Protein AF-A0A2N2DA29-F1 (afdb_monomer)

Nearest PDB structures (foldseek):
  6y5u-assembly1_A  TM=6.809E-01  e=2.303E-06  Mycobacterium tuberculosis H37Rv
  7c46-assembly1_A  TM=7.097E-01  e=7.232E-06  Mycobacterium tuberculosis H37Rv
  8xhr-assembly1_A  TM=6.461E-01  e=6.268E-06  Mycobacterium tuberculosis

Structure (mmCIF, N/CA/C/O backbone):
data_AF-A0A2N2DA29-F1
#
_entry.id   AF-A0A2N2DA29-F1
#
loop_
_atom_site.group_PDB
_atom_site.id
_atom_site.type_symbol
_atom_site.label_atom_id
_atom_site.label_alt_id
_atom_site.label_comp_id
_atom_site.label_asym_id
_atom_site.label_entity_id
_atom_site.label_seq_id
_atom_site.pdbx_PDB_ins_code
_atom_site.Cartn_x
_atom_site.Cartn_y
_atom_site.Cartn_z
_atom_site.occupancy
_atom_site.B_iso_or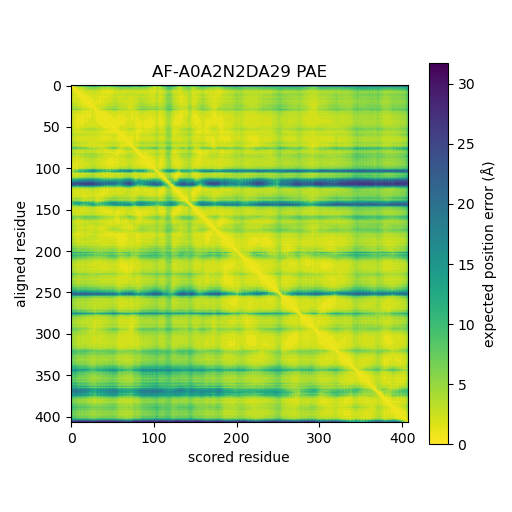_equiv
_atom_site.auth_seq_id
_atom_site.auth_comp_id
_atom_site.auth_asym_id
_atom_site.auth_atom_id
_atom_site.pdbx_PDB_model_num
ATOM 1 N N . MET A 1 1 ? -2.248 -6.597 34.254 1.00 61.28 1 MET A N 1
ATOM 2 C CA . MET A 1 1 ? -2.688 -5.762 33.118 1.00 61.28 1 MET A CA 1
ATOM 3 C C . MET A 1 1 ? -3.834 -4.904 33.607 1.00 61.28 1 MET A C 1
ATOM 5 O O . MET A 1 1 ? -4.586 -5.378 34.446 1.00 61.28 1 MET A O 1
ATOM 9 N N . ASN A 1 2 ? -3.931 -3.660 33.143 1.00 81.19 2 ASN A N 1
ATOM 10 C CA . ASN A 1 2 ? -4.904 -2.689 33.663 1.00 81.19 2 ASN A CA 1
ATOM 11 C C . ASN A 1 2 ? -6.228 -2.712 32.869 1.00 81.19 2 ASN A C 1
ATOM 13 O O . ASN A 1 2 ? -6.893 -1.687 32.744 1.00 81.19 2 ASN A O 1
ATOM 17 N N . PHE A 1 3 ? -6.573 -3.873 32.299 1.00 89.25 3 PHE A N 1
ATOM 18 C CA . PHE A 1 3 ? -7.773 -4.142 31.503 1.00 89.25 3 PHE A CA 1
ATOM 19 C C . PHE A 1 3 ? -8.108 -5.644 31.534 1.00 89.25 3 PHE A C 1
ATOM 21 O O . PHE A 1 3 ? -7.244 -6.453 31.887 1.00 89.25 3 PHE A O 1
ATOM 28 N N . ASP A 1 4 ? -9.338 -6.001 31.157 1.00 91.12 4 ASP A N 1
ATOM 29 C CA . ASP A 1 4 ? -9.800 -7.385 30.998 1.00 91.12 4 ASP A CA 1
ATOM 30 C C . ASP A 1 4 ? -9.239 -8.000 29.705 1.00 91.12 4 ASP A C 1
ATOM 32 O O . ASP A 1 4 ? -9.665 -7.668 28.597 1.00 91.12 4 ASP A O 1
ATOM 36 N N . ASP A 1 5 ? -8.259 -8.894 29.831 1.00 90.19 5 ASP A N 1
ATOM 37 C CA . ASP A 1 5 ? -7.621 -9.548 28.688 1.00 90.19 5 ASP A CA 1
ATOM 38 C C . ASP A 1 5 ? -8.484 -10.643 28.048 1.00 90.19 5 ASP A C 1
ATOM 40 O O . ASP A 1 5 ? -8.241 -11.008 26.897 1.00 90.19 5 ASP A O 1
ATOM 44 N N . THR A 1 6 ? -9.550 -11.093 28.717 1.00 93.44 6 THR A N 1
ATOM 45 C CA . THR A 1 6 ? -10.536 -12.011 28.128 1.00 93.44 6 THR A CA 1
ATOM 46 C C . THR A 1 6 ? -11.415 -11.326 27.078 1.00 93.44 6 THR A C 1
ATOM 48 O O . THR A 1 6 ? -12.072 -11.998 26.280 1.00 93.44 6 THR A O 1
ATOM 51 N N . ALA A 1 7 ? -11.401 -9.988 27.031 1.00 95.69 7 ALA A N 1
ATOM 52 C CA . ALA A 1 7 ? -12.109 -9.202 26.028 1.00 95.69 7 ALA A CA 1
ATOM 53 C C . ALA A 1 7 ? -11.440 -9.228 24.640 1.00 95.69 7 ALA A C 1
ATOM 55 O O . ALA A 1 7 ? -12.112 -8.882 23.654 1.00 95.69 7 ALA A O 1
ATOM 56 N N . LEU A 1 8 ? -10.164 -9.631 24.557 1.00 97.75 8 LEU A N 1
ATOM 57 C CA . LEU A 1 8 ? -9.408 -9.731 23.307 1.00 97.75 8 LEU A CA 1
ATOM 58 C C . LEU A 1 8 ? -10.046 -10.750 22.354 1.00 97.75 8 LEU A C 1
ATOM 60 O O . LEU A 1 8 ? -10.466 -11.833 22.758 1.00 97.75 8 LEU A O 1
ATOM 64 N N . ILE A 1 9 ? -10.115 -10.400 21.070 1.00 98.06 9 ILE A N 1
ATOM 65 C CA . ILE A 1 9 ? -10.527 -11.324 20.006 1.00 98.06 9 ILE A CA 1
ATOM 66 C C . ILE A 1 9 ? -9.335 -12.167 19.546 1.00 98.06 9 ILE A C 1
ATOM 68 O O . ILE A 1 9 ? -9.490 -13.356 19.247 1.00 98.06 9 ILE A O 1
ATOM 72 N N . HIS A 1 10 ? -8.152 -11.561 19.463 1.00 97.81 10 HIS A N 1
ATOM 73 C CA . HIS A 1 10 ? -6.917 -12.280 19.179 1.00 97.81 10 HIS A CA 1
ATOM 74 C C . HIS A 1 10 ? -6.353 -12.973 20.417 1.00 97.81 10 HIS A C 1
ATOM 76 O O . HIS A 1 10 ? -6.595 -12.562 21.550 1.00 97.81 10 HIS A O 1
ATOM 82 N N . ASP A 1 11 ? -5.555 -14.019 20.188 1.00 96.25 11 ASP A N 1
ATOM 83 C CA . ASP A 1 11 ? -4.851 -14.716 21.262 1.00 96.25 11 ASP A CA 1
ATOM 84 C C . ASP A 1 11 ? -3.984 -13.724 22.048 1.00 96.25 11 ASP A C 1
ATOM 86 O O . ASP A 1 11 ? -3.143 -13.020 21.473 1.00 96.25 11 ASP A O 1
ATOM 90 N N . ARG A 1 12 ? -4.161 -13.699 23.375 1.00 95.25 12 ARG A N 1
ATOM 91 C CA . ARG A 1 12 ? -3.394 -12.853 24.288 1.00 95.25 12 ARG A CA 1
ATOM 92 C C . ARG A 1 12 ? -1.892 -12.995 24.058 1.00 95.25 12 ARG A C 1
ATOM 94 O O . ARG A 1 12 ? -1.196 -11.983 24.106 1.00 95.25 12 ARG A O 1
ATOM 101 N N . LYS A 1 13 ? -1.390 -14.189 23.736 1.00 95.56 13 LYS A N 1
ATOM 102 C CA . LYS A 1 13 ? 0.036 -14.427 23.480 1.00 95.56 13 LYS A CA 1
ATOM 103 C C . LYS A 1 13 ? 0.596 -13.563 22.343 1.00 95.56 13 LYS A C 1
ATOM 105 O O . LYS A 1 13 ? 1.781 -13.232 22.357 1.00 95.56 13 LYS A O 1
ATOM 110 N N . CYS A 1 14 ? -0.230 -13.144 21.378 1.00 96.31 14 CYS A N 1
ATOM 111 C CA . CYS A 1 14 ? 0.204 -12.253 20.295 1.00 96.31 14 CYS A CA 1
ATOM 112 C C . CYS A 1 14 ? 0.624 -10.862 20.787 1.00 96.31 14 CYS A C 1
ATOM 114 O O . CYS A 1 14 ? 1.423 -10.217 20.118 1.00 96.31 14 CYS A O 1
ATOM 116 N N . PHE A 1 15 ? 0.121 -10.427 21.944 1.00 96.12 15 PHE A N 1
ATOM 117 C CA . PHE A 1 15 ? 0.448 -9.139 22.561 1.00 96.12 15 PHE A CA 1
ATOM 118 C C . PHE A 1 15 ? 1.614 -9.236 23.553 1.00 96.12 15 PHE A C 1
ATOM 120 O O . PHE A 1 15 ? 2.009 -8.230 24.138 1.00 96.12 15 PHE A O 1
ATOM 127 N N . ASP A 1 16 ? 2.166 -10.432 23.781 1.00 95.69 16 ASP A N 1
ATOM 128 C CA . ASP A 1 16 ? 3.346 -10.576 24.627 1.00 95.69 16 ASP A CA 1
ATOM 129 C C . ASP A 1 16 ? 4.588 -10.030 23.934 1.00 95.69 16 ASP A C 1
ATOM 131 O O . ASP A 1 16 ? 4.822 -10.243 22.741 1.00 95.69 16 ASP A O 1
ATOM 135 N N . ARG A 1 17 ? 5.431 -9.368 24.731 1.00 95.62 17 ARG A N 1
ATOM 136 C CA . ARG A 1 17 ? 6.686 -8.793 24.256 1.00 95.62 17 ARG A CA 1
ATOM 137 C C . ARG A 1 17 ? 7.567 -9.822 23.570 1.00 95.62 17 ARG A C 1
ATOM 139 O O . ARG A 1 17 ? 8.068 -9.534 22.491 1.00 95.62 17 ARG A O 1
ATOM 146 N N . ASP A 1 18 ? 7.736 -10.994 24.171 1.00 97.00 18 ASP A N 1
ATOM 147 C CA . ASP A 1 18 ? 8.619 -12.032 23.638 1.00 97.00 18 ASP A CA 1
ATOM 148 C C . ASP A 1 18 ? 8.135 -12.519 22.266 1.00 97.00 18 ASP A C 1
ATOM 150 O O . ASP A 1 18 ? 8.934 -12.626 21.339 1.00 97.00 18 ASP A O 1
ATOM 154 N N . THR A 1 19 ? 6.819 -12.694 22.094 1.00 97.00 19 THR A N 1
ATOM 155 C CA . THR A 1 19 ? 6.208 -13.061 20.807 1.00 97.00 19 THR A CA 1
ATOM 156 C C . THR A 1 19 ? 6.435 -11.982 19.744 1.00 97.00 19 THR A C 1
ATOM 158 O O . THR A 1 19 ? 6.821 -12.283 18.614 1.00 97.00 19 THR A O 1
ATOM 161 N N . LEU A 1 20 ? 6.206 -10.709 20.085 1.00 96.56 20 LEU A N 1
ATOM 162 C CA . LEU A 1 20 ? 6.418 -9.596 19.156 1.00 96.56 20 LEU A CA 1
ATOM 163 C C . LEU A 1 20 ? 7.901 -9.415 18.810 1.00 96.56 20 LEU A C 1
ATOM 165 O O . LEU A 1 20 ? 8.222 -9.130 17.660 1.00 96.56 20 LEU A O 1
ATOM 169 N N . MET A 1 21 ? 8.806 -9.611 19.771 1.00 96.31 21 MET A N 1
ATOM 170 C CA . MET A 1 21 ? 10.254 -9.565 19.555 1.00 96.31 21 MET A CA 1
ATOM 171 C C . MET A 1 21 ? 10.727 -10.693 18.638 1.00 96.31 21 MET A C 1
ATOM 173 O O . MET A 1 21 ? 11.471 -10.429 17.696 1.00 96.31 21 MET A O 1
ATOM 177 N N . GLU A 1 22 ? 10.253 -11.922 18.853 1.00 96.06 22 GLU A N 1
ATOM 178 C CA . GLU A 1 22 ? 10.561 -13.056 17.980 1.00 96.06 22 GLU A CA 1
ATOM 179 C C . GLU A 1 22 ? 10.123 -12.769 16.537 1.00 96.06 22 GLU A C 1
ATOM 181 O O . GLU A 1 22 ? 10.918 -12.906 15.603 1.00 96.06 22 GLU A O 1
ATOM 186 N N . ARG A 1 23 ? 8.891 -12.274 16.348 1.00 94.56 23 ARG A N 1
ATOM 187 C CA . ARG A 1 23 ? 8.395 -11.858 15.028 1.00 94.56 23 ARG A CA 1
ATOM 188 C C . ARG A 1 23 ? 9.241 -10.736 14.443 1.00 94.56 23 ARG A C 1
ATOM 190 O O . ARG A 1 23 ? 9.625 -10.822 13.280 1.00 94.56 23 ARG A O 1
ATOM 197 N N . LEU A 1 24 ? 9.556 -9.699 15.220 1.00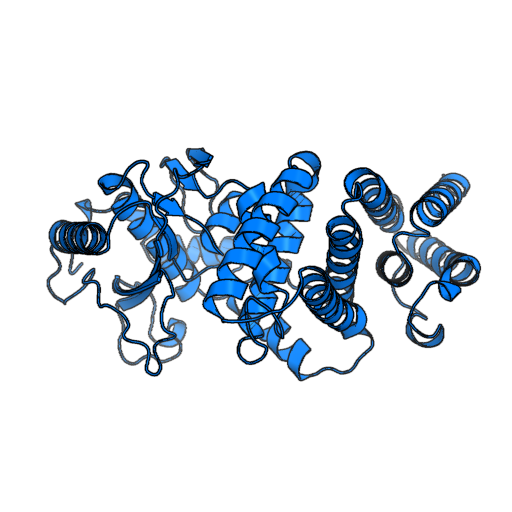 93.62 24 LEU A N 1
ATOM 198 C CA . LEU A 1 24 ? 10.378 -8.566 14.788 1.00 93.62 24 LEU A CA 1
ATOM 199 C C . LEU A 1 24 ? 11.727 -9.033 14.226 1.00 93.62 24 LEU A C 1
ATOM 201 O O . LEU A 1 24 ? 12.124 -8.579 13.151 1.00 93.62 24 LEU A O 1
ATOM 205 N N . GLU A 1 25 ? 12.395 -9.954 14.923 1.00 93.62 25 GLU A N 1
ATOM 206 C CA . GLU A 1 25 ? 13.691 -10.512 14.535 1.00 93.62 25 GLU A CA 1
ATOM 207 C C . GLU A 1 25 ? 13.589 -11.426 13.309 1.00 93.62 25 GLU A C 1
ATOM 209 O O . GLU A 1 25 ? 14.320 -11.226 12.334 1.00 93.62 25 GLU A O 1
ATOM 214 N N . GLN A 1 26 ? 12.657 -12.385 13.313 1.00 92.81 26 GLN A N 1
ATOM 215 C CA . GLN A 1 26 ? 12.449 -13.322 12.201 1.00 92.81 26 GLN A CA 1
ATOM 216 C C . GLN A 1 26 ? 12.096 -12.595 10.900 1.00 92.81 26 GLN A C 1
ATOM 218 O O . GLN A 1 26 ? 12.592 -12.926 9.821 1.00 92.81 26 GLN A O 1
ATOM 223 N N . LEU A 1 27 ? 11.244 -11.578 11.010 1.00 91.31 27 LEU A N 1
ATOM 224 C CA . LEU A 1 27 ? 10.704 -10.819 9.889 1.00 91.31 27 LEU A CA 1
ATOM 225 C C . LEU A 1 27 ? 11.539 -9.581 9.541 1.00 91.31 27 LEU A C 1
ATOM 227 O O . LEU A 1 27 ? 11.293 -8.968 8.498 1.00 91.31 27 LEU A O 1
ATOM 231 N N . LYS A 1 28 ? 12.537 -9.257 10.372 1.00 91.38 28 LYS A N 1
ATOM 232 C CA . LYS A 1 28 ? 13.520 -8.179 10.195 1.00 91.38 28 LYS A CA 1
ATOM 233 C C . LYS A 1 28 ? 12.897 -6.793 10.031 1.00 91.38 28 LYS A C 1
ATOM 235 O O . LYS A 1 28 ? 13.294 -5.989 9.181 1.00 91.38 28 LYS A O 1
ATOM 240 N N . PHE A 1 29 ? 11.904 -6.514 10.865 1.00 91.25 29 PHE A N 1
ATOM 241 C CA . PHE A 1 29 ? 11.347 -5.174 11.012 1.00 91.25 29 PHE A CA 1
ATOM 242 C C . PHE A 1 29 ? 12.209 -4.325 11.951 1.00 91.25 29 PHE A C 1
ATOM 244 O O . PHE A 1 29 ? 12.859 -4.832 12.859 1.00 91.25 29 PHE A O 1
ATOM 251 N N . ASN A 1 30 ? 12.186 -3.005 11.759 1.00 88.19 30 ASN A N 1
ATOM 252 C CA . ASN A 1 30 ? 13.016 -2.081 12.541 1.00 88.19 30 ASN A CA 1
ATOM 253 C C . ASN A 1 30 ? 12.297 -1.484 13.764 1.00 88.19 30 ASN A C 1
ATOM 255 O O . ASN A 1 30 ? 12.930 -0.801 14.566 1.00 88.19 30 ASN A O 1
ATOM 259 N N . SER A 1 31 ? 10.978 -1.669 13.891 1.00 91.69 31 SER A N 1
ATOM 260 C CA . SER A 1 31 ? 10.169 -0.982 14.903 1.00 91.69 31 SER A CA 1
ATOM 261 C C . SER A 1 31 ? 9.149 -1.912 15.554 1.00 91.69 31 SER A C 1
ATOM 263 O O . SER A 1 31 ? 8.105 -2.205 14.969 1.00 91.69 31 SER A O 1
ATOM 265 N N . LEU A 1 32 ? 9.437 -2.307 16.799 1.00 93.94 32 LEU A N 1
ATOM 266 C CA . LEU A 1 32 ? 8.497 -3.031 17.659 1.00 93.94 32 LEU A CA 1
ATOM 267 C C . LEU A 1 32 ? 7.216 -2.223 17.873 1.00 93.94 32 LEU A C 1
ATOM 269 O O . LEU A 1 32 ? 6.127 -2.751 17.696 1.00 93.94 32 LEU A O 1
ATOM 273 N N . ALA A 1 33 ? 7.353 -0.921 18.144 1.00 94.31 33 ALA A N 1
ATOM 274 C CA . ALA A 1 33 ? 6.229 -0.017 18.374 1.00 94.31 33 ALA A CA 1
ATOM 275 C C . ALA A 1 33 ? 5.215 -0.018 17.222 1.00 94.31 33 ALA A C 1
ATOM 277 O O . ALA A 1 33 ? 4.015 -0.093 17.463 1.00 94.31 33 ALA A O 1
ATOM 278 N N . ARG A 1 34 ? 5.681 0.003 15.965 1.00 93.94 34 ARG A N 1
ATOM 279 C CA . ARG A 1 34 ? 4.794 -0.035 14.791 1.00 93.94 34 ARG A CA 1
ATOM 280 C C . ARG A 1 34 ? 4.195 -1.411 14.523 1.00 93.94 34 ARG A C 1
ATOM 282 O O . ARG A 1 34 ? 3.074 -1.482 14.038 1.00 93.94 34 ARG A O 1
ATOM 289 N N . MET A 1 35 ? 4.930 -2.486 14.810 1.00 95.12 35 MET A N 1
ATOM 290 C CA . MET A 1 35 ? 4.388 -3.846 14.740 1.00 95.12 35 MET A CA 1
ATOM 291 C C . MET A 1 35 ? 3.278 -4.040 15.780 1.00 95.12 35 MET A C 1
ATOM 293 O O . MET A 1 35 ? 2.218 -4.557 15.446 1.00 95.12 35 MET A O 1
ATOM 297 N N . GLU A 1 36 ? 3.501 -3.569 17.009 1.00 96.38 36 GLU A N 1
ATOM 298 C CA . GLU A 1 36 ? 2.507 -3.592 18.082 1.00 96.38 36 GLU A CA 1
ATOM 299 C C . GLU A 1 36 ? 1.287 -2.721 17.745 1.00 96.38 36 GLU A C 1
ATOM 301 O O . GLU A 1 36 ? 0.160 -3.180 17.902 1.00 96.38 36 GLU A O 1
ATOM 306 N N . LEU A 1 37 ? 1.486 -1.501 17.228 1.00 96.19 37 LEU A N 1
ATOM 307 C CA . LEU A 1 37 ? 0.378 -0.649 16.777 1.00 96.19 37 LEU A CA 1
ATOM 308 C C . LEU A 1 37 ? -0.451 -1.333 15.693 1.00 96.19 37 LEU A C 1
ATOM 310 O O . LEU A 1 37 ? -1.670 -1.336 15.787 1.00 96.19 37 LEU A O 1
ATOM 314 N N . PHE A 1 38 ? 0.192 -1.972 14.713 1.00 97.25 38 PHE A N 1
ATOM 315 C CA . PHE A 1 38 ? -0.533 -2.696 13.674 1.00 97.25 38 PHE A CA 1
ATOM 316 C C . PHE A 1 38 ? -1.361 -3.858 14.243 1.00 97.25 38 PHE A C 1
ATOM 318 O O . PHE A 1 38 ? -2.481 -4.087 13.802 1.00 97.25 38 PHE A O 1
ATOM 325 N N . LEU A 1 39 ? -0.849 -4.579 15.245 1.00 97.75 39 LEU A N 1
ATOM 326 C CA . LEU A 1 39 ? -1.624 -5.602 15.951 1.00 97.75 39 LEU A CA 1
ATOM 327 C C . LEU A 1 39 ? -2.851 -4.994 16.656 1.00 97.75 39 LEU A C 1
ATOM 329 O O . LEU A 1 39 ? -3.957 -5.517 16.513 1.00 97.75 39 LEU A O 1
ATOM 333 N N . TRP A 1 40 ? -2.681 -3.881 17.374 1.00 97.88 40 TRP A N 1
ATOM 334 C CA . TRP A 1 40 ? -3.799 -3.186 18.021 1.00 97.88 40 TRP A CA 1
ATOM 335 C C . TRP A 1 40 ? -4.812 -2.623 17.022 1.00 97.88 40 TRP A C 1
ATOM 337 O O . TRP A 1 40 ? -6.012 -2.705 17.280 1.00 97.88 40 TRP A O 1
ATOM 347 N N . ASP A 1 41 ? -4.360 -2.130 15.869 1.00 97.94 41 ASP A N 1
ATOM 348 C CA . ASP A 1 41 ? -5.229 -1.682 14.780 1.00 97.94 41 ASP A CA 1
ATOM 349 C C . ASP A 1 41 ? -6.178 -2.807 14.340 1.00 97.94 41 ASP A C 1
ATOM 351 O O . ASP A 1 41 ? -7.384 -2.604 14.179 1.00 97.94 41 AS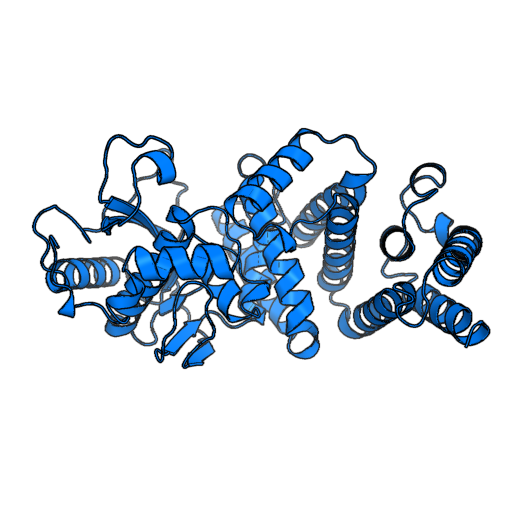P A O 1
ATOM 355 N N . LEU A 1 42 ? -5.647 -4.023 14.191 1.00 98.31 42 LEU A N 1
ATOM 356 C CA . LEU A 1 42 ? -6.429 -5.191 13.792 1.00 98.31 42 LEU A CA 1
ATOM 357 C C . LEU A 1 42 ? -7.368 -5.685 14.895 1.00 98.31 42 LEU A C 1
ATOM 359 O O . LEU A 1 42 ? -8.506 -6.060 14.606 1.00 98.31 42 LEU A O 1
ATOM 363 N N . GLU A 1 43 ? -6.926 -5.659 16.151 1.00 98.38 43 GLU A N 1
ATOM 364 C CA . GLU A 1 43 ? -7.764 -5.993 17.305 1.00 98.38 43 GLU A CA 1
ATOM 365 C C . GLU A 1 43 ? -8.966 -5.052 17.406 1.00 98.38 43 GLU A C 1
ATOM 367 O O . GLU A 1 43 ? -10.111 -5.503 17.408 1.00 98.38 43 GLU A O 1
ATOM 372 N N . ILE A 1 44 ? -8.726 -3.740 17.416 1.00 98.50 44 ILE A N 1
ATOM 373 C CA . ILE A 1 44 ? -9.790 -2.743 17.546 1.00 98.50 44 ILE A CA 1
ATOM 374 C C . ILE A 1 44 ? -10.714 -2.759 16.328 1.00 98.50 44 ILE A C 1
ATOM 376 O O . ILE A 1 44 ? -11.934 -2.668 16.491 1.00 98.50 44 ILE A O 1
ATOM 380 N N . PHE A 1 45 ? -10.183 -2.974 15.120 1.00 98.62 45 PHE A N 1
ATOM 381 C CA . PHE A 1 45 ? -11.024 -3.189 13.945 1.00 98.62 45 PHE A CA 1
ATOM 382 C C . PHE A 1 45 ? -11.969 -4.388 14.123 1.00 98.62 45 PHE A C 1
ATOM 384 O O . PHE A 1 45 ? -13.161 -4.258 13.844 1.00 98.62 45 PHE A O 1
ATOM 391 N N . LEU A 1 46 ? -11.493 -5.536 14.620 1.00 98.69 46 LEU A N 1
ATOM 392 C CA . LEU A 1 46 ? -12.363 -6.696 14.838 1.00 98.69 46 LEU A CA 1
ATOM 393 C C . LEU A 1 46 ? -13.408 -6.462 15.932 1.00 98.69 46 LEU A C 1
ATOM 395 O O . LEU A 1 46 ? -14.530 -6.952 15.796 1.00 98.69 46 LEU A O 1
ATOM 399 N N . GLN A 1 47 ? -13.090 -5.693 16.976 1.00 98.69 47 GLN A N 1
ATOM 400 C CA . GLN A 1 47 ? -14.071 -5.302 17.996 1.00 98.69 47 GLN A CA 1
ATOM 401 C C . GLN A 1 47 ? -15.202 -4.469 17.373 1.00 98.69 47 GLN A C 1
ATOM 403 O O . GLN A 1 47 ? -16.382 -4.755 17.586 1.00 98.69 47 GLN A O 1
ATOM 408 N N . ILE A 1 48 ? -14.850 -3.493 16.529 1.00 98.75 48 ILE A N 1
ATOM 409 C CA . ILE A 1 48 ? -15.815 -2.678 15.776 1.00 98.75 48 ILE A CA 1
ATOM 410 C C . ILE A 1 48 ? -16.623 -3.564 14.816 1.00 98.75 48 ILE A C 1
ATOM 412 O O . ILE A 1 48 ? -17.851 -3.479 14.776 1.00 98.75 48 ILE A O 1
ATOM 416 N N . GLN A 1 49 ? -15.954 -4.452 14.077 1.00 98.69 49 GLN A N 1
ATOM 417 C CA . GLN A 1 49 ? -16.576 -5.374 13.128 1.00 98.69 49 GLN A CA 1
ATOM 418 C C . GLN A 1 49 ? -17.558 -6.338 13.798 1.00 98.69 49 GLN A C 1
ATOM 420 O O . GLN A 1 49 ? -18.620 -6.608 13.240 1.00 98.69 49 GLN A O 1
ATOM 425 N N . ALA A 1 50 ? -17.249 -6.844 14.990 1.00 98.50 50 ALA A N 1
ATOM 426 C CA . ALA A 1 50 ? -18.132 -7.748 15.721 1.00 98.50 50 ALA A CA 1
ATOM 427 C C . ALA A 1 50 ? -19.480 -7.090 16.066 1.00 98.50 50 ALA A C 1
ATOM 429 O O . ALA A 1 50 ? -20.516 -7.759 16.059 1.00 98.50 50 ALA A O 1
ATOM 430 N N . ILE A 1 51 ? -19.474 -5.778 16.325 1.00 98.44 51 ILE A N 1
ATOM 431 C CA . ILE A 1 51 ? -20.671 -5.008 16.678 1.00 98.44 51 ILE A CA 1
ATOM 432 C C . ILE A 1 51 ? -21.400 -4.523 15.417 1.00 98.44 51 ILE A C 1
ATOM 434 O O . ILE A 1 51 ? -22.607 -4.730 15.287 1.00 98.44 51 ILE A O 1
ATOM 438 N N . LEU A 1 52 ? -20.676 -3.915 14.470 1.00 98.06 52 LEU A N 1
ATOM 439 C CA . LEU A 1 52 ? -21.253 -3.314 13.261 1.00 98.06 52 LEU A CA 1
ATOM 440 C C . LEU A 1 52 ? -21.557 -4.316 12.142 1.00 98.06 52 LEU A C 1
ATOM 442 O O . LEU A 1 52 ? -22.313 -3.986 11.229 1.00 98.06 52 LEU A O 1
ATOM 446 N N . LYS A 1 53 ? -21.012 -5.534 12.207 1.00 97.31 53 LYS A N 1
ATOM 447 C CA . LYS A 1 53 ? -21.228 -6.608 11.227 1.00 97.31 53 LYS A CA 1
ATOM 448 C C . LYS A 1 53 ? -20.972 -6.110 9.804 1.00 97.31 53 LYS A C 1
ATOM 450 O O . LYS A 1 53 ? -19.931 -5.529 9.541 1.00 97.31 53 LYS A O 1
ATOM 455 N N . ASP A 1 54 ? -21.901 -6.312 8.879 1.00 96.88 54 ASP A N 1
ATOM 456 C CA . ASP A 1 54 ? -21.833 -5.926 7.467 1.00 96.88 54 ASP A CA 1
ATOM 457 C C . ASP A 1 54 ? -21.937 -4.412 7.202 1.00 96.88 54 ASP A C 1
ATOM 459 O O . ASP A 1 54 ? -21.965 -3.989 6.050 1.00 96.88 54 ASP A O 1
ATOM 463 N N . LYS A 1 55 ? -21.937 -3.574 8.242 1.00 97.62 55 LYS A N 1
ATOM 464 C CA . LYS A 1 55 ? -21.955 -2.112 8.103 1.00 97.62 55 LYS A CA 1
ATOM 465 C C . LYS A 1 55 ? -20.578 -1.451 8.212 1.00 97.62 55 LYS A C 1
ATOM 467 O O . LYS A 1 55 ? -20.503 -0.227 8.331 1.00 97.62 55 LYS A O 1
ATOM 472 N N . ILE A 1 56 ? -19.495 -2.229 8.193 1.00 98.31 56 ILE A N 1
ATOM 473 C CA . ILE A 1 56 ? -18.120 -1.721 8.266 1.00 98.31 56 ILE A CA 1
ATOM 474 C C . ILE A 1 56 ? -17.180 -2.508 7.349 1.00 98.31 56 ILE A C 1
ATOM 476 O O . ILE A 1 56 ? -17.265 -3.732 7.250 1.00 98.31 56 ILE A O 1
ATOM 480 N N . VAL A 1 57 ? -16.244 -1.822 6.698 1.00 98.44 57 VAL A N 1
ATOM 481 C CA . VAL A 1 57 ? -15.116 -2.453 5.997 1.00 98.44 57 VAL A CA 1
ATOM 482 C C . VAL A 1 57 ? -13.816 -1.728 6.306 1.00 98.44 57 VAL A C 1
ATOM 484 O O . VAL A 1 57 ? -13.785 -0.499 6.341 1.00 98.44 57 VAL A O 1
ATOM 487 N N . LEU A 1 58 ? -12.736 -2.485 6.492 1.00 98.56 58 LEU A N 1
ATOM 488 C CA . LEU A 1 58 ? -11.379 -1.955 6.586 1.00 98.56 58 LEU A CA 1
ATOM 489 C C . LEU A 1 58 ? -10.892 -1.524 5.199 1.00 98.56 58 LEU A C 1
ATOM 491 O O . LEU A 1 58 ? -11.071 -2.241 4.212 1.00 98.56 58 LEU A O 1
ATOM 495 N N . LYS A 1 59 ? -10.221 -0.378 5.124 1.00 97.00 59 LYS A N 1
ATOM 496 C CA . LYS A 1 59 ? -9.568 0.141 3.917 1.00 97.00 59 LYS A CA 1
ATOM 497 C C . LYS A 1 59 ? -8.148 0.632 4.241 1.00 97.00 59 LYS A C 1
ATOM 499 O O . LYS A 1 59 ? -7.552 0.258 5.249 1.00 97.00 59 LYS A O 1
ATOM 504 N N . GLY A 1 60 ? -7.574 1.431 3.343 1.00 95.56 60 GLY A N 1
ATOM 505 C CA . GLY A 1 60 ? -6.336 2.166 3.607 1.00 95.56 60 GLY A CA 1
ATOM 506 C C . GLY A 1 60 ? -5.073 1.303 3.606 1.00 95.56 60 GLY A C 1
ATOM 507 O O . GLY A 1 60 ? -4.926 0.372 2.810 1.00 95.56 60 GLY A O 1
ATOM 508 N N . GLY A 1 61 ? -4.101 1.682 4.438 1.00 96.00 61 GLY A N 1
ATOM 509 C CA . GLY A 1 61 ? -2.811 0.992 4.549 1.00 96.00 61 GLY A CA 1
ATOM 510 C C . GLY A 1 61 ? -2.932 -0.395 5.178 1.00 96.00 61 GLY A C 1
ATOM 511 O O . GLY A 1 61 ? -2.288 -1.332 4.703 1.00 96.00 61 GLY A O 1
ATOM 512 N N . ALA A 1 62 ? -3.796 -0.535 6.187 1.00 96.62 62 ALA A N 1
ATOM 513 C CA . ALA A 1 62 ? -4.010 -1.796 6.882 1.00 96.62 62 ALA A CA 1
ATOM 514 C C . ALA A 1 62 ? -4.660 -2.849 5.977 1.00 96.62 62 ALA A C 1
ATOM 516 O O . ALA A 1 62 ? -4.110 -3.938 5.832 1.00 96.62 62 ALA A O 1
ATOM 517 N N . ALA A 1 63 ? -5.746 -2.502 5.270 1.00 98.00 63 ALA A N 1
ATOM 518 C CA . ALA A 1 63 ? -6.396 -3.422 4.330 1.00 98.00 63 ALA A CA 1
ATOM 519 C C . ALA A 1 63 ? -5.467 -3.885 3.197 1.00 98.00 63 ALA A C 1
ATOM 521 O O . ALA A 1 63 ? -5.573 -5.022 2.746 1.00 98.00 63 ALA A O 1
ATOM 522 N N . ALA A 1 64 ? -4.537 -3.035 2.746 1.00 98.00 64 ALA A N 1
ATOM 523 C CA . ALA A 1 64 ? -3.599 -3.397 1.685 1.00 98.00 64 ALA A CA 1
ATOM 524 C C . ALA A 1 64 ? -2.714 -4.591 2.061 1.00 98.00 64 ALA A C 1
ATOM 526 O O . ALA A 1 64 ? -2.399 -5.396 1.190 1.00 98.00 64 ALA A O 1
ATOM 527 N N . GLN A 1 65 ? -2.359 -4.740 3.342 1.00 97.75 65 GLN A N 1
ATOM 528 C CA . GLN A 1 65 ? -1.465 -5.812 3.787 1.00 97.75 65 GLN A CA 1
ATOM 529 C C . GLN A 1 65 ? -2.096 -7.201 3.617 1.00 97.75 65 GLN A C 1
ATOM 531 O O . GLN A 1 65 ? -1.387 -8.156 3.334 1.00 97.75 65 GLN A O 1
ATOM 536 N N . PHE A 1 66 ? -3.425 -7.307 3.682 1.00 98.06 66 PHE A N 1
ATOM 537 C CA . PHE A 1 66 ? -4.150 -8.570 3.505 1.00 98.06 66 PHE A CA 1
ATOM 538 C C . PHE A 1 66 ? -4.124 -9.106 2.066 1.00 98.06 66 PHE A C 1
ATOM 540 O O . PHE A 1 66 ? -4.440 -10.270 1.838 1.00 98.06 66 PHE A O 1
ATOM 547 N N . TYR A 1 67 ? -3.765 -8.267 1.092 1.00 97.94 67 TYR A N 1
ATOM 548 C CA . TYR A 1 67 ? -3.626 -8.648 -0.318 1.00 97.94 67 TYR A CA 1
ATOM 549 C C . TYR A 1 67 ? -2.164 -8.890 -0.717 1.00 97.94 67 TYR A C 1
ATOM 551 O O . TYR A 1 67 ? -1.848 -8.960 -1.908 1.00 97.94 67 TYR A O 1
ATOM 559 N N . LEU A 1 68 ? -1.260 -8.954 0.263 1.00 97.50 68 LEU A N 1
ATOM 560 C CA . LEU A 1 68 ? 0.174 -9.106 0.061 1.00 97.50 68 LEU A CA 1
ATOM 561 C C . LEU A 1 68 ? 0.691 -10.329 0.823 1.00 97.50 68 LEU A C 1
ATOM 563 O O . LEU A 1 68 ? 0.275 -10.544 1.964 1.00 97.50 68 LEU A O 1
ATOM 567 N N . PRO A 1 69 ? 1.644 -11.087 0.253 1.00 96.50 69 PRO A N 1
ATOM 568 C CA . PRO A 1 69 ? 2.362 -12.105 1.011 1.00 96.50 69 PRO A CA 1
ATOM 569 C C . PRO A 1 69 ? 3.089 -11.484 2.213 1.00 96.50 69 PRO A C 1
ATOM 571 O O . PRO A 1 69 ? 3.556 -10.342 2.126 1.00 96.50 69 PRO A O 1
ATOM 574 N N . ILE A 1 70 ? 3.212 -12.228 3.319 1.00 95.06 70 ILE A N 1
ATOM 575 C CA . ILE A 1 70 ? 3.778 -11.746 4.595 1.00 95.06 70 ILE A CA 1
ATOM 576 C C . ILE A 1 70 ? 5.117 -11.035 4.392 1.00 95.06 70 ILE A C 1
ATOM 578 O O . ILE A 1 70 ? 5.359 -9.975 4.976 1.00 95.06 70 ILE A O 1
ATOM 582 N N . GLU A 1 71 ? 5.993 -11.594 3.562 1.00 93.38 71 GLU A N 1
ATOM 583 C CA . GLU A 1 71 ? 7.337 -11.087 3.307 1.00 93.38 71 GLU A CA 1
ATOM 584 C C . GLU A 1 71 ? 7.368 -9.747 2.559 1.00 93.38 71 GLU A C 1
ATOM 586 O O . GLU A 1 71 ? 8.416 -9.109 2.545 1.00 93.38 71 GLU A O 1
ATOM 591 N N . TYR A 1 72 ? 6.234 -9.297 2.008 1.00 94.94 72 TYR A N 1
ATOM 592 C CA . TYR A 1 72 ? 6.047 -8.000 1.347 1.00 94.94 72 TYR A CA 1
ATOM 593 C C . TYR A 1 72 ? 5.127 -7.045 2.116 1.00 94.94 72 TYR A C 1
ATOM 595 O O . TYR A 1 72 ? 4.977 -5.887 1.717 1.00 94.94 72 TYR A O 1
ATOM 603 N N . GLN A 1 73 ? 4.538 -7.500 3.224 1.00 96.19 73 GLN A N 1
ATOM 604 C CA . GLN A 1 73 ? 3.763 -6.642 4.112 1.00 96.19 73 GLN A CA 1
ATOM 605 C C . GLN A 1 73 ? 4.676 -5.654 4.852 1.00 96.19 73 GLN A C 1
ATOM 607 O O . GLN A 1 73 ? 5.805 -5.973 5.249 1.00 96.19 73 GLN A O 1
ATOM 612 N N . ARG A 1 74 ? 4.155 -4.448 5.072 1.00 95.00 74 ARG A N 1
ATOM 613 C CA . ARG A 1 74 ? 4.771 -3.367 5.849 1.00 95.00 74 ARG A CA 1
ATOM 614 C C . ARG A 1 74 ? 3.914 -3.023 7.065 1.00 95.00 74 ARG A C 1
ATOM 616 O O . ARG A 1 74 ? 2.718 -3.304 7.089 1.00 95.00 74 ARG A O 1
ATOM 623 N N . THR A 1 75 ? 4.494 -2.332 8.043 1.00 92.94 75 THR A N 1
ATOM 624 C CA . THR A 1 75 ? 3.695 -1.811 9.163 1.00 92.94 75 THR A CA 1
ATOM 625 C C . THR A 1 75 ? 2.739 -0.704 8.693 1.00 92.94 75 THR A C 1
ATOM 627 O O . THR A 1 75 ? 3.067 0.092 7.803 1.00 92.94 75 THR A O 1
ATOM 630 N N . SER A 1 76 ? 1.551 -0.657 9.297 1.00 89.75 76 SER A N 1
ATOM 631 C CA . SER A 1 76 ? 0.570 0.437 9.235 1.00 89.75 76 SER A CA 1
ATOM 632 C C . SER A 1 76 ? 0.234 0.844 10.674 1.00 89.75 76 SER A C 1
ATOM 634 O O . SER A 1 76 ? 0.458 0.046 11.577 1.00 89.75 76 SER A O 1
ATOM 636 N N . VAL A 1 77 ? -0.206 2.082 10.896 1.00 87.81 77 VAL A N 1
ATOM 637 C CA . VAL A 1 77 ? -0.460 2.622 12.253 1.00 87.81 77 VAL A CA 1
ATOM 638 C C . VAL A 1 77 ? -1.783 3.385 12.363 1.00 87.81 77 VAL A C 1
ATOM 640 O O . VAL A 1 77 ? -1.990 4.130 13.317 1.00 87.81 77 VAL A O 1
ATOM 643 N N . ASP A 1 78 ? -2.621 3.252 11.338 1.00 92.44 78 ASP A N 1
ATOM 644 C CA . ASP A 1 78 ? -3.916 3.908 11.235 1.00 92.44 78 ASP A CA 1
ATOM 645 C C . ASP A 1 78 ? -4.963 2.850 10.862 1.00 92.44 78 ASP A C 1
ATOM 647 O O . ASP A 1 78 ? -4.734 2.020 9.966 1.00 92.44 78 ASP A O 1
ATOM 651 N N . ILE A 1 79 ? -6.129 2.933 11.506 1.00 96.00 79 ILE A N 1
ATOM 652 C CA . ILE A 1 79 ? -7.328 2.184 11.133 1.00 96.00 79 ILE A CA 1
ATOM 653 C C . ILE A 1 79 ? -8.196 3.083 10.256 1.00 96.00 79 ILE A C 1
ATOM 655 O O . ILE A 1 79 ? -8.886 3.968 10.759 1.00 96.00 79 ILE A O 1
ATOM 659 N N . ASP A 1 80 ? -8.209 2.833 8.950 1.00 97.00 80 ASP A N 1
ATOM 660 C CA . ASP A 1 80 ? -9.124 3.502 8.025 1.00 97.00 80 ASP A CA 1
ATOM 661 C C . ASP A 1 80 ? -10.296 2.576 7.698 1.00 97.00 80 ASP A C 1
ATOM 663 O O . ASP A 1 80 ? -10.091 1.450 7.239 1.00 97.00 80 ASP A O 1
ATOM 667 N N . MET A 1 81 ? -11.532 3.041 7.869 1.00 97.75 81 MET A N 1
ATOM 668 C CA . MET A 1 81 ? -12.727 2.239 7.595 1.00 97.75 81 MET A CA 1
ATOM 669 C C . MET A 1 81 ? -13.766 3.005 6.784 1.00 97.75 81 MET A C 1
ATOM 671 O O . MET A 1 81 ? -13.862 4.225 6.886 1.00 97.75 81 MET A O 1
ATOM 675 N N . ILE A 1 82 ? -14.583 2.282 6.016 1.00 96.88 82 ILE A N 1
ATOM 676 C CA . ILE A 1 82 ? -15.841 2.803 5.465 1.00 96.88 82 ILE A CA 1
ATOM 677 C C . ILE A 1 82 ? -16.989 2.222 6.283 1.00 96.88 82 ILE A C 1
ATOM 679 O O . ILE A 1 82 ? -17.060 1.002 6.444 1.00 96.88 82 ILE A O 1
ATOM 683 N N . CYS A 1 83 ? -17.876 3.076 6.789 1.00 96.44 83 CYS A N 1
ATOM 684 C CA . CYS A 1 83 ? -19.019 2.672 7.597 1.00 96.44 83 CYS A CA 1
ATOM 685 C C . CYS A 1 83 ? -20.346 3.163 7.006 1.00 96.44 83 CYS A C 1
ATOM 687 O O . CYS A 1 83 ? -20.454 4.290 6.522 1.00 96.44 83 CYS A O 1
ATOM 689 N N . ALA A 1 84 ? -21.362 2.303 7.077 1.00 96.25 84 ALA A N 1
ATOM 690 C CA . ALA A 1 84 ? -22.731 2.584 6.639 1.00 96.25 84 ALA A CA 1
ATOM 691 C C . ALA A 1 84 ? -23.672 2.788 7.840 1.00 96.25 84 ALA A C 1
ATOM 693 O O . ALA A 1 84 ? -24.757 2.210 7.921 1.00 96.25 84 ALA A O 1
ATOM 694 N N . VAL A 1 85 ? -23.204 3.554 8.829 1.00 95.44 85 VAL A N 1
ATOM 695 C CA . VAL A 1 85 ? -23.935 3.903 10.058 1.00 95.44 85 VAL A CA 1
ATOM 696 C C . VAL A 1 85 ? -23.724 5.367 10.405 1.00 95.44 85 VAL A C 1
ATOM 698 O O . VAL A 1 85 ? -22.735 5.958 9.995 1.00 95.44 85 VAL A O 1
ATOM 701 N N . GLY A 1 86 ? -24.622 5.954 11.194 1.00 94.31 86 GLY A N 1
ATOM 702 C CA . GLY A 1 86 ? -24.456 7.324 11.678 1.00 94.31 86 GLY A CA 1
ATOM 703 C C . GLY A 1 86 ? -23.401 7.458 12.783 1.00 94.31 86 GLY A C 1
ATOM 704 O O . GLY A 1 86 ? -23.039 6.487 13.450 1.00 94.31 86 GLY A O 1
ATOM 705 N N . VAL A 1 87 ? -22.966 8.697 13.027 1.00 93.62 87 VAL A N 1
ATOM 706 C CA . VAL A 1 87 ? -21.993 9.056 14.079 1.00 93.62 87 VAL A CA 1
ATOM 707 C C . VAL A 1 87 ? -22.419 8.543 15.457 1.00 93.62 87 VAL A C 1
ATOM 709 O O . VAL A 1 87 ? -21.613 7.959 16.171 1.00 93.62 87 VAL A O 1
ATOM 712 N N . GLU A 1 88 ? -23.699 8.680 15.807 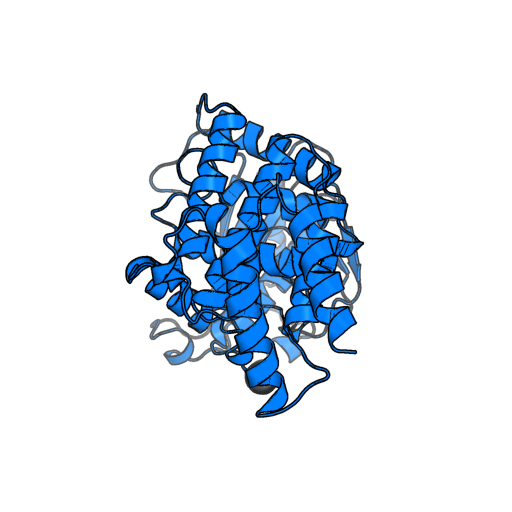1.00 95.44 88 GLU A N 1
ATOM 713 C CA . GLU A 1 88 ? -24.223 8.209 17.097 1.00 95.44 88 GLU A CA 1
ATOM 714 C C . GLU A 1 88 ? -24.077 6.691 17.287 1.00 95.44 88 GLU A C 1
ATOM 716 O O . GLU A 1 88 ? -23.889 6.215 18.406 1.00 95.44 88 GLU A O 1
ATOM 721 N N . GLU A 1 89 ? -24.189 5.904 16.212 1.00 96.88 89 GLU A N 1
ATOM 722 C CA . GLU A 1 89 ? -24.000 4.449 16.272 1.00 96.88 89 GLU A CA 1
ATOM 723 C C . GLU A 1 89 ? -22.512 4.114 16.439 1.00 96.88 89 GLU A C 1
ATOM 725 O O . GLU A 1 89 ? -22.181 3.248 17.245 1.00 96.88 89 GLU A O 1
ATOM 730 N N . VAL A 1 90 ? -21.611 4.858 15.782 1.00 97.00 90 VAL A N 1
ATOM 731 C CA . VAL A 1 90 ? -20.155 4.747 15.995 1.00 97.00 90 VAL A CA 1
ATOM 732 C C . VAL A 1 90 ? -19.777 5.053 17.446 1.00 97.00 90 VAL A C 1
ATOM 734 O O . VAL A 1 90 ? -19.039 4.286 18.059 1.00 97.00 90 VAL A O 1
ATOM 737 N N . GLU A 1 91 ? -20.307 6.125 18.034 1.00 96.94 91 GLU A N 1
ATOM 738 C CA . GLU A 1 91 ? -20.019 6.484 19.429 1.00 96.94 91 GLU A CA 1
ATOM 739 C C . GLU A 1 91 ? -20.502 5.410 20.412 1.00 96.94 91 GLU A C 1
ATOM 741 O O . GLU A 1 91 ? -19.787 5.072 21.357 1.00 96.94 91 GLU A O 1
ATOM 746 N N . LYS A 1 92 ? -21.669 4.802 20.157 1.00 98.06 92 LYS A N 1
ATOM 747 C CA . LYS A 1 92 ? -22.173 3.665 20.947 1.00 98.06 92 LYS A CA 1
ATOM 748 C C . LYS A 1 92 ? -21.277 2.433 20.822 1.00 98.06 92 LYS A C 1
ATOM 750 O O . LYS A 1 92 ? -21.040 1.764 21.823 1.00 98.06 92 LYS A O 1
ATOM 755 N N . VAL A 1 93 ? -20.777 2.137 19.621 1.00 98.25 93 VAL A N 1
ATOM 756 C CA . VAL A 1 93 ? -19.840 1.027 19.378 1.00 98.25 93 VAL A CA 1
ATOM 757 C C . VAL A 1 93 ? -18.550 1.240 20.164 1.00 98.25 93 VAL A C 1
ATOM 759 O O . VAL A 1 93 ? -18.131 0.347 20.891 1.00 98.25 93 VAL A O 1
ATOM 762 N N . LEU A 1 94 ? -17.947 2.427 20.068 1.00 97.88 94 LEU A N 1
ATOM 763 C CA . LEU A 1 94 ? -16.700 2.743 20.768 1.00 97.88 94 LEU A CA 1
ATOM 764 C C . LEU A 1 94 ? -16.876 2.699 22.295 1.00 97.88 94 LEU A C 1
ATOM 766 O O . LEU A 1 94 ? -16.041 2.115 22.980 1.00 97.88 94 LEU A O 1
ATOM 770 N N . ALA A 1 95 ? -17.988 3.221 22.821 1.00 96.88 95 ALA A N 1
ATOM 771 C CA . ALA A 1 95 ? -18.308 3.131 24.247 1.00 96.88 95 ALA A CA 1
ATOM 772 C C . ALA A 1 95 ? -18.531 1.681 24.715 1.00 96.88 95 ALA A C 1
ATOM 774 O O . ALA A 1 95 ? -18.135 1.315 25.820 1.00 96.88 95 ALA A O 1
ATOM 775 N N . ALA A 1 96 ? -19.141 0.833 23.880 1.00 97.69 96 ALA A N 1
ATOM 776 C CA . ALA A 1 96 ? -19.301 -0.586 24.187 1.00 97.69 96 ALA A CA 1
ATOM 777 C C . ALA A 1 96 ? -17.949 -1.317 24.233 1.00 97.69 96 ALA A C 1
ATOM 779 O O . ALA A 1 96 ? -17.759 -2.183 25.084 1.00 97.69 96 ALA A O 1
ATOM 780 N N . ILE A 1 97 ? -17.003 -0.954 23.360 1.00 97.50 97 ILE A N 1
ATOM 781 C CA . ILE A 1 97 ? -15.636 -1.496 23.373 1.00 97.50 97 ILE A CA 1
ATOM 782 C C . ILE A 1 97 ? -14.904 -1.076 24.653 1.00 97.50 97 ILE A C 1
ATOM 784 O O . ILE A 1 97 ? -14.346 -1.934 25.333 1.00 97.50 97 ILE A O 1
ATOM 788 N N . GLU A 1 98 ? -14.961 0.207 25.021 1.00 96.12 98 GLU A N 1
ATOM 789 C CA . GLU A 1 98 ? -14.395 0.725 26.276 1.00 96.12 98 GLU A CA 1
ATOM 790 C C . GLU A 1 98 ? -14.930 -0.047 27.495 1.00 96.12 98 GLU A C 1
ATOM 792 O O . GLU A 1 98 ? -14.157 -0.558 28.306 1.00 96.12 98 GLU A O 1
ATOM 797 N N . GLN A 1 99 ? -16.255 -0.218 27.582 1.00 95.31 99 GLN A N 1
ATOM 798 C CA . GLN A 1 99 ? -16.899 -0.983 28.656 1.00 95.31 99 GLN A CA 1
ATOM 799 C C . GLN A 1 99 ? -16.484 -2.455 28.665 1.00 95.31 99 GLN A C 1
ATOM 801 O O . GLN A 1 99 ? -16.285 -3.022 29.737 1.00 95.31 99 GLN A O 1
ATOM 806 N N . LYS A 1 100 ? -16.347 -3.076 27.486 1.00 95.44 100 LYS A N 1
ATOM 807 C CA . LYS A 1 100 ? -15.955 -4.484 27.350 1.00 95.44 100 LYS A CA 1
ATOM 808 C C . LYS A 1 100 ? -14.556 -4.737 27.909 1.00 95.44 100 LYS A C 1
ATOM 810 O O . LYS A 1 100 ? -14.352 -5.745 28.572 1.00 95.44 100 LYS A O 1
ATOM 815 N N . PHE A 1 101 ? -13.609 -3.835 27.652 1.00 94.94 101 PHE A N 1
ATOM 816 C CA . PHE A 1 101 ? -12.248 -3.951 28.179 1.00 94.94 101 PHE A CA 1
ATOM 817 C C . PHE A 1 101 ? -12.129 -3.555 29.659 1.00 94.94 101 PHE A C 1
ATOM 819 O O . PHE A 1 101 ? -11.138 -3.923 30.291 1.00 94.94 101 PHE A O 1
ATOM 826 N N . ASN A 1 102 ? -13.115 -2.829 30.206 1.00 90.31 102 ASN A N 1
ATOM 827 C CA . ASN A 1 102 ? -13.248 -2.484 31.627 1.00 90.31 102 ASN A CA 1
ATOM 828 C C . ASN A 1 102 ? -11.918 -2.039 32.272 1.00 90.31 102 ASN A C 1
ATOM 830 O O . ASN A 1 102 ? -11.438 -2.631 33.243 1.00 90.31 102 ASN A O 1
ATOM 834 N N . SER A 1 103 ? -11.277 -1.039 31.665 1.00 84.81 103 SER A N 1
ATOM 835 C CA . SER A 1 103 ? -9.947 -0.580 32.065 1.00 84.81 103 SER A CA 1
ATOM 836 C C . SER A 1 103 ? -9.991 0.423 33.226 1.00 84.81 103 SER A C 1
ATOM 838 O O . SER A 1 103 ? -10.985 1.118 33.430 1.00 84.81 103 SER A O 1
ATOM 840 N N . MET A 1 104 ? -8.900 0.508 33.997 1.00 72.19 104 MET A N 1
ATOM 841 C CA . MET A 1 104 ? -8.802 1.407 35.164 1.00 72.19 104 MET A CA 1
ATOM 842 C C . MET A 1 104 ? -8.172 2.781 34.848 1.00 72.19 104 MET A C 1
ATOM 844 O O . MET A 1 104 ? -8.309 3.694 35.657 1.00 72.19 104 MET A O 1
ATOM 848 N N . ASP A 1 105 ? -7.518 2.945 33.686 1.00 78.44 105 ASP A N 1
ATOM 849 C CA . ASP A 1 105 ? -6.636 4.089 33.363 1.00 78.44 105 ASP A CA 1
ATOM 850 C C . ASP A 1 105 ? -6.987 4.795 32.032 1.00 78.44 105 ASP A C 1
ATOM 852 O O . ASP A 1 105 ? -6.099 5.130 31.250 1.00 78.44 105 ASP A O 1
ATOM 856 N N . ASP A 1 106 ? -8.276 4.976 31.722 1.00 84.25 106 ASP A N 1
ATOM 857 C CA . ASP A 1 106 ? -8.754 5.568 30.450 1.00 84.25 106 ASP A CA 1
ATOM 858 C C . ASP A 1 106 ? -8.292 4.813 29.170 1.00 84.25 106 ASP A C 1
ATOM 860 O O . ASP A 1 106 ? -8.445 5.313 28.051 1.00 84.25 106 ASP A O 1
ATOM 864 N N . LEU A 1 107 ? -7.757 3.590 29.291 1.00 92.56 107 LEU A N 1
ATOM 865 C CA . LEU A 1 107 ? -7.433 2.743 28.137 1.00 92.56 107 LEU A CA 1
ATOM 866 C C . LEU A 1 107 ? -8.706 2.366 27.383 1.00 92.56 107 LEU A C 1
ATOM 868 O O . LEU A 1 107 ? -9.751 2.127 27.989 1.00 92.56 107 LEU A O 1
ATOM 872 N N . PHE A 1 108 ? -8.591 2.250 26.063 1.00 95.62 108 PHE A N 1
ATOM 873 C CA . PHE A 1 108 ? -9.686 1.955 25.137 1.00 95.62 108 PHE A CA 1
ATOM 874 C C . PHE A 1 108 ? -10.777 3.031 25.066 1.00 95.62 108 PHE A C 1
ATOM 876 O O . PHE A 1 108 ? -11.763 2.867 24.350 1.00 95.62 108 PHE A O 1
ATOM 883 N N . ARG A 1 109 ? -10.584 4.170 25.738 1.00 95.38 109 ARG A N 1
ATOM 884 C CA . ARG A 1 109 ? -11.484 5.314 25.645 1.00 95.38 109 ARG A CA 1
ATOM 885 C C . ARG A 1 109 ? -11.237 6.089 24.357 1.00 95.38 109 ARG A C 1
ATOM 887 O O . ARG A 1 109 ? -10.163 6.659 24.150 1.00 95.38 109 ARG A O 1
ATOM 894 N N . ALA A 1 110 ? -12.253 6.156 23.503 1.00 94.94 110 ALA A N 1
ATOM 895 C CA . ALA A 1 110 ? -12.176 6.902 22.255 1.00 94.94 110 ALA A CA 1
ATOM 896 C C . ALA A 1 110 ? -12.371 8.410 22.478 1.00 94.94 110 ALA A C 1
ATOM 898 O O . ALA A 1 110 ? -13.327 8.859 23.111 1.00 94.94 110 ALA A O 1
ATOM 899 N N . ARG A 1 111 ? -11.478 9.215 21.900 1.00 95.06 111 ARG A N 1
ATOM 900 C CA . ARG A 1 111 ? -11.489 10.679 21.986 1.00 95.06 111 ARG A CA 1
ATOM 901 C C . ARG A 1 111 ? -11.626 11.273 20.585 1.00 95.06 111 ARG A C 1
ATOM 903 O O . ARG A 1 111 ? -10.729 11.067 19.768 1.00 95.06 111 ARG A O 1
ATOM 910 N N . PRO A 1 112 ? -12.703 12.016 20.275 1.00 92.88 112 PRO A N 1
ATOM 911 C CA . PRO A 1 112 ? -12.867 12.599 18.950 1.00 92.88 112 PRO A CA 1
ATOM 912 C C . PRO A 1 112 ? -11.783 13.647 18.684 1.00 92.88 112 PRO A C 1
ATOM 914 O O . PRO A 1 112 ? -11.539 14.543 19.498 1.00 92.88 112 PRO A O 1
ATOM 917 N N . HIS A 1 113 ? -11.153 13.568 17.516 1.00 89.62 113 HIS A N 1
ATOM 918 C CA . HIS A 1 113 ? -10.242 14.596 17.044 1.00 89.62 113 HIS A CA 1
ATOM 919 C C . HIS A 1 113 ? -11.036 15.804 16.550 1.00 89.62 113 HIS A C 1
ATOM 921 O O . HIS A 1 113 ? -11.845 15.703 15.629 1.00 89.62 113 HIS A O 1
ATOM 927 N N . LYS A 1 114 ? -10.764 16.974 17.130 1.00 80.75 114 LYS A N 1
ATOM 928 C CA . LYS A 1 114 ? -11.272 18.252 16.627 1.00 80.75 114 LYS A CA 1
ATOM 929 C C . LYS A 1 114 ? -10.165 18.933 15.818 1.00 80.75 114 LYS A C 1
ATOM 931 O O . LYS A 1 114 ? -9.217 19.436 16.429 1.00 80.75 114 LYS A O 1
ATOM 936 N N . PRO A 1 115 ? -10.235 18.935 14.474 1.00 74.38 115 PRO A N 1
ATOM 937 C CA . PRO A 1 115 ? -9.234 19.610 13.660 1.00 74.38 115 PRO A CA 1
ATOM 938 C C . PRO A 1 115 ? -9.231 21.114 13.956 1.00 74.38 115 PRO A C 1
ATOM 940 O O . PRO A 1 115 ? -10.277 21.714 14.199 1.00 74.38 115 PRO A O 1
ATOM 943 N N . LYS A 1 116 ? -8.040 21.726 13.934 1.00 67.75 116 LYS A N 1
ATOM 944 C CA . LYS A 1 116 ? -7.862 23.168 14.197 1.00 67.75 116 LYS A CA 1
ATOM 945 C C . LYS A 1 116 ? -8.532 24.055 13.141 1.00 67.75 116 LYS A C 1
ATOM 947 O O . LYS A 1 116 ? -8.920 25.170 13.463 1.00 67.75 116 LYS A O 1
ATOM 952 N N . ASP A 1 117 ? -8.658 23.547 11.917 1.00 66.38 117 ASP A N 1
ATOM 953 C CA . ASP A 1 117 ? -9.347 24.189 10.798 1.00 66.38 117 ASP A CA 1
ATOM 954 C C . ASP A 1 117 ? -10.259 23.147 10.118 1.00 66.38 117 ASP A C 1
ATOM 956 O O . ASP A 1 117 ? -9.791 22.348 9.296 1.00 66.38 117 ASP A O 1
ATOM 960 N N . PRO A 1 118 ? -11.527 23.018 10.552 1.00 60.56 118 PRO A N 1
ATOM 961 C CA . PRO A 1 118 ? -12.432 22.012 10.020 1.00 60.56 118 PRO A CA 1
ATOM 962 C C . PRO A 1 118 ? -12.783 22.340 8.567 1.00 60.56 118 PRO A C 1
ATOM 964 O O . PRO A 1 118 ? -13.516 23.286 8.284 1.00 60.56 118 PRO A O 1
ATOM 967 N N . LYS A 1 119 ? -12.307 21.510 7.631 1.00 59.47 119 LYS A N 1
ATOM 968 C CA . LYS A 1 119 ? -12.798 21.532 6.249 1.00 59.47 119 LYS A CA 1
ATOM 969 C C . LYS A 1 119 ? -14.282 21.167 6.273 1.00 59.47 119 LYS A C 1
ATOM 971 O O . LYS A 1 119 ? -14.633 20.028 6.580 1.00 59.47 119 LYS A O 1
ATOM 976 N N . ALA A 1 120 ? -15.144 22.145 6.003 1.00 48.38 120 ALA A N 1
ATOM 977 C CA . ALA A 1 120 ? -16.587 21.953 5.992 1.00 48.38 120 ALA A CA 1
ATOM 978 C C . ALA A 1 120 ? -16.957 20.820 5.013 1.00 48.38 120 ALA A C 1
ATOM 980 O O . ALA A 1 120 ? -16.542 20.849 3.857 1.00 48.38 120 ALA A O 1
ATOM 981 N N . ASN A 1 121 ? -17.742 19.843 5.480 1.00 61.38 121 ASN A N 1
ATOM 982 C CA . ASN A 1 121 ? -18.362 18.759 4.697 1.00 61.38 121 ASN A CA 1
ATOM 983 C C . ASN A 1 121 ? -17.517 17.512 4.360 1.00 61.38 121 ASN A C 1
ATOM 985 O O . ASN A 1 121 ? -17.877 16.787 3.432 1.00 61.38 121 ASN A O 1
ATOM 989 N N . LEU A 1 122 ? -16.446 17.192 5.097 1.00 66.56 122 LEU A N 1
ATOM 990 C CA . LEU A 1 122 ? -15.865 15.843 5.000 1.00 66.56 122 LEU A CA 1
ATOM 991 C C . LEU A 1 122 ? -16.776 14.835 5.732 1.00 66.56 122 LEU A C 1
ATOM 993 O O . LEU A 1 122 ? -16.984 15.002 6.934 1.00 66.56 122 LEU A O 1
ATOM 997 N N . PRO A 1 123 ? -17.305 13.788 5.063 1.00 83.00 123 PRO A N 1
ATOM 998 C CA . PRO A 1 123 ? -18.104 12.738 5.694 1.00 83.00 123 PRO A CA 1
ATOM 999 C C . PRO A 1 123 ? -17.172 11.768 6.427 1.00 83.00 123 PRO A C 1
ATOM 1001 O O . PRO A 1 123 ? -17.106 10.581 6.118 1.00 83.00 123 PRO A O 1
ATOM 1004 N N . MET A 1 124 ? -16.364 12.292 7.344 1.00 88.75 124 MET A N 1
ATOM 1005 C CA . MET A 1 124 ? -15.321 11.541 8.018 1.00 88.75 124 MET A CA 1
ATOM 1006 C C . MET A 1 124 ? -15.108 12.060 9.432 1.00 88.75 124 MET A C 1
ATOM 1008 O O . MET A 1 124 ? -15.083 13.271 9.653 1.00 88.75 124 MET A O 1
ATOM 1012 N N . ILE A 1 125 ? -14.916 11.146 10.380 1.00 91.69 125 ILE A N 1
ATOM 1013 C CA . ILE A 1 125 ? -14.565 11.481 11.762 1.00 91.69 125 ILE A CA 1
ATOM 1014 C C . ILE A 1 125 ? -13.363 10.650 12.185 1.00 91.69 125 ILE A C 1
ATOM 1016 O O . ILE A 1 125 ? -13.271 9.457 11.897 1.00 91.69 125 ILE A O 1
ATOM 1020 N N . THR A 1 126 ? -12.447 11.303 12.891 1.00 94.94 126 THR A N 1
ATOM 1021 C CA . THR A 1 126 ? -11.269 10.676 13.479 1.00 94.94 126 THR A CA 1
ATOM 1022 C C . THR A 1 126 ? -11.425 10.606 14.993 1.00 94.94 126 THR A C 1
ATOM 1024 O O . THR A 1 126 ? -11.801 11.596 15.623 1.00 94.94 126 THR A O 1
ATOM 1027 N N . TYR A 1 127 ? -11.074 9.467 15.576 1.00 96.50 127 TYR A N 1
ATOM 1028 C CA . TYR A 1 127 ? -10.919 9.265 17.011 1.00 96.50 127 TYR A CA 1
ATOM 1029 C C . TYR A 1 127 ? -9.484 8.835 17.322 1.00 96.50 127 TYR A C 1
ATOM 1031 O O . TYR A 1 127 ? -8.825 8.196 16.503 1.00 96.50 127 TYR A O 1
ATOM 1039 N N . TYR A 1 128 ? -9.022 9.168 18.520 1.00 96.81 128 TYR A N 1
ATOM 1040 C CA . TYR A 1 128 ? -7.805 8.624 19.111 1.00 96.81 128 TYR A CA 1
ATOM 1041 C C . TYR A 1 128 ? -8.160 7.746 20.300 1.00 96.81 128 TYR A C 1
ATOM 1043 O O . TYR A 1 128 ? -9.107 8.050 21.026 1.00 96.81 128 TYR A O 1
ATOM 1051 N N . MET A 1 129 ? -7.414 6.668 20.495 1.00 95.50 129 MET A N 1
ATOM 1052 C CA . MET A 1 129 ? -7.643 5.722 21.581 1.00 95.50 129 MET A CA 1
ATOM 1053 C C . MET A 1 129 ? -6.301 5.254 22.133 1.00 95.50 129 MET A C 1
ATOM 1055 O O . MET A 1 129 ? -5.436 4.834 21.366 1.00 95.50 129 MET A O 1
ATOM 1059 N N . ASP A 1 130 ? -6.134 5.314 23.454 1.00 95.12 130 ASP A N 1
ATOM 1060 C CA . ASP A 1 130 ? -4.950 4.744 24.097 1.00 95.12 130 ASP A CA 1
ATOM 1061 C C . ASP A 1 130 ? -5.121 3.238 24.274 1.00 95.12 130 ASP A C 1
ATOM 1063 O O . ASP A 1 130 ? -6.163 2.764 24.729 1.00 95.12 130 ASP A O 1
ATOM 1067 N N . VAL A 1 131 ? -4.077 2.494 23.935 1.00 94.81 131 VAL A N 1
ATOM 1068 C CA . VAL A 1 131 ? -3.984 1.041 24.057 1.00 94.81 131 VAL A CA 1
ATOM 1069 C C . VAL A 1 131 ? -2.760 0.666 24.901 1.00 94.81 131 VAL A C 1
ATOM 1071 O O . VAL A 1 131 ? -1.784 1.425 24.947 1.00 94.81 131 VAL A O 1
ATOM 1074 N N . PRO A 1 132 ? -2.781 -0.488 25.590 1.00 94.56 132 PRO A N 1
ATOM 1075 C CA . PRO A 1 132 ? -1.621 -0.994 26.313 1.00 94.56 132 PRO A CA 1
ATOM 1076 C C . PRO A 1 132 ? -0.408 -1.163 25.395 1.00 94.56 132 PRO A C 1
ATOM 1078 O O . PRO A 1 132 ? -0.547 -1.482 24.216 1.00 94.56 132 PRO A O 1
ATOM 1081 N N . SER A 1 133 ? 0.792 -1.009 25.949 1.00 94.25 133 SER A N 1
ATOM 1082 C CA . SER A 1 133 ? 2.029 -1.232 25.206 1.00 94.25 133 SER A CA 1
ATOM 1083 C C . SER A 1 133 ? 3.073 -1.988 26.012 1.00 94.25 133 SER A C 1
ATOM 1085 O O . SER A 1 133 ? 3.347 -1.659 27.166 1.00 94.25 133 SER A O 1
ATOM 1087 N N . VAL A 1 134 ? 3.706 -2.967 25.371 1.00 95.00 134 VAL A N 1
ATOM 1088 C CA . VAL A 1 134 ? 4.891 -3.665 25.880 1.00 95.00 134 VAL A CA 1
ATOM 1089 C C . VAL A 1 134 ? 6.203 -2.986 25.486 1.00 95.00 134 VAL A C 1
ATOM 1091 O O . VAL A 1 134 ? 7.284 -3.475 25.831 1.00 95.00 134 VAL A O 1
ATOM 1094 N N . CYS A 1 135 ? 6.141 -1.884 24.737 1.00 94.38 135 CYS A N 1
ATOM 1095 C CA . CYS A 1 135 ? 7.319 -1.160 24.281 1.00 94.38 135 CYS A CA 1
ATOM 1096 C C . CYS A 1 135 ? 8.003 -0.397 25.422 1.00 94.38 135 CYS A C 1
ATOM 1098 O O . CYS A 1 135 ? 7.377 0.188 26.307 1.00 94.38 135 CYS A O 1
ATOM 1100 N N . THR A 1 136 ? 9.329 -0.368 25.366 1.00 91.75 136 THR A N 1
ATOM 1101 C CA . THR A 1 136 ? 10.177 0.435 26.249 1.00 91.75 136 THR A CA 1
ATOM 1102 C C . THR A 1 136 ? 10.188 1.903 25.818 1.00 91.75 136 THR A C 1
ATOM 1104 O O . THR A 1 136 ? 9.906 2.230 24.665 1.00 91.75 136 THR A O 1
ATOM 1107 N N . GLU A 1 137 ? 10.621 2.802 26.706 1.00 88.88 137 GLU A N 1
ATOM 1108 C CA . GLU A 1 137 ? 10.814 4.228 26.386 1.00 88.88 137 GLU A CA 1
ATOM 1109 C C . GLU A 1 137 ? 11.678 4.439 25.128 1.00 88.88 137 GLU A C 1
ATOM 1111 O O . GLU A 1 137 ? 11.375 5.286 24.285 1.00 88.88 137 GLU A O 1
ATOM 1116 N N . LYS A 1 138 ? 12.734 3.631 24.960 1.00 88.69 138 LYS A N 1
ATOM 1117 C CA . LYS A 1 138 ? 13.630 3.702 23.799 1.00 88.69 138 LYS A CA 1
ATOM 1118 C C . LYS A 1 138 ? 12.907 3.358 22.494 1.00 88.69 138 LYS A C 1
ATOM 1120 O O . LYS A 1 138 ? 13.127 4.020 21.483 1.00 88.69 138 LYS A O 1
ATOM 1125 N N . GLU A 1 139 ? 12.057 2.336 22.512 1.00 91.56 139 GLU A N 1
ATOM 1126 C CA . GLU A 1 139 ? 11.273 1.897 21.347 1.00 91.56 139 GLU A CA 1
ATOM 1127 C C . GLU A 1 139 ? 10.143 2.876 21.011 1.00 91.56 139 GLU A C 1
ATOM 1129 O O . GLU A 1 139 ? 9.749 2.989 19.852 1.00 91.56 139 GLU A O 1
ATOM 1134 N N . LEU A 1 140 ? 9.688 3.640 22.005 1.00 89.31 140 LEU A N 1
ATOM 1135 C CA . LEU A 1 140 ? 8.730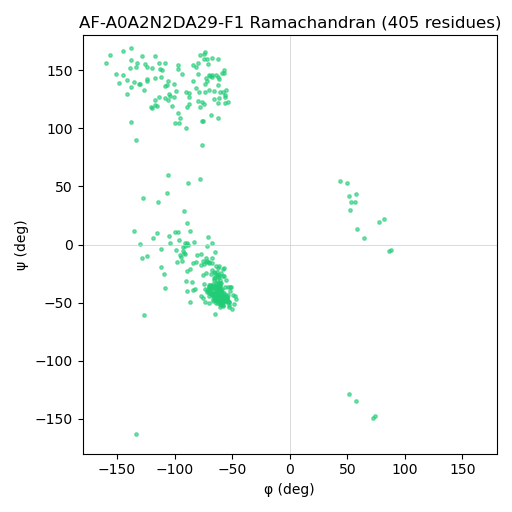 4.734 21.863 1.00 89.31 140 LEU A CA 1
ATOM 1136 C C . LEU A 1 140 ? 9.401 6.089 21.571 1.00 89.31 140 LEU A C 1
ATOM 1138 O O . LEU A 1 140 ? 8.783 7.137 21.758 1.00 89.31 140 LEU A O 1
ATOM 1142 N N . PHE A 1 141 ? 10.655 6.089 21.106 1.00 83.31 141 PHE A N 1
ATOM 1143 C CA . PHE A 1 141 ? 11.417 7.287 20.728 1.00 83.31 141 PHE A CA 1
ATOM 1144 C C . PHE A 1 141 ? 11.558 8.330 21.854 1.00 83.31 141 PHE A C 1
ATOM 1146 O O . PHE A 1 141 ? 11.534 9.535 21.602 1.00 83.31 141 PHE A O 1
ATOM 1153 N N . GLY A 1 142 ? 11.716 7.878 23.102 1.00 72.56 142 GLY A N 1
ATOM 1154 C CA . GLY A 1 142 ? 11.914 8.759 24.257 1.00 72.56 142 GLY A CA 1
ATOM 1155 C C . GLY A 1 142 ? 10.632 9.427 24.760 1.00 72.56 142 GLY A C 1
ATOM 1156 O O . GLY A 1 142 ? 10.695 10.459 25.433 1.00 72.56 142 GLY A O 1
ATOM 1157 N N . LYS A 1 143 ? 9.453 8.886 24.421 1.00 75.44 143 LYS A N 1
ATOM 1158 C CA . LYS A 1 143 ? 8.194 9.308 25.047 1.00 75.44 143 LYS A CA 1
ATOM 1159 C C . LYS A 1 143 ? 8.250 9.019 26.552 1.00 75.44 143 LYS A C 1
ATOM 1161 O O . LYS A 1 143 ? 8.466 7.886 26.962 1.00 75.44 143 LYS A O 1
ATOM 1166 N N . LYS A 1 144 ? 7.984 10.050 27.365 1.00 64.06 144 LYS A N 1
ATOM 1167 C CA . LYS A 1 144 ? 7.990 9.969 28.840 1.00 64.06 144 LYS A CA 1
ATOM 1168 C C . LYS A 1 144 ? 6.943 9.010 29.413 1.00 64.06 144 LYS A C 1
ATOM 1170 O O . LYS A 1 144 ? 7.109 8.524 30.526 1.00 64.06 144 LYS A O 1
ATOM 1175 N N . ILE A 1 145 ? 5.845 8.798 28.688 1.00 72.25 145 ILE A N 1
ATOM 1176 C CA . ILE A 1 145 ? 4.782 7.873 29.081 1.00 72.25 145 ILE A CA 1
ATOM 1177 C C . ILE A 1 145 ? 5.143 6.508 28.501 1.00 72.25 145 ILE A C 1
ATOM 1179 O O . ILE A 1 145 ? 5.271 6.365 27.286 1.00 72.25 145 ILE A O 1
ATOM 1183 N N . THR A 1 146 ? 5.341 5.536 29.386 1.00 76.50 146 THR A N 1
ATOM 1184 C CA . THR A 1 146 ? 5.605 4.135 29.044 1.00 76.50 146 THR A CA 1
ATOM 1185 C C . THR A 1 146 ? 4.384 3.293 29.393 1.00 76.50 146 THR A C 1
ATOM 1187 O O . THR A 1 146 ? 3.576 3.690 30.232 1.00 76.50 146 THR A O 1
ATOM 1190 N N . GLY A 1 147 ? 4.229 2.143 28.736 1.00 87.75 147 GLY A N 1
ATOM 1191 C CA . GLY A 1 147 ? 3.109 1.230 28.982 1.00 87.75 147 GLY A CA 1
ATOM 1192 C C . GLY A 1 147 ? 1.851 1.500 28.154 1.00 87.75 147 GLY A C 1
ATOM 1193 O O . GLY A 1 147 ? 0.920 0.699 28.218 1.00 87.75 147 GLY A O 1
ATOM 1194 N N . THR A 1 148 ? 1.818 2.570 27.350 1.00 91.69 148 THR A N 1
ATOM 1195 C CA . THR A 1 148 ? 0.706 2.871 26.437 1.00 91.69 148 THR A CA 1
ATOM 1196 C C . THR A 1 148 ? 1.182 3.378 25.075 1.00 91.69 148 THR A C 1
ATOM 1198 O O . THR A 1 148 ? 2.248 3.986 24.944 1.00 91.69 148 THR A O 1
ATOM 1201 N N . GLN A 1 149 ? 0.374 3.126 24.049 1.00 93.38 149 GLN A N 1
ATOM 1202 C CA . GLN A 1 149 ? 0.461 3.755 22.732 1.00 93.38 149 GLN A CA 1
ATOM 1203 C C . GLN A 1 149 ? -0.913 4.316 22.339 1.00 93.38 149 GLN A C 1
ATOM 1205 O O . GLN A 1 149 ? -1.918 3.928 22.916 1.00 93.38 149 GLN A O 1
ATOM 1210 N N . GLU A 1 150 ? -0.963 5.229 21.370 1.00 93.88 150 GLU A N 1
ATOM 1211 C CA . GLU A 1 150 ? -2.216 5.818 20.876 1.00 93.88 150 GLU A CA 1
ATOM 1212 C C . GLU A 1 150 ? -2.436 5.369 19.429 1.00 93.88 150 GLU A C 1
ATOM 1214 O O . GLU A 1 150 ? -1.542 5.539 18.595 1.00 93.88 150 GLU A O 1
ATOM 1219 N N . ILE A 1 151 ? -3.609 4.803 19.140 1.00 95.69 151 ILE A N 1
ATOM 1220 C CA . ILE A 1 151 ? -4.047 4.460 17.782 1.00 95.69 151 ILE A CA 1
ATOM 1221 C C . ILE A 1 151 ? -4.951 5.560 17.219 1.00 95.69 151 ILE A C 1
ATOM 1223 O O . ILE A 1 151 ? -5.678 6.236 17.958 1.00 95.69 151 ILE A O 1
ATOM 1227 N N . LYS A 1 152 ? -4.934 5.717 15.893 1.00 96.75 152 LYS A N 1
ATOM 1228 C CA . LYS A 1 152 ? -5.822 6.620 15.156 1.00 96.75 152 LYS A CA 1
ATOM 1229 C C . LYS A 1 152 ? -6.887 5.805 14.424 1.00 96.75 152 LYS A C 1
ATOM 1231 O O . LYS A 1 152 ? -6.570 4.943 13.610 1.00 96.75 152 LYS A O 1
ATOM 1236 N N . ILE A 1 153 ? -8.152 6.124 14.681 1.00 97.50 153 ILE A N 1
ATOM 1237 C CA . ILE A 1 153 ? -9.316 5.442 14.113 1.00 97.50 153 ILE A CA 1
ATOM 1238 C C . ILE A 1 153 ? -10.077 6.425 13.228 1.00 97.50 153 ILE A C 1
ATOM 1240 O O . ILE A 1 153 ? -10.553 7.452 13.708 1.00 97.50 153 ILE A O 1
ATOM 1244 N N . GLU A 1 154 ? -10.203 6.134 11.939 1.00 96.62 154 GLU A N 1
ATOM 1245 C CA . GLU A 1 154 ? -10.830 7.012 10.955 1.00 96.62 154 GLU A CA 1
ATOM 1246 C C . GLU A 1 154 ? -12.036 6.332 10.294 1.00 96.62 154 GLU A C 1
ATOM 1248 O O . GLU A 1 154 ? -11.917 5.308 9.618 1.00 96.62 154 GLU A O 1
ATOM 1253 N N . PHE A 1 155 ? -13.216 6.924 10.481 1.00 96.38 155 PHE A N 1
ATOM 1254 C CA . PHE A 1 155 ? -14.472 6.465 9.893 1.00 96.38 155 PHE A CA 1
ATOM 1255 C C . PHE A 1 155 ? -14.831 7.337 8.698 1.00 96.38 155 PHE A C 1
ATOM 1257 O O . PHE A 1 155 ? -15.038 8.535 8.865 1.00 96.38 155 PHE A O 1
ATOM 1264 N N . HIS A 1 156 ? -14.938 6.736 7.514 1.00 94.25 156 HIS A N 1
ATOM 1265 C CA . HIS A 1 156 ? -15.482 7.345 6.300 1.00 94.25 156 HIS A CA 1
ATOM 1266 C C . HIS A 1 156 ? -16.947 6.926 6.161 1.00 94.25 156 HIS A C 1
ATOM 1268 O O . HIS A 1 156 ? -17.239 5.751 5.946 1.00 94.25 156 HIS A O 1
ATOM 1274 N N . PHE A 1 157 ? -17.864 7.877 6.278 1.00 93.25 157 PHE A N 1
ATOM 1275 C CA . PHE A 1 157 ? -19.301 7.626 6.267 1.00 93.25 157 PHE A CA 1
ATOM 1276 C C . PHE A 1 157 ? -19.843 7.532 4.839 1.00 93.25 157 PHE A C 1
ATOM 1278 O O . PHE A 1 157 ? -19.447 8.300 3.957 1.00 93.25 157 PHE A O 1
ATOM 1285 N N . THR A 1 158 ? -20.768 6.601 4.619 1.00 91.19 158 THR A N 1
ATOM 1286 C CA . THR A 1 158 ? -21.495 6.451 3.356 1.00 91.19 158 THR A CA 1
ATOM 1287 C C . THR A 1 158 ? -22.935 6.010 3.599 1.00 91.19 158 THR A C 1
ATOM 1289 O O . THR A 1 158 ? -23.201 5.222 4.502 1.00 91.19 158 THR A O 1
ATOM 1292 N N . ASP A 1 159 ? -23.848 6.484 2.755 1.00 89.31 159 ASP A N 1
ATOM 1293 C CA . ASP A 1 159 ? -25.231 5.993 2.695 1.00 89.31 159 ASP A CA 1
ATOM 1294 C C . ASP A 1 159 ? -25.387 4.843 1.679 1.00 89.31 159 ASP A C 1
ATOM 1296 O O . ASP A 1 159 ? -26.443 4.218 1.578 1.00 89.31 159 ASP A O 1
ATOM 1300 N N . GLU A 1 160 ? -24.340 4.561 0.895 1.00 88.44 160 GLU A N 1
ATOM 1301 C CA . GLU A 1 160 ? -24.342 3.488 -0.098 1.00 88.44 160 GLU A CA 1
ATOM 1302 C C . GLU A 1 160 ? -24.091 2.113 0.546 1.00 88.44 160 GLU A C 1
ATOM 1304 O O . GLU A 1 160 ? -23.298 2.003 1.487 1.00 88.44 160 GLU A O 1
ATOM 1309 N N . PRO A 1 161 ? -24.694 1.032 0.012 1.00 89.75 161 PRO A N 1
ATOM 1310 C CA . PRO A 1 161 ? -24.388 -0.324 0.449 1.00 89.75 161 PRO A CA 1
ATOM 1311 C C . PRO A 1 161 ? -22.893 -0.641 0.339 1.00 89.75 161 PRO A C 1
ATOM 1313 O O . PRO A 1 161 ? -22.271 -0.413 -0.702 1.00 89.75 161 PRO A O 1
ATOM 1316 N N . LEU A 1 162 ? -22.323 -1.221 1.397 1.00 94.69 162 LEU A N 1
ATOM 1317 C CA . LEU A 1 162 ? -20.916 -1.604 1.399 1.00 94.69 162 LEU A CA 1
ATOM 1318 C C . LEU A 1 162 ? -20.686 -2.839 0.534 1.00 94.69 162 LEU A C 1
ATOM 1320 O O . LEU A 1 162 ? -21.345 -3.869 0.688 1.00 94.69 162 LEU A O 1
ATOM 1324 N N . VAL A 1 163 ? -19.679 -2.760 -0.332 1.00 94.00 163 VAL A N 1
ATOM 1325 C CA . VAL A 1 163 ? -19.124 -3.944 -0.982 1.00 94.00 163 VAL A CA 1
ATOM 1326 C C . VAL A 1 163 ? -18.046 -4.511 -0.069 1.00 94.00 163 VAL A C 1
ATOM 1328 O O . VAL A 1 163 ? -17.082 -3.823 0.257 1.00 94.00 163 VAL A O 1
ATOM 1331 N N . ILE A 1 164 ? -18.217 -5.765 0.348 1.00 97.69 164 ILE A N 1
ATOM 1332 C CA . ILE A 1 164 ? -17.362 -6.413 1.344 1.00 97.69 164 ILE A CA 1
ATOM 1333 C C . ILE A 1 164 ? -16.652 -7.601 0.714 1.00 97.69 164 ILE A C 1
ATOM 1335 O O . ILE A 1 164 ? -17.297 -8.528 0.224 1.00 97.69 164 ILE A O 1
ATOM 1339 N N . HIS A 1 165 ? -15.326 -7.607 0.790 1.00 98.31 165 HIS A N 1
ATOM 1340 C CA . HIS A 1 165 ? -14.526 -8.803 0.575 1.00 98.31 165 HIS A CA 1
ATOM 1341 C C . HIS A 1 165 ? -14.154 -9.407 1.933 1.00 98.31 165 HIS A C 1
ATOM 1343 O O . HIS A 1 165 ? -13.736 -8.690 2.838 1.00 98.31 165 HIS A O 1
ATOM 1349 N N . ARG A 1 166 ? -14.342 -10.718 2.106 1.00 98.50 166 ARG A N 1
ATOM 1350 C CA . ARG A 1 166 ? -14.048 -11.413 3.367 1.00 98.50 166 ARG A CA 1
ATOM 1351 C C . ARG A 1 166 ? -12.821 -12.289 3.194 1.00 98.50 166 ARG A C 1
ATOM 1353 O O . ARG A 1 166 ? -12.819 -13.143 2.314 1.00 98.50 166 ARG A O 1
ATOM 1360 N N . ILE A 1 167 ? -11.827 -12.110 4.057 1.00 98.06 167 ILE A N 1
ATOM 1361 C CA . ILE A 1 167 ? -10.656 -12.990 4.126 1.00 98.06 167 ILE A CA 1
ATOM 1362 C C . ILE A 1 167 ? -10.640 -13.656 5.498 1.00 98.06 167 ILE A C 1
ATOM 1364 O O . ILE A 1 167 ? -10.612 -12.974 6.523 1.00 98.06 167 ILE A O 1
ATOM 1368 N N . SER A 1 168 ? -10.705 -14.986 5.506 1.00 97.94 168 SER A N 1
ATOM 1369 C CA . SER A 1 168 ? -10.695 -15.817 6.712 1.00 97.94 168 SER A CA 1
ATOM 1370 C C . SER A 1 168 ? -9.308 -16.395 6.947 1.00 97.94 168 SER A C 1
ATOM 1372 O O . SER A 1 168 ? -8.680 -16.853 5.996 1.00 97.94 168 SER A O 1
ATOM 1374 N N . SER A 1 169 ? -8.866 -16.397 8.205 1.00 96.88 169 SER A N 1
ATOM 1375 C CA . SER A 1 169 ? -7.538 -16.877 8.612 1.00 96.88 169 SER A CA 1
ATOM 1376 C C . SER A 1 169 ? -6.394 -16.288 7.767 1.00 96.88 169 SER A C 1
ATOM 1378 O O . SER A 1 169 ? -5.632 -17.049 7.171 1.00 96.88 169 SER A O 1
ATOM 1380 N N . PRO A 1 170 ? -6.306 -14.950 7.631 1.00 96.69 170 PRO A N 1
ATOM 1381 C CA . PRO A 1 170 ? -5.289 -14.323 6.797 1.00 96.69 170 PRO A CA 1
ATOM 1382 C C . PRO A 1 170 ? -3.882 -14.507 7.367 1.00 96.69 170 PRO A C 1
ATOM 1384 O O . PRO A 1 170 ? -3.663 -14.421 8.575 1.00 96.69 170 PRO A O 1
ATOM 1387 N N . ASP A 1 171 ? -2.922 -14.641 6.459 1.00 95.44 171 ASP A N 1
ATOM 1388 C CA . ASP A 1 171 ? -1.495 -14.605 6.754 1.00 95.44 171 ASP A CA 1
ATOM 1389 C C . ASP A 1 171 ? -1.053 -13.154 7.003 1.00 95.44 171 ASP A C 1
ATOM 1391 O O . ASP A 1 171 ? -0.959 -12.350 6.072 1.00 95.44 171 ASP A O 1
ATOM 1395 N N . ILE A 1 172 ? -0.797 -12.793 8.264 1.00 96.00 172 ILE A N 1
ATOM 1396 C CA . ILE A 1 172 ? -0.442 -11.428 8.670 1.00 96.00 172 ILE A CA 1
ATOM 1397 C C . ILE A 1 172 ? 0.853 -11.419 9.477 1.00 96.00 172 ILE A C 1
ATOM 1399 O O . ILE A 1 172 ? 1.029 -12.158 10.437 1.00 96.00 172 ILE A O 1
ATOM 1403 N N . PHE A 1 173 ? 1.769 -10.516 9.130 1.00 94.62 173 PHE A N 1
ATOM 1404 C CA . PHE A 1 173 ? 3.096 -10.464 9.747 1.00 94.62 173 PHE A CA 1
ATOM 1405 C C . PHE A 1 173 ? 3.076 -10.216 11.269 1.00 94.62 173 PHE A C 1
ATOM 1407 O O . PHE A 1 173 ? 3.997 -10.627 11.973 1.00 94.62 173 PHE A O 1
ATOM 1414 N N . ALA A 1 174 ? 2.068 -9.497 11.770 1.00 93.94 174 ALA A N 1
ATOM 1415 C CA . ALA A 1 174 ? 1.985 -9.111 13.176 1.00 93.94 174 ALA A CA 1
ATOM 1416 C C . ALA A 1 174 ? 1.326 -10.174 14.060 1.00 93.94 174 ALA A C 1
ATOM 1418 O O . ALA A 1 174 ? 1.550 -10.153 15.272 1.00 93.94 174 ALA A O 1
ATOM 1419 N N . LEU A 1 175 ? 0.541 -11.097 13.487 1.00 94.88 175 LEU A N 1
ATOM 1420 C CA . LEU A 1 175 ? -0.133 -12.142 14.248 1.00 94.88 175 LEU A CA 1
ATOM 1421 C C . LEU A 1 175 ? -0.562 -13.364 13.440 1.00 94.88 175 LEU A C 1
ATOM 1423 O O . LEU A 1 175 ? -0.859 -13.285 12.254 1.00 94.88 175 LEU A O 1
ATOM 1427 N N . GLU A 1 176 ? -0.709 -14.471 14.157 1.00 93.38 176 GLU A N 1
ATOM 1428 C CA . GLU A 1 176 ? -1.448 -15.646 13.705 1.00 93.38 176 GLU A CA 1
ATOM 1429 C C . GLU A 1 176 ? -2.908 -15.507 14.148 1.00 93.38 176 GLU A C 1
ATOM 1431 O O . GLU A 1 176 ? -3.188 -15.177 15.303 1.00 93.38 176 GLU A O 1
ATOM 1436 N N . THR A 1 177 ? -3.854 -15.721 13.235 1.00 95.25 177 THR A N 1
ATOM 1437 C CA . THR A 1 177 ? -5.281 -15.543 13.520 1.00 95.25 177 THR A CA 1
ATOM 1438 C C . THR A 1 177 ? -6.149 -16.464 12.674 1.00 95.25 177 THR A C 1
ATOM 1440 O O . THR A 1 177 ? -5.844 -16.749 11.520 1.00 95.25 177 THR A O 1
ATOM 1443 N N . HIS A 1 178 ? -7.269 -16.904 13.248 1.00 96.62 178 HIS A N 1
ATOM 1444 C CA . HIS A 1 178 ? -8.332 -17.631 12.542 1.00 96.62 178 HIS A CA 1
ATOM 1445 C C . HIS A 1 178 ? -9.566 -16.757 12.282 1.00 96.62 178 HIS A C 1
ATOM 1447 O O . HIS A 1 178 ? -10.617 -17.238 11.858 1.00 96.62 178 HIS A O 1
ATOM 1453 N N . GLN A 1 179 ? -9.458 -15.460 12.573 1.00 98.12 179 GLN A N 1
ATOM 1454 C CA . GLN A 1 179 ? -10.559 -14.522 12.429 1.00 98.12 179 GLN A CA 1
ATOM 1455 C C . GLN A 1 179 ? -10.821 -14.194 10.959 1.00 98.12 179 GLN A C 1
ATOM 1457 O O . GLN A 1 179 ? -9.973 -14.369 10.083 1.00 98.12 179 GLN A O 1
ATOM 1462 N N . THR A 1 180 ? -12.032 -13.711 10.687 1.00 98.56 180 THR A N 1
ATOM 1463 C CA . THR A 1 180 ? -12.417 -13.221 9.361 1.00 98.56 180 THR A CA 1
ATOM 1464 C C . THR A 1 180 ? -12.454 -11.704 9.357 1.00 98.56 180 THR A C 1
ATOM 1466 O O . THR A 1 180 ? -13.124 -11.100 10.192 1.00 98.56 180 THR A O 1
ATOM 1469 N N . TYR A 1 181 ? -11.792 -11.102 8.376 1.00 98.62 181 TYR A N 1
ATOM 1470 C CA . TYR A 1 181 ? -11.727 -9.658 8.190 1.00 98.62 181 TYR A CA 1
ATOM 1471 C C . TYR A 1 181 ? -12.592 -9.221 7.011 1.00 98.62 181 TYR A C 1
ATOM 1473 O O . TYR A 1 181 ? -12.595 -9.859 5.957 1.00 98.62 181 TYR A O 1
ATOM 1481 N N . GLN A 1 182 ? -13.324 -8.126 7.196 1.00 98.69 182 GLN A N 1
ATOM 1482 C CA . GLN A 1 182 ? -14.119 -7.451 6.179 1.00 98.69 182 GLN A CA 1
ATOM 1483 C C . GLN A 1 182 ? -13.308 -6.313 5.580 1.00 98.69 182 GLN A C 1
ATOM 1485 O O . GLN A 1 182 ? -13.074 -5.292 6.223 1.00 98.69 182 GLN A O 1
ATOM 1490 N N . LEU A 1 183 ? -12.889 -6.488 4.338 1.00 98.44 183 LEU A N 1
ATOM 1491 C CA . LEU A 1 183 ? -12.012 -5.574 3.632 1.00 98.44 183 LEU A CA 1
ATOM 1492 C C . LEU A 1 183 ? -12.761 -4.906 2.486 1.00 98.44 183 LEU A C 1
ATOM 1494 O O . LEU A 1 183 ? -13.644 -5.502 1.859 1.00 98.44 183 LEU A O 1
ATOM 1498 N N . LEU A 1 184 ? -12.339 -3.691 2.158 1.00 98.00 184 LEU A N 1
ATOM 1499 C CA . LEU A 1 184 ? -12.631 -3.100 0.865 1.00 98.00 184 LEU A CA 1
ATOM 1500 C C . LEU A 1 184 ? -12.065 -4.029 -0.232 1.00 98.00 184 LEU A C 1
ATOM 1502 O O . LEU A 1 184 ? -10.905 -4.450 -0.119 1.00 98.00 184 LEU A O 1
ATOM 1506 N N . PRO A 1 185 ? -12.846 -4.386 -1.269 1.00 98.00 185 PRO A N 1
ATOM 1507 C CA . PRO A 1 185 ? -12.372 -5.249 -2.344 1.00 98.00 185 PRO A CA 1
ATOM 1508 C C . PRO A 1 185 ? -11.133 -4.675 -3.030 1.00 98.00 185 PRO A C 1
ATOM 1510 O O . PRO A 1 185 ? -10.994 -3.459 -3.149 1.00 98.00 185 PRO A O 1
ATOM 1513 N N . LEU A 1 186 ? -10.254 -5.557 -3.509 1.00 98.31 186 LEU A N 1
ATOM 1514 C CA . LEU A 1 186 ? -8.954 -5.199 -4.083 1.00 98.31 186 LEU A CA 1
ATOM 1515 C C . LEU A 1 186 ? -9.035 -4.074 -5.129 1.00 98.31 186 LEU A C 1
ATOM 1517 O O . LEU A 1 186 ? -8.315 -3.084 -5.018 1.00 98.31 186 LEU A O 1
ATOM 1521 N N . ASP A 1 187 ? -9.917 -4.207 -6.121 1.00 98.00 187 ASP A N 1
ATOM 1522 C CA . ASP A 1 187 ? -10.037 -3.224 -7.204 1.00 98.00 187 ASP A CA 1
ATOM 1523 C C . ASP A 1 187 ? -10.478 -1.852 -6.678 1.00 98.00 187 ASP A C 1
ATOM 1525 O O . ASP A 1 187 ? -9.967 -0.810 -7.098 1.00 98.00 187 ASP A O 1
ATOM 1529 N N . ASP A 1 188 ? -11.407 -1.851 -5.719 1.00 97.56 188 ASP A N 1
ATOM 1530 C CA . ASP A 1 188 ? -11.901 -0.633 -5.088 1.00 97.56 188 ASP A CA 1
ATOM 1531 C C . ASP A 1 188 ? -10.820 0.008 -4.209 1.00 97.56 188 ASP A C 1
ATOM 1533 O O . ASP A 1 188 ? -10.672 1.228 -4.232 1.00 97.56 188 ASP A O 1
ATOM 1537 N N . LEU A 1 189 ? -10.013 -0.802 -3.513 1.00 98.06 189 LEU A N 1
ATOM 1538 C CA . LEU A 1 189 ? -8.868 -0.359 -2.717 1.00 98.06 189 LEU A CA 1
ATOM 1539 C C . LEU A 1 189 ? -7.769 0.266 -3.582 1.00 98.06 189 LEU A C 1
ATOM 1541 O O . LEU A 1 189 ? -7.222 1.304 -3.212 1.00 98.06 189 LEU A O 1
ATOM 1545 N N . ILE A 1 190 ? -7.446 -0.330 -4.734 1.00 98.25 190 ILE A N 1
ATOM 1546 C CA . ILE A 1 190 ? -6.500 0.263 -5.689 1.00 98.25 190 ILE A CA 1
ATOM 1547 C C . ILE A 1 190 ? -7.068 1.583 -6.219 1.00 98.25 190 ILE A C 1
ATOM 1549 O O . ILE A 1 190 ? -6.344 2.577 -6.249 1.00 98.25 190 ILE A O 1
ATOM 1553 N N . GLY A 1 191 ? -8.355 1.621 -6.583 1.00 97.12 191 GLY A N 1
ATOM 1554 C CA . GLY A 1 191 ? -9.036 2.845 -7.012 1.00 97.12 191 GLY A CA 1
ATOM 1555 C C . GLY A 1 191 ? -8.942 3.969 -5.973 1.00 97.12 191 GLY A C 1
ATOM 1556 O O . GLY A 1 191 ? -8.560 5.086 -6.320 1.00 97.12 191 GLY A O 1
ATOM 1557 N N . ASP A 1 192 ? -9.201 3.652 -4.702 1.00 95.00 192 ASP A N 1
ATOM 1558 C CA . ASP A 1 192 ? -9.060 4.561 -3.557 1.00 95.00 192 ASP A CA 1
ATOM 1559 C C . ASP A 1 192 ? -7.614 5.045 -3.373 1.00 95.00 192 ASP A C 1
ATOM 1561 O O . ASP A 1 192 ? -7.376 6.217 -3.103 1.00 95.00 192 ASP A O 1
ATOM 1565 N N . LYS A 1 193 ? -6.617 4.170 -3.538 1.00 96.31 193 LYS A N 1
ATOM 1566 C CA . LYS A 1 193 ? -5.207 4.577 -3.443 1.00 96.31 193 LYS A CA 1
ATOM 1567 C C . LYS A 1 193 ? -4.785 5.470 -4.604 1.00 96.31 193 LYS A C 1
ATOM 1569 O O . LYS A 1 193 ? -3.996 6.386 -4.412 1.00 96.31 193 LYS A O 1
ATOM 1574 N N . LEU A 1 194 ? -5.312 5.256 -5.809 1.00 97.06 194 LEU A N 1
ATOM 1575 C CA . LEU A 1 194 ? -5.000 6.119 -6.949 1.00 97.06 194 LEU A CA 1
ATOM 1576 C C . LEU A 1 194 ? -5.481 7.560 -6.729 1.00 97.06 194 LEU A C 1
ATOM 1578 O O . LEU A 1 194 ? -4.818 8.480 -7.205 1.00 97.06 194 LEU A O 1
ATOM 1582 N N . THR A 1 195 ? -6.564 7.800 -5.978 1.00 93.38 195 THR A N 1
ATOM 1583 C CA . THR A 1 195 ? -7.013 9.181 -5.710 1.00 93.38 195 THR A CA 1
ATOM 1584 C C . THR A 1 195 ? -6.007 9.987 -4.895 1.00 93.38 195 THR A C 1
ATOM 1586 O O . THR A 1 195 ? -6.038 11.213 -4.949 1.00 93.38 195 THR A O 1
ATOM 1589 N N . THR A 1 196 ? -5.063 9.344 -4.200 1.00 92.50 196 THR A N 1
ATOM 1590 C CA . THR A 1 196 ? -4.054 10.043 -3.393 1.00 92.50 196 THR A CA 1
ATOM 1591 C C . THR A 1 196 ? -2.920 10.658 -4.211 1.00 92.50 196 THR A C 1
ATOM 1593 O O . THR A 1 196 ? -2.082 11.350 -3.635 1.00 92.50 196 THR A O 1
ATOM 1596 N N . LEU A 1 197 ? -2.851 10.377 -5.516 1.00 94.81 197 LEU A N 1
ATOM 1597 C CA . LEU A 1 197 ? -1.715 10.730 -6.372 1.00 94.81 197 LEU A CA 1
ATOM 1598 C C . LEU A 1 197 ? -1.841 12.101 -7.061 1.00 94.81 197 LEU A C 1
ATOM 1600 O O . LEU A 1 197 ? -0.983 12.450 -7.857 1.00 94.81 197 LEU A O 1
ATOM 1604 N N . GLY A 1 198 ? -2.906 12.874 -6.831 1.00 92.38 198 GLY A N 1
ATOM 1605 C CA . GLY A 1 198 ? -3.138 14.155 -7.518 1.00 92.38 198 GLY A CA 1
ATOM 1606 C C . GLY A 1 198 ? -2.878 15.387 -6.645 1.00 92.38 198 GLY A C 1
ATOM 1607 O O . GLY A 1 198 ? -3.808 16.157 -6.447 1.00 92.38 198 GLY A O 1
ATOM 1608 N N . PRO A 1 199 ? -1.672 15.630 -6.106 1.00 90.56 199 PRO A N 1
ATOM 1609 C CA . PRO A 1 199 ? -1.454 16.557 -4.990 1.00 90.56 199 PRO A CA 1
ATOM 1610 C C . PRO A 1 199 ? -1.901 18.013 -5.196 1.00 90.56 199 PRO A C 1
ATOM 1612 O O . PRO A 1 199 ? -2.101 18.720 -4.206 1.00 90.56 199 PRO A O 1
ATOM 1615 N N . ASN A 1 200 ? -2.050 18.469 -6.441 1.00 89.50 200 ASN A N 1
ATOM 1616 C CA . ASN A 1 200 ? -2.508 19.816 -6.788 1.00 89.50 200 ASN A CA 1
ATOM 1617 C C . ASN A 1 200 ? -4.005 19.864 -7.155 1.00 89.50 200 ASN A C 1
ATOM 1619 O O . ASN A 1 200 ? -4.555 20.942 -7.376 1.00 89.50 200 ASN A O 1
ATOM 1623 N N . THR A 1 201 ? -4.668 18.709 -7.219 1.00 88.94 201 THR A N 1
ATOM 1624 C CA . THR A 1 201 ? -6.072 18.536 -7.608 1.00 88.94 201 THR A CA 1
ATOM 1625 C C . THR A 1 201 ? -6.873 17.753 -6.559 1.00 88.94 201 THR A C 1
ATOM 1627 O O . THR A 1 20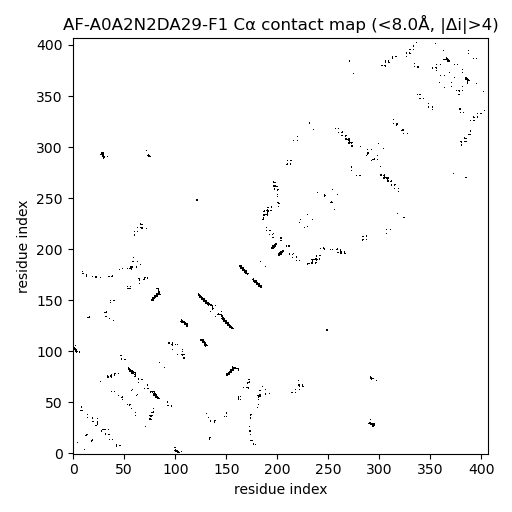1 ? -7.808 18.291 -5.984 1.00 88.94 201 THR A O 1
ATOM 1630 N N . ILE A 1 202 ? -6.527 16.508 -6.238 1.00 88.25 202 ILE A N 1
ATOM 1631 C CA . ILE A 1 202 ? -7.214 15.651 -5.253 1.00 88.25 202 ILE A CA 1
ATOM 1632 C C . ILE A 1 202 ? -6.218 14.873 -4.379 1.00 88.25 202 ILE A C 1
ATOM 1634 O O . ILE A 1 202 ? -5.027 14.809 -4.637 1.00 88.25 202 ILE A O 1
ATOM 1638 N N . GLY A 1 203 ? -6.676 14.239 -3.310 1.00 84.00 203 GLY A N 1
ATOM 1639 C CA . GLY A 1 203 ? -5.815 13.379 -2.517 1.00 84.00 203 GLY A CA 1
ATOM 1640 C C . GLY A 1 203 ? -4.794 14.143 -1.679 1.00 84.00 203 GLY A C 1
ATOM 1641 O O . GLY A 1 203 ? -5.051 15.240 -1.173 1.00 84.00 203 GLY A O 1
ATOM 1642 N N . ILE A 1 204 ? -3.638 13.529 -1.458 1.00 82.88 204 ILE A N 1
ATOM 1643 C CA . ILE A 1 204 ? -2.681 13.980 -0.449 1.00 82.88 204 ILE A CA 1
ATOM 1644 C C . ILE A 1 204 ? -1.878 15.154 -1.006 1.00 82.88 204 ILE A C 1
ATOM 1646 O O . ILE A 1 204 ? -1.225 15.021 -2.033 1.00 82.88 204 ILE A O 1
ATOM 1650 N N . THR A 1 205 ? -1.899 16.291 -0.319 1.00 84.19 205 THR A N 1
ATOM 1651 C CA . THR A 1 205 ? -1.151 17.499 -0.689 1.00 84.19 205 THR A CA 1
ATOM 1652 C C . THR A 1 205 ? 0.357 17.330 -0.455 1.00 84.19 205 THR A C 1
ATOM 1654 O O . THR A 1 205 ? 0.794 16.452 0.290 1.00 84.19 205 THR A O 1
ATOM 1657 N N . THR A 1 206 ? 1.181 18.149 -1.115 1.00 81.62 206 THR A N 1
ATOM 1658 C CA . THR A 1 206 ? 2.654 18.018 -1.106 1.00 81.62 206 THR A CA 1
ATOM 1659 C C . THR A 1 206 ? 3.305 18.209 0.268 1.00 81.62 206 THR A C 1
ATOM 1661 O O . THR A 1 206 ? 4.384 17.674 0.508 1.00 81.62 206 THR A O 1
ATOM 1664 N N . ASP A 1 207 ? 2.657 18.908 1.197 1.00 83.44 207 ASP A N 1
ATOM 1665 C CA . ASP A 1 207 ? 3.084 19.045 2.596 1.00 83.44 207 ASP A CA 1
ATOM 1666 C C . ASP A 1 207 ? 3.001 17.727 3.388 1.00 83.44 207 ASP A C 1
ATOM 1668 O O . ASP A 1 207 ? 3.635 17.598 4.433 1.00 83.44 207 ASP A O 1
ATOM 1672 N N . ARG A 1 208 ? 2.276 16.732 2.863 1.00 85.81 208 ARG A N 1
ATOM 1673 C CA . ARG A 1 208 ? 2.175 15.360 3.386 1.00 85.81 208 ARG A CA 1
ATOM 1674 C C . ARG A 1 208 ? 2.780 14.336 2.420 1.00 85.81 208 ARG A C 1
ATOM 1676 O O . ARG A 1 208 ? 2.259 13.234 2.241 1.00 85.81 208 ARG A O 1
ATOM 1683 N N . ALA A 1 209 ? 3.870 14.708 1.748 1.00 85.62 209 ALA A N 1
ATOM 1684 C CA . ALA A 1 209 ? 4.537 13.850 0.769 1.00 85.62 209 ALA A CA 1
ATOM 1685 C C . ALA A 1 209 ? 5.043 12.516 1.355 1.00 85.62 209 ALA A C 1
ATOM 1687 O O . ALA A 1 209 ? 5.154 11.534 0.625 1.00 85.62 209 ALA A O 1
ATOM 1688 N N . ASP A 1 210 ? 5.296 12.436 2.663 1.00 87.50 210 ASP A N 1
ATOM 1689 C CA . ASP A 1 210 ? 5.627 11.184 3.351 1.00 87.50 210 ASP A CA 1
ATOM 1690 C C . ASP A 1 210 ? 4.501 10.142 3.245 1.00 87.50 210 ASP A C 1
ATOM 1692 O O . ASP A 1 210 ? 4.768 8.960 3.023 1.00 87.50 210 ASP A O 1
ATOM 1696 N N . GLU A 1 211 ? 3.239 10.573 3.318 1.00 90.50 211 GLU A N 1
ATOM 1697 C CA . GLU A 1 211 ? 2.085 9.694 3.124 1.00 90.50 211 GLU A CA 1
ATOM 1698 C C . GLU A 1 211 ? 1.938 9.250 1.666 1.00 90.50 211 GLU A C 1
ATOM 1700 O O . GLU A 1 211 ? 1.576 8.103 1.407 1.00 90.50 211 GLU A O 1
ATOM 1705 N N . GLN A 1 212 ? 2.274 10.113 0.700 1.00 91.56 212 GLN A N 1
ATOM 1706 C CA . GLN A 1 212 ? 2.223 9.762 -0.725 1.00 91.56 212 GLN A CA 1
ATOM 1707 C C . GLN A 1 212 ? 3.153 8.588 -1.051 1.00 91.56 212 GLN A C 1
ATOM 1709 O O . GLN A 1 212 ? 2.753 7.668 -1.764 1.00 91.56 212 GLN A O 1
ATOM 1714 N N . ILE A 1 213 ? 4.368 8.573 -0.488 1.00 94.62 213 ILE A N 1
ATOM 1715 C CA . ILE A 1 213 ? 5.330 7.478 -0.691 1.00 94.62 213 ILE A CA 1
ATOM 1716 C C . ILE A 1 213 ? 4.757 6.136 -0.221 1.00 94.62 213 ILE A C 1
ATOM 1718 O O . ILE A 1 213 ? 4.914 5.131 -0.920 1.00 94.62 213 ILE A O 1
ATOM 1722 N N . LYS A 1 214 ? 4.031 6.115 0.906 1.00 95.50 214 LYS A N 1
ATOM 1723 C CA . LYS A 1 214 ? 3.357 4.903 1.404 1.00 95.50 214 LYS A CA 1
ATOM 1724 C C . LYS A 1 214 ? 2.312 4.396 0.408 1.00 95.50 214 LYS A C 1
ATOM 1726 O O . LYS A 1 214 ? 2.258 3.197 0.140 1.00 95.50 214 LYS A O 1
ATOM 1731 N N . GLN A 1 215 ? 1.514 5.296 -0.174 1.00 95.69 215 GLN A N 1
ATOM 1732 C CA . GLN A 1 215 ? 0.478 4.918 -1.143 1.00 95.69 215 GLN A CA 1
ATOM 1733 C C . GLN A 1 215 ? 1.083 4.383 -2.443 1.00 95.69 215 GLN A C 1
ATOM 1735 O O . GLN A 1 215 ? 0.652 3.344 -2.936 1.00 95.69 215 GLN A O 1
ATOM 1740 N N . ILE A 1 216 ? 2.125 5.037 -2.964 1.00 97.06 216 ILE A N 1
ATOM 1741 C CA . ILE A 1 216 ? 2.851 4.594 -4.164 1.00 97.06 216 ILE A CA 1
ATOM 1742 C C . ILE A 1 216 ? 3.471 3.209 -3.943 1.00 97.06 216 ILE A C 1
ATOM 1744 O O . ILE A 1 216 ? 3.391 2.341 -4.816 1.00 97.06 216 ILE A O 1
ATOM 1748 N N . TYR A 1 217 ? 4.063 2.987 -2.766 1.00 97.06 217 TYR A N 1
ATOM 1749 C CA . TYR A 1 217 ? 4.610 1.690 -2.384 1.00 97.06 217 TYR A CA 1
ATOM 1750 C C . TYR A 1 217 ? 3.536 0.601 -2.401 1.00 97.06 217 TYR A C 1
ATOM 1752 O O . TYR A 1 217 ? 3.718 -0.420 -3.068 1.00 97.06 217 TYR A O 1
ATOM 1760 N N . ASP A 1 218 ? 2.405 0.842 -1.733 1.00 97.62 218 ASP A N 1
ATOM 1761 C CA . ASP A 1 218 ? 1.295 -0.110 -1.673 1.00 97.62 218 ASP A CA 1
ATOM 1762 C C . ASP A 1 218 ? 0.743 -0.410 -3.070 1.00 97.62 218 ASP A C 1
ATOM 1764 O O . ASP A 1 218 ? 0.611 -1.577 -3.428 1.00 97.62 218 ASP A O 1
ATOM 1768 N N . ILE A 1 219 ? 0.487 0.617 -3.894 1.00 98.12 219 ILE A N 1
ATOM 1769 C CA . ILE A 1 219 ? 0.022 0.443 -5.282 1.00 98.12 219 ILE A CA 1
ATOM 1770 C C . ILE A 1 219 ? 0.989 -0.460 -6.049 1.00 98.12 219 ILE A C 1
ATOM 1772 O O . ILE A 1 219 ? 0.556 -1.394 -6.718 1.00 98.12 219 ILE A O 1
ATOM 1776 N N . SER A 1 220 ? 2.300 -0.228 -5.926 1.00 97.44 220 SER A N 1
ATOM 1777 C CA . SER A 1 220 ? 3.300 -1.018 -6.650 1.00 97.44 220 SER A CA 1
ATOM 1778 C C . SER A 1 220 ? 3.240 -2.512 -6.317 1.00 97.44 220 SER A C 1
ATOM 1780 O O . SER A 1 220 ? 3.381 -3.346 -7.212 1.00 97.44 220 SER A O 1
ATOM 1782 N N . TRP A 1 221 ? 3.009 -2.862 -5.048 1.00 97.56 221 TRP A N 1
ATOM 1783 C CA . TRP A 1 221 ? 2.951 -4.253 -4.611 1.00 97.56 221 TRP A CA 1
ATOM 1784 C C . TRP A 1 221 ? 1.596 -4.897 -4.861 1.00 97.56 221 TRP A C 1
ATOM 1786 O O . TRP A 1 221 ? 1.560 -6.043 -5.302 1.00 97.56 221 TRP A O 1
ATOM 1796 N N . LEU A 1 222 ? 0.501 -4.158 -4.663 1.00 98.19 222 LEU A N 1
ATOM 1797 C CA . LEU A 1 222 ? -0.842 -4.623 -5.002 1.00 98.19 222 LEU A CA 1
ATOM 1798 C C . LEU A 1 222 ? -0.917 -4.983 -6.485 1.00 98.19 222 LEU A C 1
ATOM 1800 O O . LEU A 1 222 ? -1.350 -6.084 -6.815 1.00 98.19 222 LEU A O 1
ATOM 1804 N N . LEU A 1 223 ? -0.407 -4.104 -7.357 1.00 96.88 223 LEU A N 1
ATOM 1805 C CA . LEU A 1 223 ? -0.295 -4.381 -8.787 1.00 96.88 223 LEU A CA 1
ATOM 1806 C C . LEU A 1 223 ? 0.594 -5.597 -9.045 1.00 96.88 223 LEU A C 1
ATOM 1808 O O . LEU A 1 223 ? 0.182 -6.478 -9.782 1.00 96.88 223 LEU A O 1
ATOM 1812 N N . LYS A 1 224 ? 1.785 -5.684 -8.437 1.00 95.19 224 LYS A N 1
ATOM 1813 C CA . LYS A 1 224 ? 2.720 -6.792 -8.693 1.00 95.19 224 LYS A CA 1
ATOM 1814 C C . LYS A 1 224 ? 2.159 -8.165 -8.307 1.00 95.19 224 LYS A C 1
ATOM 1816 O O . LYS A 1 224 ? 2.334 -9.105 -9.074 1.00 95.19 224 LYS A O 1
ATOM 1821 N N . PHE A 1 225 ? 1.529 -8.297 -7.141 1.00 96.44 225 PHE A N 1
ATOM 1822 C CA . PHE A 1 225 ? 1.086 -9.603 -6.633 1.00 96.44 225 PHE A CA 1
ATOM 1823 C C . PHE A 1 225 ? -0.313 -10.001 -7.066 1.00 96.44 225 PHE A C 1
ATOM 1825 O O . PHE A 1 225 ? -0.620 -11.188 -7.093 1.00 96.44 225 PHE A O 1
ATOM 1832 N N . ASN A 1 226 ? -1.148 -9.033 -7.431 1.00 96.75 226 ASN A N 1
ATOM 1833 C CA . ASN A 1 226 ? -2.533 -9.308 -7.780 1.00 96.75 226 ASN A CA 1
ATOM 1834 C C . ASN A 1 226 ? -2.849 -9.006 -9.242 1.00 96.75 226 ASN A C 1
ATOM 1836 O O . ASN A 1 226 ? -4.016 -9.032 -9.614 1.00 96.75 226 ASN A O 1
ATOM 1840 N N . TRP A 1 227 ? -1.838 -8.741 -10.077 1.00 94.94 227 TRP A N 1
ATOM 1841 C CA . TRP A 1 227 ? -2.020 -8.306 -11.461 1.00 94.94 227 TRP A CA 1
ATOM 1842 C C . TRP A 1 227 ? -3.050 -9.131 -12.235 1.00 94.94 227 TRP A C 1
ATOM 1844 O O . TRP A 1 227 ? -3.920 -8.562 -12.891 1.00 94.94 227 TRP A O 1
ATOM 1854 N N . GLU A 1 228 ? -2.976 -10.461 -12.149 1.00 93.06 228 GLU A N 1
ATOM 1855 C CA . GLU A 1 228 ? -3.881 -11.378 -12.858 1.00 93.06 228 GLU A CA 1
ATOM 1856 C C . GLU A 1 228 ? -5.332 -11.329 -12.380 1.00 93.06 228 GLU A C 1
ATOM 1858 O O . GLU A 1 228 ? -6.236 -11.662 -13.140 1.00 93.06 228 GLU A O 1
ATOM 1863 N N . ASN A 1 229 ? -5.562 -10.863 -11.155 1.00 93.12 229 ASN A N 1
ATOM 1864 C CA . ASN A 1 229 ? -6.873 -10.846 -10.513 1.00 93.12 229 ASN A CA 1
ATOM 1865 C C . ASN A 1 229 ? -7.509 -9.448 -10.479 1.00 93.12 229 ASN A C 1
ATOM 1867 O O . ASN A 1 229 ? -8.591 -9.296 -9.917 1.00 93.12 229 ASN A O 1
ATOM 1871 N N . ILE A 1 230 ? -6.846 -8.429 -11.038 1.00 95.38 230 ILE A N 1
ATOM 1872 C CA . ILE A 1 230 ? -7.331 -7.045 -11.026 1.00 95.38 230 ILE A CA 1
ATOM 1873 C C . ILE A 1 230 ? -8.244 -6.780 -12.224 1.00 95.38 230 ILE A C 1
ATOM 1875 O O . ILE A 1 230 ? -7.833 -6.924 -13.379 1.00 95.38 230 ILE A O 1
ATOM 1879 N N . ASP A 1 231 ? -9.445 -6.268 -11.953 1.00 95.50 231 ASP A N 1
ATOM 1880 C CA . ASP A 1 231 ? -10.313 -5.677 -12.971 1.00 95.50 231 ASP A CA 1
ATOM 1881 C C . ASP A 1 231 ? -10.022 -4.172 -13.092 1.00 95.50 231 ASP A C 1
ATOM 1883 O O . ASP A 1 231 ? -10.505 -3.336 -12.322 1.00 95.50 231 ASP A O 1
ATOM 1887 N N . LEU A 1 232 ? -9.251 -3.797 -14.117 1.00 95.88 232 LEU A N 1
ATOM 1888 C CA . LEU A 1 232 ? -8.888 -2.400 -14.369 1.00 95.88 232 LEU A CA 1
ATOM 1889 C C . LEU A 1 232 ? -10.086 -1.493 -14.690 1.00 95.88 232 LEU A C 1
ATOM 1891 O O . LEU A 1 232 ? -10.014 -0.285 -14.436 1.00 95.88 232 LEU A O 1
ATOM 1895 N N . GLN A 1 233 ? -11.187 -2.032 -15.225 1.00 94.81 233 GLN A N 1
ATOM 1896 C CA . GLN A 1 233 ? -12.407 -1.250 -15.436 1.00 94.81 233 GLN A CA 1
ATOM 1897 C C . GLN A 1 233 ? -13.075 -0.937 -14.101 1.00 94.81 233 GLN A C 1
ATOM 1899 O O . GLN A 1 233 ? -13.512 0.199 -13.883 1.00 94.81 233 GLN A O 1
ATOM 1904 N N . ARG A 1 234 ? -13.091 -1.898 -13.171 1.00 95.75 234 ARG A N 1
ATOM 1905 C CA . ARG A 1 234 ? -13.565 -1.667 -11.803 1.00 95.75 234 ARG A CA 1
ATOM 1906 C C . ARG A 1 234 ? -12.667 -0.699 -11.038 1.00 95.75 234 ARG A C 1
ATOM 1908 O O . ARG A 1 234 ? -13.197 0.254 -10.468 1.00 95.75 234 ARG A O 1
ATOM 1915 N N . VAL A 1 235 ? -11.341 -0.857 -11.107 1.00 97.50 235 VAL A N 1
ATOM 1916 C CA . VAL A 1 235 ? -10.375 0.099 -10.527 1.00 97.50 235 VAL A CA 1
ATOM 1917 C C . VAL A 1 235 ? -10.662 1.512 -11.028 1.00 97.50 235 VAL A C 1
ATOM 1919 O O . VAL A 1 235 ? -10.792 2.446 -10.236 1.00 97.50 235 VAL A O 1
ATOM 1922 N N . ARG A 1 236 ? -10.822 1.677 -12.350 1.00 96.12 236 ARG A N 1
ATOM 1923 C CA . ARG A 1 236 ? -11.159 2.968 -12.955 1.00 96.12 236 ARG A CA 1
ATOM 1924 C C . ARG A 1 236 ? -12.483 3.502 -12.429 1.00 96.12 236 ARG A C 1
ATOM 1926 O O . ARG A 1 236 ? -12.549 4.668 -12.057 1.00 96.12 236 ARG A O 1
ATOM 1933 N N . LYS A 1 237 ? -13.535 2.684 -12.414 1.00 95.31 237 LYS A N 1
ATOM 1934 C CA . LYS A 1 237 ? -14.863 3.090 -11.942 1.00 95.31 237 LYS A CA 1
ATOM 1935 C C . LYS A 1 237 ? -14.811 3.577 -10.491 1.00 95.31 237 LYS A C 1
ATOM 1937 O O . LYS A 1 237 ? -15.327 4.662 -10.222 1.00 95.31 237 LYS A O 1
ATOM 1942 N N . SER A 1 238 ? -14.158 2.821 -9.607 1.00 95.12 238 SER A N 1
ATOM 1943 C CA . SER A 1 238 ? -13.965 3.188 -8.200 1.00 95.12 238 SER A CA 1
ATOM 1944 C C . SER A 1 238 ? -13.194 4.504 -8.070 1.00 95.12 238 SER A C 1
ATOM 1946 O O . SER A 1 238 ? -13.703 5.467 -7.492 1.00 95.12 238 SER A O 1
ATOM 1948 N N . PHE A 1 239 ? -12.033 4.608 -8.727 1.00 96.38 239 PHE A N 1
ATOM 1949 C CA . PHE A 1 239 ? -11.234 5.834 -8.758 1.00 96.38 239 PHE A CA 1
ATOM 1950 C C . PHE A 1 239 ? -12.058 7.050 -9.210 1.00 96.38 239 PHE A C 1
ATOM 1952 O O . PHE A 1 239 ? -12.053 8.085 -8.548 1.00 96.38 239 PHE A O 1
ATOM 1959 N N . LEU A 1 240 ? -12.797 6.939 -10.322 1.00 93.62 240 LEU A N 1
ATOM 1960 C CA . LEU A 1 240 ? -13.584 8.049 -10.863 1.00 93.62 240 LEU A CA 1
ATOM 1961 C C . LEU A 1 240 ? -14.692 8.490 -9.895 1.00 93.62 240 LEU A C 1
ATOM 1963 O O . LEU A 1 240 ? -14.960 9.687 -9.794 1.00 93.62 240 LEU A O 1
ATOM 1967 N N . ALA A 1 241 ? -15.353 7.549 -9.215 1.00 90.56 241 ALA A N 1
ATOM 1968 C CA . ALA A 1 241 ? -16.393 7.860 -8.236 1.00 90.56 241 ALA A CA 1
ATOM 1969 C C . ALA A 1 241 ? -15.812 8.630 -7.040 1.00 90.56 241 ALA A C 1
ATOM 1971 O O . ALA A 1 241 ? -16.329 9.683 -6.658 1.00 90.56 241 ALA A O 1
ATOM 1972 N N . ARG A 1 242 ? -14.681 8.159 -6.512 1.00 89.50 242 ARG A N 1
ATOM 1973 C CA . ARG A 1 242 ? -14.010 8.750 -5.349 1.00 89.50 242 ARG A CA 1
ATOM 1974 C C . ARG A 1 242 ? -13.387 10.107 -5.667 1.00 89.50 242 ARG A C 1
ATOM 1976 O O . ARG A 1 242 ? -13.623 11.065 -4.936 1.00 89.50 242 ARG A O 1
ATOM 1983 N N . ALA A 1 243 ? -12.714 10.231 -6.810 1.00 91.12 243 ALA A N 1
ATOM 1984 C CA . ALA A 1 243 ? -12.164 11.494 -7.297 1.00 91.12 243 ALA A CA 1
ATOM 1985 C C . ALA A 1 243 ? -13.244 12.579 -7.456 1.00 91.12 243 ALA A C 1
ATOM 1987 O O . ALA A 1 243 ? -13.028 13.723 -7.064 1.00 91.12 243 ALA A O 1
ATOM 1988 N N . LYS A 1 244 ? -14.427 12.226 -7.984 1.00 87.69 244 LYS A N 1
ATOM 1989 C CA . LYS A 1 244 ? -15.562 13.161 -8.096 1.00 87.69 244 LYS A CA 1
ATOM 1990 C C . LYS A 1 244 ? -16.076 13.611 -6.731 1.00 87.69 244 LYS A C 1
ATOM 1992 O O . LYS A 1 244 ? -16.301 14.804 -6.541 1.00 87.69 244 LYS A O 1
ATOM 1997 N N . SER A 1 245 ? -16.253 12.672 -5.799 1.00 83.69 245 SER A N 1
ATOM 1998 C CA . SER A 1 245 ? -16.691 12.982 -4.434 1.00 83.69 245 SER A CA 1
ATOM 1999 C C . SER A 1 245 ? -15.716 13.938 -3.746 1.00 83.69 245 SER A C 1
ATOM 2001 O O . SER A 1 245 ? -16.129 14.927 -3.145 1.00 83.69 245 SER A O 1
ATOM 2003 N N . GLU A 1 246 ? -14.417 13.675 -3.865 1.00 85.06 246 GLU A N 1
ATOM 2004 C CA . GLU A 1 246 ? -13.384 14.495 -3.237 1.00 85.06 246 GLU A CA 1
ATOM 2005 C C . GLU A 1 246 ? -13.249 15.879 -3.889 1.00 85.06 246 GLU A C 1
ATOM 2007 O O . GLU A 1 246 ? -13.157 16.887 -3.186 1.00 85.06 246 GLU A O 1
ATOM 2012 N N . ALA A 1 247 ? -13.295 15.961 -5.223 1.00 83.19 247 ALA A N 1
ATOM 2013 C CA . ALA A 1 247 ? -13.277 17.239 -5.934 1.00 83.19 247 ALA A CA 1
ATOM 2014 C C . ALA A 1 247 ? -14.465 18.127 -5.527 1.00 83.19 247 ALA A C 1
ATOM 2016 O O . ALA A 1 247 ? -14.283 19.318 -5.268 1.00 83.19 247 ALA A O 1
ATOM 2017 N N . HIS A 1 248 ? -15.661 17.538 -5.391 1.00 79.06 248 HIS A N 1
ATOM 2018 C CA . HIS A 1 248 ? -16.850 18.243 -4.912 1.00 79.06 248 HIS A CA 1
ATOM 2019 C C . HIS A 1 248 ? -16.667 18.778 -3.484 1.00 79.06 248 HIS A C 1
ATOM 2021 O O . HIS A 1 248 ? -16.918 19.955 -3.237 1.00 79.06 248 HIS A O 1
ATOM 2027 N N . GLN A 1 249 ? -16.154 17.953 -2.564 1.00 72.31 249 GLN A N 1
ATOM 2028 C CA . GLN A 1 249 ? -15.878 18.357 -1.176 1.00 72.31 249 GLN A CA 1
ATOM 2029 C C . GLN A 1 249 ? -14.860 19.499 -1.087 1.00 72.31 249 GLN A C 1
ATOM 2031 O O . GLN A 1 249 ? -14.977 20.377 -0.236 1.00 72.31 249 GLN A O 1
ATOM 2036 N N . ARG A 1 250 ? -13.874 19.528 -1.987 1.00 71.50 250 ARG A N 1
ATOM 2037 C CA . ARG A 1 250 ? -12.869 20.599 -2.047 1.00 71.50 250 ARG A CA 1
ATOM 2038 C C . ARG A 1 250 ? -13.341 21.841 -2.808 1.00 71.50 250 ARG A C 1
ATOM 2040 O O . ARG A 1 250 ? -12.561 22.776 -2.957 1.00 71.50 250 ARG A O 1
ATOM 2047 N N . SER A 1 251 ? -14.588 21.866 -3.291 1.00 69.00 251 SER A N 1
ATOM 2048 C CA . SER A 1 251 ? -15.105 22.909 -4.193 1.00 69.00 251 SER A CA 1
ATOM 2049 C C . SER A 1 251 ? -14.212 23.129 -5.423 1.00 69.00 251 SER A C 1
ATOM 2051 O O . SER A 1 251 ? -14.126 24.233 -5.961 1.00 69.00 251 SER A O 1
ATOM 2053 N N . LEU A 1 252 ? -13.518 22.078 -5.865 1.00 67.06 252 LEU A N 1
ATOM 2054 C CA . LEU A 1 252 ? -12.617 22.138 -7.004 1.00 67.06 252 LEU A CA 1
ATOM 2055 C C . LEU A 1 252 ? -13.399 21.862 -8.283 1.00 67.06 252 LEU A C 1
ATOM 2057 O O . LEU A 1 252 ? -14.116 20.873 -8.405 1.00 67.06 252 LEU A O 1
ATOM 2061 N N . THR A 1 253 ? -13.212 22.728 -9.274 1.00 64.69 253 THR A N 1
ATOM 2062 C CA . THR A 1 253 ? -13.758 22.573 -10.630 1.00 64.69 253 THR A CA 1
ATOM 2063 C C . THR A 1 253 ? -12.844 21.749 -11.541 1.00 64.69 253 THR A C 1
ATOM 2065 O O . THR A 1 253 ? -13.055 21.723 -12.756 1.00 64.69 253 THR A O 1
ATOM 2068 N N . ALA A 1 254 ? -11.828 21.089 -10.970 1.00 67.69 254 ALA A N 1
ATOM 2069 C CA . ALA A 1 254 ? -10.843 20.314 -11.712 1.00 67.69 254 ALA A CA 1
ATOM 2070 C C . ALA A 1 254 ? -11.547 19.250 -12.559 1.00 67.69 254 ALA A C 1
ATOM 2072 O O . ALA A 1 254 ? -12.288 18.400 -12.054 1.00 67.69 254 ALA A O 1
ATOM 2073 N N . LYS A 1 255 ? -11.330 19.298 -13.874 1.00 85.75 255 LYS A N 1
ATOM 2074 C CA . LYS A 1 255 ? -11.866 18.284 -14.780 1.00 85.75 255 LYS A CA 1
ATOM 2075 C C . LYS A 1 255 ? -11.095 16.989 -14.544 1.00 85.75 255 LYS A C 1
ATOM 2077 O O . LYS A 1 255 ? -9.927 17.011 -14.169 1.00 85.75 255 LYS A O 1
ATOM 2082 N N . MET A 1 256 ? -11.698 15.841 -14.860 1.00 89.75 256 MET A N 1
ATOM 2083 C CA . MET A 1 256 ? -10.994 14.552 -14.736 1.00 89.75 256 MET A CA 1
ATOM 2084 C C . MET A 1 256 ? -9.674 14.519 -15.521 1.00 89.75 256 MET A C 1
ATOM 2086 O O . MET A 1 256 ? -8.739 13.843 -15.108 1.00 89.75 256 MET A O 1
ATOM 2090 N N . MET A 1 257 ? -9.577 15.258 -16.632 1.00 90.12 257 MET A N 1
ATOM 2091 C CA . MET A 1 257 ? -8.321 15.404 -17.376 1.00 90.12 257 MET A CA 1
ATOM 2092 C C . MET A 1 257 ? -7.234 16.122 -16.566 1.00 90.12 257 MET A C 1
ATOM 2094 O O . MET A 1 257 ? -6.078 15.715 -16.639 1.00 90.12 257 MET A O 1
ATOM 2098 N N . ASP A 1 258 ? -7.595 17.137 -15.780 1.00 92.50 258 ASP A N 1
ATOM 2099 C CA . ASP A 1 258 ? -6.657 17.881 -14.932 1.00 92.50 258 ASP A CA 1
ATOM 2100 C C . ASP A 1 258 ? -6.161 16.984 -13.793 1.00 92.50 258 ASP A C 1
ATOM 2102 O O . ASP A 1 258 ? -4.960 16.906 -13.554 1.00 92.50 258 ASP A O 1
ATOM 2106 N N . ILE A 1 259 ? -7.070 16.216 -13.178 1.00 94.38 259 ILE A N 1
ATOM 2107 C CA . ILE A 1 259 ? -6.743 15.222 -12.142 1.00 94.38 259 ILE A CA 1
ATOM 2108 C C . ILE A 1 259 ? -5.751 14.183 -12.674 1.00 94.38 259 ILE A C 1
ATOM 2110 O O . ILE A 1 259 ? -4.697 13.967 -12.082 1.00 94.38 259 ILE A O 1
ATOM 2114 N N . PHE A 1 260 ? -6.042 13.557 -13.821 1.00 95.62 260 PHE A N 1
ATOM 2115 C CA . PHE A 1 260 ? -5.110 12.594 -14.414 1.00 95.62 260 PHE A CA 1
ATOM 2116 C C . PHE A 1 260 ? -3.772 13.240 -14.783 1.00 95.62 260 PHE A C 1
ATOM 2118 O O . PHE A 1 260 ? -2.734 12.604 -14.615 1.00 95.62 260 PHE A O 1
ATOM 2125 N N . SER A 1 261 ? -3.781 14.478 -15.284 1.00 95.75 261 SER A N 1
ATOM 2126 C CA . SER A 1 261 ? -2.553 15.195 -15.654 1.00 95.75 261 SER A CA 1
ATOM 2127 C C . SER A 1 261 ? -1.669 15.461 -14.441 1.00 95.75 261 SER A C 1
ATOM 2129 O O . SER A 1 261 ? -0.463 15.246 -14.513 1.00 95.75 261 SER A O 1
ATOM 2131 N N . ASP A 1 262 ? -2.265 15.855 -13.320 1.00 95.50 262 ASP A N 1
ATOM 2132 C CA . ASP A 1 262 ? -1.571 16.074 -12.053 1.00 95.50 262 ASP A CA 1
ATOM 2133 C C . ASP A 1 262 ? -0.983 14.771 -11.487 1.00 95.50 262 ASP A C 1
ATOM 2135 O O . ASP A 1 262 ? 0.202 14.703 -11.156 1.00 95.50 262 ASP A O 1
ATOM 2139 N N . MET A 1 263 ? -1.762 13.684 -11.506 1.00 96.75 263 MET A N 1
ATOM 2140 C CA . MET A 1 263 ? -1.276 12.363 -11.093 1.00 96.75 263 MET A CA 1
ATOM 2141 C C . MET A 1 263 ? -0.123 11.858 -11.963 1.00 96.75 263 MET A C 1
ATOM 2143 O O . MET A 1 263 ? 0.872 11.328 -11.462 1.00 96.75 263 MET A O 1
ATOM 2147 N N . MET A 1 264 ? -0.232 12.030 -13.282 1.00 96.56 264 MET A N 1
ATOM 2148 C CA . MET A 1 264 ? 0.851 11.693 -14.201 1.00 96.56 264 MET A CA 1
ATOM 2149 C C . MET A 1 264 ? 2.077 12.576 -13.948 1.00 96.56 264 MET A C 1
ATOM 2151 O O . MET A 1 264 ? 3.183 12.048 -13.918 1.00 96.56 264 MET A O 1
ATOM 2155 N N . ALA A 1 265 ? 1.921 13.877 -13.690 1.00 95.56 265 ALA A N 1
ATOM 2156 C CA . ALA A 1 265 ? 3.045 14.759 -13.371 1.00 95.56 265 ALA A CA 1
ATOM 2157 C C . ALA A 1 265 ? 3.800 14.300 -12.109 1.00 95.56 265 ALA A C 1
ATOM 2159 O O . ALA A 1 265 ? 5.030 14.219 -12.127 1.00 95.56 265 ALA A O 1
ATOM 2160 N N . GLN A 1 266 ? 3.084 13.901 -11.054 1.00 94.69 266 GLN A N 1
ATOM 2161 C CA . GLN A 1 266 ? 3.698 13.355 -9.842 1.00 94.69 266 GLN A CA 1
ATOM 2162 C C . GLN A 1 266 ? 4.466 12.052 -10.124 1.00 94.69 266 GLN A C 1
ATOM 2164 O O . GLN A 1 266 ? 5.625 11.902 -9.727 1.00 94.69 266 GLN A O 1
ATOM 2169 N N . MET A 1 267 ? 3.859 11.105 -10.848 1.00 96.56 267 MET A N 1
ATOM 2170 C CA . MET A 1 267 ? 4.534 9.847 -11.200 1.00 96.56 267 MET A CA 1
ATOM 2171 C C . MET A 1 267 ? 5.715 10.071 -12.148 1.00 96.56 267 MET A C 1
ATOM 2173 O O . MET A 1 267 ? 6.717 9.354 -12.075 1.00 96.56 267 MET A O 1
ATOM 2177 N N . LYS A 1 268 ? 5.643 11.103 -12.994 1.00 93.75 268 LYS A N 1
ATOM 2178 C CA . LYS A 1 268 ? 6.744 11.530 -13.854 1.00 93.75 268 LYS A CA 1
ATOM 2179 C C . LYS A 1 268 ? 7.921 12.051 -13.031 1.00 93.75 268 LYS A C 1
ATOM 2181 O O . LYS A 1 268 ? 9.047 11.637 -13.306 1.00 93.75 268 LYS A O 1
ATOM 2186 N N . GLN A 1 269 ? 7.675 12.871 -12.008 1.00 92.31 269 GLN A N 1
ATOM 2187 C CA . GLN A 1 269 ? 8.714 13.332 -11.079 1.00 92.31 269 GLN A CA 1
ATOM 2188 C C . GLN A 1 269 ? 9.375 12.154 -10.349 1.00 92.31 269 GLN A C 1
ATOM 2190 O O . GLN A 1 269 ? 10.599 12.072 -10.268 1.00 92.31 269 GLN A O 1
ATOM 2195 N N . LEU A 1 270 ? 8.589 11.175 -9.889 1.00 94.31 270 LEU A N 1
ATOM 2196 C CA . LEU A 1 270 ? 9.160 9.973 -9.283 1.00 94.31 270 LEU A CA 1
ATOM 2197 C C . LEU A 1 270 ? 10.000 9.169 -10.290 1.00 94.31 270 LEU A C 1
ATOM 2199 O O . LEU A 1 270 ? 11.077 8.686 -9.951 1.00 94.31 270 LEU A O 1
ATOM 2203 N N . SER A 1 271 ? 9.558 9.069 -11.548 1.00 93.62 271 SER A N 1
ATOM 2204 C CA . SER A 1 271 ? 10.251 8.305 -12.597 1.00 93.62 271 SER A CA 1
ATOM 2205 C C . SER A 1 271 ? 11.638 8.836 -12.987 1.00 93.62 271 SER A C 1
ATOM 2207 O O . SER A 1 271 ? 12.346 8.185 -13.758 1.00 93.62 271 SER A O 1
ATOM 2209 N N . ILE A 1 272 ? 12.047 9.993 -12.457 1.00 90.44 272 ILE A N 1
ATOM 2210 C CA . ILE A 1 272 ? 13.368 10.602 -12.675 1.00 90.44 272 ILE A CA 1
ATOM 2211 C C . ILE A 1 272 ? 14.190 10.769 -11.409 1.00 90.44 272 ILE A C 1
ATOM 2213 O O . ILE A 1 272 ? 15.283 11.330 -11.466 1.00 90.44 272 ILE A O 1
ATOM 2217 N N . MET A 1 273 ? 13.723 10.259 -10.273 1.00 89.81 273 MET A N 1
ATOM 2218 C CA . MET A 1 273 ? 14.390 10.497 -8.993 1.00 89.81 273 MET A CA 1
ATOM 2219 C C . MET A 1 273 ? 15.824 9.950 -8.915 1.00 89.81 273 MET A C 1
ATOM 2221 O O . MET A 1 273 ? 16.599 10.351 -8.058 1.00 89.81 273 MET A O 1
ATOM 2225 N N . ASP A 1 274 ? 16.185 8.996 -9.778 1.00 89.75 274 ASP A N 1
ATOM 2226 C CA . ASP A 1 274 ? 17.535 8.433 -9.867 1.00 89.75 274 ASP A CA 1
ATOM 2227 C C . ASP A 1 274 ? 18.441 9.177 -10.859 1.00 89.75 274 ASP A C 1
ATOM 2229 O O . ASP A 1 274 ? 19.594 8.784 -11.079 1.00 89.75 274 ASP A O 1
ATOM 2233 N N . LEU A 1 275 ? 17.889 10.195 -11.515 1.00 85.81 275 LEU A N 1
ATOM 2234 C CA . LEU A 1 275 ? 18.544 11.080 -12.473 1.00 85.81 275 LEU A CA 1
ATOM 2235 C C . LEU A 1 275 ? 18.742 12.469 -11.863 1.00 85.81 275 LEU A C 1
ATOM 2237 O O . LEU A 1 275 ? 19.767 13.109 -12.091 1.00 85.81 275 LEU A O 1
ATOM 2241 N N . GLU A 1 276 ? 17.765 12.915 -11.079 1.00 79.75 276 GLU A N 1
ATOM 2242 C CA . GLU A 1 276 ? 17.792 14.180 -10.361 1.00 79.75 276 GLU A CA 1
ATOM 2243 C C . GLU A 1 276 ? 18.329 14.003 -8.939 1.00 79.75 276 GLU A C 1
ATOM 2245 O O . GLU A 1 276 ? 18.114 12.988 -8.283 1.00 79.75 276 GLU A O 1
ATOM 2250 N N . ASN A 1 277 ? 19.031 15.015 -8.430 1.00 79.50 277 ASN A N 1
ATOM 2251 C CA . ASN A 1 277 ? 19.520 15.020 -7.051 1.00 79.50 277 ASN A CA 1
ATOM 2252 C C . ASN A 1 277 ? 18.468 15.616 -6.099 1.00 79.50 277 ASN A C 1
ATOM 2254 O O . ASN A 1 277 ? 18.761 16.565 -5.366 1.00 79.50 277 ASN A O 1
ATOM 2258 N N . ASP A 1 278 ? 17.239 15.093 -6.134 1.00 88.50 278 ASP A N 1
ATOM 2259 C CA . ASP A 1 278 ? 16.177 15.511 -5.215 1.00 88.50 278 ASP A CA 1
ATOM 2260 C C . ASP A 1 278 ? 16.414 14.901 -3.828 1.00 88.50 278 ASP A C 1
ATOM 2262 O O . ASP A 1 278 ? 15.913 13.835 -3.459 1.00 88.50 278 ASP A O 1
ATOM 2266 N N . LYS A 1 279 ? 17.222 15.608 -3.035 1.00 91.12 279 LYS A N 1
ATOM 2267 C CA . LYS A 1 279 ? 17.554 15.214 -1.662 1.00 91.12 279 LYS A CA 1
ATOM 2268 C C . LYS A 1 279 ? 16.326 15.156 -0.755 1.00 91.12 279 LYS A C 1
ATOM 2270 O O . LYS A 1 279 ? 16.351 14.414 0.224 1.00 91.12 279 LYS A O 1
ATOM 2275 N N . SER A 1 280 ? 15.289 15.942 -1.049 1.00 91.75 280 SER A N 1
ATOM 2276 C CA . SER A 1 280 ? 14.082 15.994 -0.227 1.00 91.75 280 SER A CA 1
ATOM 2277 C C . SER A 1 280 ? 13.241 14.735 -0.425 1.00 91.75 280 SER A C 1
ATOM 2279 O O . SER A 1 280 ? 12.953 14.038 0.548 1.00 91.75 280 SER A O 1
ATOM 2281 N N . LEU A 1 281 ? 12.979 14.362 -1.679 1.00 91.62 281 LEU A N 1
ATOM 2282 C CA . LEU A 1 281 ? 12.288 13.126 -2.033 1.00 91.62 281 LEU A CA 1
ATOM 2283 C C . LEU A 1 281 ? 13.073 11.889 -1.584 1.00 91.62 281 LEU A C 1
ATOM 2285 O O . LEU A 1 281 ? 12.501 10.966 -1.005 1.00 91.62 281 LEU A O 1
ATOM 2289 N N . LEU A 1 282 ? 14.397 11.887 -1.778 1.00 93.94 282 LEU A N 1
ATOM 2290 C CA . LEU A 1 282 ? 15.252 10.792 -1.318 1.00 93.94 282 LEU A CA 1
ATOM 2291 C C . LEU A 1 282 ? 15.187 10.623 0.206 1.00 93.94 282 LEU A C 1
ATOM 2293 O O . LEU A 1 282 ? 15.139 9.494 0.695 1.00 93.94 282 LEU A O 1
ATOM 2297 N N . LYS A 1 283 ? 15.162 11.728 0.962 1.00 94.94 283 LYS A N 1
ATOM 2298 C CA . LYS A 1 283 ? 14.990 11.679 2.416 1.00 94.94 283 LYS A CA 1
ATOM 2299 C C . LYS A 1 283 ? 13.635 11.079 2.792 1.00 94.94 283 LYS A C 1
ATOM 2301 O O . LYS A 1 283 ? 13.615 10.171 3.611 1.00 94.94 283 LYS A O 1
ATOM 2306 N N . LEU A 1 284 ? 12.541 11.513 2.162 1.00 94.62 284 LEU A N 1
ATOM 2307 C CA . LEU A 1 284 ? 11.199 10.970 2.418 1.00 94.62 284 LEU A CA 1
ATOM 2308 C C . LEU A 1 284 ? 11.125 9.458 2.172 1.00 94.62 284 LEU A C 1
ATOM 2310 O O . LEU A 1 284 ? 10.589 8.721 2.995 1.00 94.62 284 LEU A O 1
ATOM 2314 N N . ILE A 1 285 ? 11.713 8.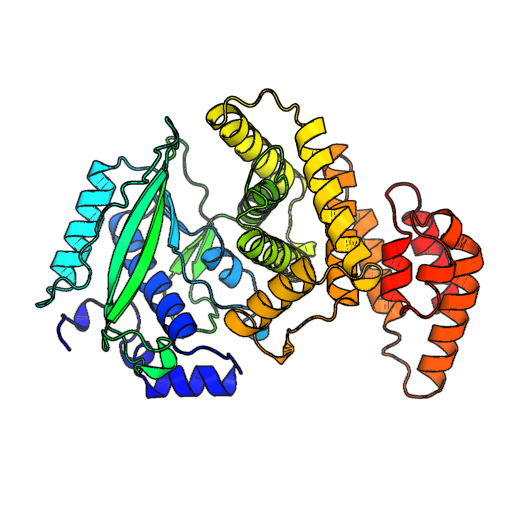985 1.072 1.00 95.31 285 ILE A N 1
ATOM 2315 C CA . ILE A 1 285 ? 11.775 7.556 0.745 1.00 95.31 285 ILE A CA 1
ATOM 2316 C C . ILE A 1 285 ? 12.600 6.782 1.773 1.00 95.31 285 ILE A C 1
ATOM 2318 O O . ILE A 1 285 ? 12.181 5.715 2.215 1.00 95.31 285 ILE A O 1
ATOM 2322 N N . ASN A 1 286 ? 13.755 7.306 2.184 1.00 95.19 286 ASN A N 1
ATOM 2323 C CA . ASN A 1 286 ? 14.590 6.652 3.190 1.00 95.19 286 ASN A CA 1
ATOM 2324 C C . ASN A 1 286 ? 13.909 6.617 4.565 1.00 95.19 286 ASN A C 1
ATOM 2326 O O . ASN A 1 286 ? 13.929 5.577 5.225 1.00 95.19 286 ASN A O 1
ATOM 2330 N N . ASP A 1 287 ? 13.265 7.714 4.964 1.00 94.69 287 ASP A N 1
ATOM 2331 C CA . ASP A 1 287 ? 12.492 7.804 6.203 1.00 94.69 287 ASP A CA 1
ATOM 2332 C C . ASP A 1 287 ? 11.350 6.765 6.170 1.00 94.69 287 ASP A C 1
ATOM 2334 O O . ASP A 1 287 ? 11.223 5.961 7.094 1.00 94.69 287 ASP A O 1
ATOM 2338 N N . PHE A 1 288 ? 10.601 6.673 5.063 1.00 94.50 288 PHE A N 1
ATOM 2339 C CA . PHE A 1 288 ? 9.572 5.646 4.865 1.00 94.50 288 PHE A CA 1
ATOM 2340 C C . PHE A 1 288 ? 10.130 4.217 4.968 1.00 94.50 288 PHE A C 1
ATOM 2342 O O . PHE A 1 288 ? 9.625 3.405 5.745 1.00 94.50 288 PHE A O 1
ATOM 2349 N N . GLN A 1 289 ? 11.182 3.907 4.209 1.00 94.00 289 GLN A N 1
ATOM 2350 C CA . GLN A 1 289 ? 11.765 2.567 4.165 1.00 94.00 289 GLN A CA 1
ATOM 2351 C C . GLN A 1 289 ? 12.313 2.140 5.530 1.00 94.00 289 GLN A C 1
ATOM 2353 O O . GLN A 1 289 ? 12.102 1.009 5.952 1.00 94.00 289 GLN A O 1
ATOM 2358 N N . SER A 1 290 ? 12.962 3.051 6.259 1.00 91.69 290 SER A N 1
ATOM 2359 C CA . SER A 1 290 ? 13.519 2.746 7.580 1.00 91.69 290 SER A CA 1
ATOM 2360 C C . SER A 1 290 ? 12.447 2.473 8.638 1.00 91.69 290 SER A C 1
ATOM 2362 O O . SER A 1 290 ? 12.642 1.608 9.493 1.00 91.69 290 SER A O 1
ATOM 2364 N N . LEU A 1 291 ? 11.316 3.182 8.574 1.00 89.56 291 LEU A N 1
ATOM 2365 C CA . LEU A 1 291 ? 10.275 3.122 9.597 1.00 89.56 291 LEU A CA 1
ATOM 2366 C C . LEU A 1 291 ? 9.239 2.031 9.340 1.00 89.56 291 LEU A C 1
ATOM 2368 O O . LEU A 1 291 ? 8.790 1.398 10.292 1.00 89.56 291 LEU A O 1
ATOM 2372 N N . TYR A 1 292 ? 8.833 1.835 8.087 1.00 92.38 292 TYR A N 1
ATOM 2373 C CA . TYR A 1 292 ? 7.659 1.018 7.773 1.00 92.38 292 TYR A CA 1
ATOM 2374 C C . TYR A 1 292 ? 7.999 -0.312 7.113 1.00 92.38 292 TYR A C 1
ATOM 2376 O O . TYR A 1 292 ? 7.226 -1.263 7.225 1.00 92.38 292 TYR A O 1
ATOM 2384 N N . VAL A 1 293 ? 9.144 -0.384 6.438 1.00 92.31 293 VAL A N 1
ATOM 2385 C CA . VAL A 1 293 ? 9.499 -1.476 5.535 1.00 92.31 293 VAL A CA 1
ATOM 2386 C C . VAL A 1 293 ? 10.635 -2.310 6.133 1.00 92.31 293 VAL A C 1
ATOM 2388 O O . VAL A 1 293 ? 11.471 -1.825 6.896 1.00 92.31 293 VAL A O 1
ATOM 2391 N N . ARG A 1 294 ? 10.653 -3.601 5.803 1.00 91.50 294 ARG A N 1
ATOM 2392 C CA . ARG A 1 294 ? 11.745 -4.516 6.156 1.00 91.50 294 ARG A CA 1
ATOM 2393 C C . ARG A 1 294 ? 12.991 -4.165 5.352 1.00 91.50 294 ARG A C 1
ATOM 2395 O O . ARG A 1 294 ? 12.890 -3.811 4.177 1.00 91.50 294 ARG A O 1
ATOM 2402 N N . LYS A 1 295 ? 14.174 -4.328 5.940 1.00 86.62 295 LYS A N 1
ATOM 2403 C CA . LYS A 1 295 ? 15.440 -3.920 5.307 1.00 86.62 295 LYS A CA 1
ATOM 2404 C C . LYS A 1 295 ? 15.665 -4.565 3.931 1.00 86.62 295 LYS A C 1
ATOM 2406 O O . LYS A 1 295 ? 16.191 -3.915 3.033 1.00 86.62 295 LYS A O 1
ATOM 2411 N N . GLU A 1 296 ? 15.257 -5.818 3.762 1.00 89.94 296 GLU A N 1
ATOM 2412 C CA . GLU A 1 296 ? 15.366 -6.598 2.522 1.00 89.94 296 GLU A CA 1
ATOM 2413 C C . GLU A 1 296 ? 14.509 -6.052 1.378 1.00 89.94 296 GLU A C 1
ATOM 2415 O O . GLU A 1 296 ? 14.804 -6.309 0.215 1.00 89.94 296 GLU A O 1
ATOM 2420 N N . LEU A 1 297 ? 13.455 -5.302 1.701 1.00 92.88 297 LEU A N 1
ATOM 2421 C CA . LEU A 1 297 ? 12.548 -4.702 0.728 1.00 92.88 297 LEU A CA 1
ATOM 2422 C C . LEU A 1 297 ? 12.907 -3.245 0.411 1.00 92.88 297 LEU A C 1
ATOM 2424 O O . LEU A 1 297 ? 12.161 -2.581 -0.316 1.00 92.88 297 LEU A O 1
ATOM 2428 N N . ASN A 1 298 ? 14.010 -2.729 0.965 1.00 93.56 298 ASN A N 1
ATOM 2429 C CA . ASN A 1 298 ? 14.500 -1.403 0.621 1.00 93.56 298 ASN A CA 1
ATOM 2430 C C . ASN A 1 298 ? 14.828 -1.351 -0.869 1.00 93.56 298 ASN A C 1
ATOM 2432 O O . ASN A 1 298 ? 15.551 -2.194 -1.396 1.00 93.56 298 ASN A O 1
ATOM 2436 N N . ARG A 1 299 ? 14.328 -0.315 -1.530 1.00 94.44 299 ARG A N 1
ATOM 2437 C CA . ARG A 1 299 ? 14.517 -0.076 -2.953 1.00 94.44 299 ARG A CA 1
ATOM 2438 C C . ARG A 1 299 ? 15.509 1.054 -3.170 1.00 94.44 299 ARG A C 1
ATOM 2440 O O . ARG A 1 299 ? 15.515 2.075 -2.478 1.00 94.44 299 ARG A O 1
ATOM 2447 N N . SER A 1 300 ? 16.349 0.866 -4.172 1.00 94.56 300 SER A N 1
ATOM 2448 C CA . SER A 1 300 ? 17.228 1.893 -4.710 1.00 94.56 300 SER A CA 1
ATOM 2449 C C . SER A 1 300 ? 16.422 2.996 -5.412 1.00 94.56 300 SER A C 1
ATOM 2451 O O . SER A 1 300 ? 15.295 2.759 -5.859 1.00 94.56 300 SER A O 1
ATOM 2453 N N . PRO A 1 301 ? 17.005 4.195 -5.607 1.00 94.62 301 PRO A N 1
ATOM 2454 C CA . PRO A 1 301 ? 16.378 5.245 -6.410 1.00 94.62 301 PRO A CA 1
ATOM 2455 C C . PRO A 1 301 ? 15.944 4.772 -7.805 1.00 94.62 301 PRO A C 1
ATOM 2457 O O . PRO A 1 301 ? 14.894 5.173 -8.295 1.00 94.62 301 PRO A O 1
ATOM 2460 N N . ALA A 1 302 ? 16.725 3.894 -8.447 1.00 93.75 302 ALA A N 1
ATOM 2461 C CA . ALA A 1 302 ? 16.408 3.383 -9.780 1.00 93.75 302 ALA A CA 1
ATOM 2462 C C . ALA A 1 302 ? 15.158 2.488 -9.782 1.00 93.75 302 ALA A C 1
ATOM 2464 O O . ALA A 1 302 ? 14.367 2.546 -10.720 1.00 93.75 302 ALA A O 1
ATOM 2465 N N . GLU A 1 303 ? 14.956 1.685 -8.737 1.00 95.62 303 GLU A N 1
ATOM 2466 C CA . GLU A 1 303 ? 13.749 0.864 -8.587 1.00 95.62 303 GLU A CA 1
ATOM 2467 C C . GLU A 1 303 ? 12.518 1.727 -8.317 1.00 95.62 303 GLU A C 1
ATOM 2469 O O . GLU A 1 303 ? 11.465 1.493 -8.905 1.00 95.62 303 GLU A O 1
ATOM 2474 N N . TRP A 1 304 ? 12.649 2.774 -7.502 1.00 96.75 304 TRP A N 1
ATOM 2475 C CA . TRP A 1 304 ? 11.573 3.746 -7.318 1.00 96.75 304 TRP A CA 1
ATOM 2476 C C . TRP A 1 304 ? 11.228 4.505 -8.602 1.00 96.75 304 TRP A C 1
ATOM 2478 O O . TRP A 1 304 ? 10.050 4.691 -8.908 1.00 96.75 304 TRP A O 1
ATOM 2488 N N . ALA A 1 305 ? 12.230 4.856 -9.408 1.00 95.31 305 ALA A N 1
ATOM 2489 C CA . ALA A 1 305 ? 12.002 5.440 -10.722 1.00 95.31 305 ALA A CA 1
ATOM 2490 C C . ALA A 1 305 ? 11.226 4.488 -11.655 1.00 95.31 305 ALA A C 1
ATOM 2492 O O . ALA A 1 305 ? 10.329 4.918 -12.382 1.00 95.31 305 ALA A O 1
ATOM 2493 N N . VAL A 1 306 ? 11.511 3.182 -11.597 1.00 96.25 306 VAL A N 1
ATOM 2494 C CA . VAL A 1 306 ? 10.741 2.160 -12.325 1.00 96.25 306 VAL A CA 1
ATOM 2495 C C . VAL A 1 306 ? 9.292 2.088 -11.830 1.00 96.25 306 VAL A C 1
ATOM 2497 O O . VAL A 1 306 ? 8.385 2.016 -12.657 1.00 96.25 306 VAL A O 1
ATOM 2500 N N . ILE A 1 307 ? 9.037 2.166 -10.517 1.00 97.62 307 ILE A N 1
ATOM 2501 C CA . ILE A 1 307 ? 7.663 2.236 -9.978 1.00 97.62 307 ILE A CA 1
ATOM 2502 C C . ILE A 1 307 ? 6.921 3.445 -10.549 1.00 97.62 307 ILE A C 1
ATOM 2504 O O . ILE A 1 307 ? 5.809 3.292 -11.054 1.00 97.62 307 ILE A O 1
ATOM 2508 N N . GLY A 1 308 ? 7.544 4.628 -10.497 1.00 96.94 308 GLY A N 1
ATOM 2509 C CA . GLY A 1 308 ? 6.961 5.855 -11.038 1.00 96.94 308 GLY A CA 1
ATOM 2510 C C . GLY A 1 308 ? 6.595 5.703 -12.512 1.00 96.94 308 GLY A C 1
ATOM 2511 O O . GLY A 1 308 ? 5.472 6.008 -12.901 1.00 96.94 308 GLY A O 1
ATOM 2512 N N . ALA A 1 309 ? 7.491 5.134 -13.322 1.00 96.44 309 ALA A N 1
ATOM 2513 C CA . ALA A 1 309 ? 7.238 4.886 -14.741 1.00 96.44 309 ALA A CA 1
ATOM 2514 C C . ALA A 1 309 ? 6.084 3.893 -14.990 1.00 96.44 309 ALA A C 1
ATOM 2516 O O . ALA A 1 309 ? 5.232 4.144 -15.845 1.00 96.44 309 ALA A O 1
ATOM 2517 N N . LYS A 1 310 ? 6.010 2.797 -14.221 1.00 97.25 310 LYS A N 1
ATOM 2518 C CA . LYS A 1 310 ? 4.924 1.804 -14.313 1.00 97.25 310 LYS A CA 1
ATOM 2519 C C . LYS A 1 310 ? 3.563 2.425 -14.017 1.00 97.25 310 LYS A C 1
ATOM 2521 O O . LYS A 1 310 ? 2.629 2.280 -14.806 1.00 97.25 310 LYS A O 1
ATOM 2526 N N . ILE A 1 311 ? 3.456 3.140 -12.895 1.00 97.88 311 ILE A N 1
ATOM 2527 C CA . ILE A 1 311 ? 2.200 3.776 -12.484 1.00 97.88 311 ILE A CA 1
ATOM 2528 C C . ILE A 1 311 ? 1.842 4.901 -13.462 1.00 97.88 311 ILE A C 1
ATOM 2530 O O . ILE A 1 311 ? 0.692 4.987 -13.884 1.00 97.88 311 ILE A O 1
ATOM 2534 N N . HIS A 1 312 ? 2.812 5.704 -13.911 1.00 97.25 312 HIS A N 1
ATOM 2535 C CA . HIS A 1 312 ? 2.600 6.714 -14.952 1.00 97.25 312 HIS A CA 1
ATOM 2536 C C . HIS A 1 312 ? 1.983 6.109 -16.222 1.00 97.25 312 HIS A C 1
ATOM 2538 O O . HIS A 1 312 ? 1.004 6.638 -16.752 1.00 97.25 312 HIS A O 1
ATOM 2544 N N . LEU A 1 313 ? 2.523 4.984 -16.706 1.00 96.75 313 LEU A N 1
ATOM 2545 C CA . LEU A 1 313 ? 1.998 4.309 -17.892 1.00 96.75 313 LEU A CA 1
ATOM 2546 C C . LEU A 1 313 ? 0.566 3.807 -17.670 1.00 96.75 313 LEU A C 1
ATOM 2548 O O . LEU A 1 313 ? -0.300 4.060 -18.510 1.00 96.75 313 LEU A O 1
ATOM 2552 N N . LEU A 1 314 ? 0.299 3.165 -16.527 1.00 97.38 314 LEU A N 1
ATOM 2553 C CA . LEU A 1 314 ? -1.043 2.724 -16.140 1.00 97.38 314 LEU A CA 1
ATOM 2554 C C . LEU A 1 314 ? -2.040 3.893 -16.155 1.00 97.38 314 LEU A C 1
ATOM 2556 O O . LEU A 1 314 ? -3.093 3.797 -16.784 1.00 97.38 314 LEU A O 1
ATOM 2560 N N . LEU A 1 315 ? -1.692 5.024 -15.536 1.00 96.94 315 LEU A N 1
ATOM 2561 C CA . LEU A 1 315 ? -2.518 6.236 -15.543 1.00 96.94 315 LEU A CA 1
ATOM 2562 C C . LEU A 1 315 ? -2.759 6.771 -16.962 1.00 96.94 315 LEU A C 1
ATOM 2564 O O . LEU A 1 315 ? -3.862 7.224 -17.281 1.00 96.94 315 LEU A O 1
ATOM 2568 N N . GLY A 1 316 ? -1.766 6.660 -17.844 1.00 95.44 316 GLY A N 1
ATOM 2569 C CA . GLY A 1 316 ? -1.891 6.992 -19.260 1.00 95.44 316 GLY A CA 1
ATOM 2570 C C . GLY A 1 316 ? -2.930 6.142 -20.004 1.00 95.44 316 GLY A C 1
ATOM 2571 O O . GLY A 1 316 ? -3.641 6.667 -20.865 1.00 95.44 316 GLY A O 1
ATOM 2572 N N . TYR A 1 317 ? -3.058 4.855 -19.679 1.00 95.75 317 TYR A N 1
ATOM 2573 C CA . TYR A 1 317 ? -4.112 3.995 -20.233 1.00 95.75 317 TYR A CA 1
ATOM 2574 C C . TYR A 1 317 ? -5.473 4.275 -19.595 1.00 95.75 317 TYR A C 1
ATOM 2576 O O . TYR A 1 317 ? -6.462 4.461 -20.311 1.00 95.75 317 TYR A O 1
ATOM 2584 N N . LEU A 1 318 ? -5.511 4.388 -18.261 1.00 95.00 318 LEU A N 1
ATOM 2585 C CA . LEU A 1 318 ? -6.736 4.671 -17.519 1.00 95.00 318 LEU A CA 1
ATOM 2586 C C . LEU A 1 318 ? -7.361 5.989 -17.980 1.00 95.00 318 LEU A C 1
ATOM 2588 O O . LEU A 1 318 ? -8.536 5.998 -18.330 1.00 95.00 318 LEU A O 1
ATOM 2592 N N . SER A 1 319 ? -6.599 7.083 -18.065 1.00 94.25 319 SER A N 1
ATOM 2593 C CA . SER A 1 319 ? -7.100 8.400 -18.500 1.00 94.25 319 SER A CA 1
ATOM 2594 C C . SER A 1 319 ? -7.808 8.361 -19.860 1.00 94.25 319 SER A C 1
ATOM 2596 O O . SER A 1 319 ? -8.838 9.015 -20.033 1.00 94.25 319 SER A O 1
ATOM 2598 N N . ARG A 1 320 ? -7.317 7.531 -20.788 1.00 92.44 320 ARG A N 1
ATOM 2599 C CA . ARG A 1 320 ? -7.852 7.354 -22.148 1.00 92.44 320 ARG A CA 1
ATOM 2600 C C . ARG A 1 320 ? -8.930 6.275 -22.260 1.00 92.44 320 ARG A C 1
ATOM 2602 O O . ARG A 1 320 ? -9.409 6.032 -23.363 1.00 92.44 320 ARG A O 1
ATOM 2609 N N . ASN A 1 321 ? -9.298 5.628 -21.152 1.00 91.12 321 ASN A N 1
ATOM 2610 C CA . ASN A 1 321 ? -10.209 4.483 -21.134 1.00 91.12 321 ASN A CA 1
ATOM 2611 C C . ASN A 1 321 ? -9.780 3.359 -22.098 1.00 91.12 321 ASN A C 1
ATOM 2613 O O . ASN A 1 321 ? -10.616 2.753 -22.766 1.00 91.12 321 ASN A O 1
ATOM 2617 N N . ARG A 1 322 ? -8.468 3.136 -22.219 1.00 90.44 322 ARG A N 1
ATOM 2618 C CA . ARG A 1 322 ? -7.892 2.078 -23.056 1.00 90.44 322 ARG A CA 1
ATOM 2619 C C . ARG A 1 322 ? -7.581 0.856 -22.203 1.00 90.44 322 ARG A C 1
ATOM 2621 O O . ARG A 1 322 ? -7.327 0.995 -21.008 1.00 90.44 322 ARG A O 1
ATOM 2628 N N . ASP A 1 323 ? -7.567 -0.317 -22.829 1.00 90.62 323 ASP A N 1
ATOM 2629 C CA . ASP A 1 323 ? -7.055 -1.513 -22.168 1.00 90.62 323 ASP A CA 1
ATOM 2630 C C . ASP A 1 323 ? -5.568 -1.328 -21.837 1.00 90.62 323 ASP A C 1
ATOM 2632 O O . ASP A 1 323 ? -4.759 -1.048 -22.722 1.00 90.62 323 ASP A O 1
ATOM 2636 N N . ALA A 1 324 ? -5.232 -1.444 -20.553 1.00 93.50 324 ALA A N 1
ATOM 2637 C CA . ALA A 1 324 ? -3.853 -1.400 -20.081 1.00 93.50 324 ALA A CA 1
ATOM 2638 C C . ALA A 1 324 ? -3.281 -2.803 -19.857 1.00 93.50 324 ALA A C 1
ATOM 2640 O O . ALA A 1 324 ? -2.066 -2.929 -19.719 1.00 93.50 324 ALA A O 1
ATOM 2641 N N . LYS A 1 325 ? -4.132 -3.838 -19.799 1.00 93.44 325 LYS A N 1
ATOM 2642 C CA . LYS A 1 325 ? -3.762 -5.177 -19.345 1.00 93.44 325 LYS A CA 1
ATOM 2643 C C . LYS A 1 325 ? -2.743 -5.806 -20.295 1.00 93.44 325 LYS A C 1
ATOM 2645 O O . LYS A 1 325 ? -1.596 -5.992 -19.900 1.00 93.44 325 LYS A O 1
ATOM 2650 N N . SER A 1 326 ? -3.102 -5.973 -21.570 1.00 93.06 326 SER A N 1
ATOM 2651 C CA . SER A 1 326 ? -2.221 -6.593 -22.573 1.00 93.06 326 SER A CA 1
ATOM 2652 C C . SER A 1 326 ? -0.885 -5.847 -22.797 1.00 93.06 326 SER A C 1
ATOM 2654 O O . SER A 1 326 ? 0.171 -6.497 -22.824 1.00 93.06 326 SER A O 1
ATOM 2656 N N . PRO A 1 327 ? -0.859 -4.501 -22.907 1.00 94.44 327 PRO A N 1
ATOM 2657 C CA . PRO A 1 327 ? 0.401 -3.768 -23.015 1.00 94.44 327 PRO A CA 1
ATOM 2658 C C . PRO A 1 327 ? 1.306 -3.928 -21.785 1.00 94.44 327 PRO A C 1
ATOM 2660 O O . PRO A 1 327 ? 2.505 -4.175 -21.926 1.00 94.44 327 PRO A O 1
ATOM 2663 N N . LEU A 1 328 ? 0.755 -3.813 -20.572 1.00 95.06 328 LEU A N 1
ATOM 2664 C CA . LEU A 1 328 ? 1.537 -3.950 -19.340 1.00 95.06 328 LEU A CA 1
ATOM 2665 C C . LEU A 1 328 ? 1.998 -5.397 -19.113 1.00 95.06 328 LEU A C 1
ATOM 2667 O O . LEU A 1 328 ? 3.143 -5.581 -18.713 1.00 95.06 328 LEU A O 1
ATOM 2671 N N . ASP A 1 329 ? 1.186 -6.405 -19.455 1.00 94.69 329 ASP A N 1
ATOM 2672 C CA . ASP A 1 329 ? 1.584 -7.824 -19.454 1.00 94.69 329 ASP A CA 1
ATOM 2673 C C . ASP A 1 329 ? 2.847 -8.047 -20.286 1.00 94.69 329 ASP A C 1
ATOM 2675 O O . ASP A 1 329 ? 3.822 -8.654 -19.830 1.00 94.69 329 ASP A O 1
ATOM 2679 N N . SER A 1 330 ? 2.851 -7.492 -21.499 1.00 95.44 330 SER A N 1
ATOM 2680 C CA . SER A 1 330 ? 3.976 -7.601 -22.426 1.00 95.44 330 SER A CA 1
ATOM 2681 C C . SER A 1 330 ? 5.242 -6.966 -21.846 1.00 95.44 330 SER A C 1
ATOM 2683 O O . SER A 1 330 ? 6.325 -7.547 -21.929 1.00 95.44 330 SER A O 1
ATOM 2685 N N . LEU A 1 331 ? 5.123 -5.798 -21.205 1.00 96.62 331 LEU A N 1
ATOM 2686 C CA . LEU A 1 331 ? 6.256 -5.136 -20.551 1.00 96.62 331 LEU A CA 1
ATOM 2687 C C . LEU A 1 331 ? 6.727 -5.865 -19.288 1.00 96.62 331 LEU A C 1
ATOM 2689 O O . LEU A 1 331 ? 7.929 -5.911 -19.039 1.00 96.62 331 LEU A O 1
ATOM 2693 N N . PHE A 1 332 ? 5.824 -6.452 -18.501 1.00 95.06 332 PHE A N 1
ATOM 2694 C CA . PHE A 1 332 ? 6.195 -7.258 -17.336 1.00 95.06 332 PHE A CA 1
ATOM 2695 C C . PHE A 1 332 ? 6.920 -8.539 -17.742 1.00 95.06 332 PHE A C 1
ATOM 2697 O O . PHE A 1 332 ? 7.866 -8.937 -17.064 1.00 95.06 332 PHE A O 1
ATOM 2704 N N . GLN A 1 333 ? 6.540 -9.154 -18.864 1.00 94.56 333 GLN A N 1
ATOM 2705 C CA . GLN A 1 333 ? 7.318 -10.252 -19.434 1.00 94.56 333 GLN A CA 1
ATOM 2706 C C . GLN A 1 333 ? 8.702 -9.776 -19.881 1.00 94.56 333 GLN A C 1
ATOM 2708 O O . GLN A 1 333 ? 9.697 -10.399 -19.523 1.00 94.56 333 GLN A O 1
ATOM 2713 N N . CYS A 1 334 ? 8.784 -8.638 -20.577 1.00 96.44 334 CYS A N 1
ATOM 2714 C CA . CYS A 1 334 ? 10.070 -8.065 -20.972 1.00 96.44 334 CYS A CA 1
ATOM 2715 C C . CYS A 1 334 ? 10.972 -7.796 -19.763 1.00 96.44 334 CYS A C 1
ATOM 2717 O O . CYS A 1 334 ? 12.162 -8.072 -19.816 1.00 96.44 334 CYS A O 1
ATOM 2719 N N . GLU A 1 335 ? 10.429 -7.272 -18.665 1.00 95.19 335 GLU A N 1
ATOM 2720 C CA . GLU A 1 335 ? 11.188 -7.051 -17.433 1.00 95.19 335 GLU A CA 1
ATOM 2721 C C . GLU A 1 335 ? 11.816 -8.343 -16.907 1.00 95.19 335 GLU A C 1
ATOM 2723 O O . GLU A 1 335 ? 13.023 -8.349 -16.670 1.00 95.19 335 GLU A O 1
ATOM 2728 N N . ARG A 1 336 ? 11.043 -9.437 -16.827 1.00 93.62 336 ARG A N 1
ATOM 2729 C CA . ARG A 1 336 ? 11.554 -10.765 -16.442 1.00 93.62 336 ARG A CA 1
ATOM 2730 C C . ARG A 1 336 ? 12.641 -11.258 -17.395 1.00 93.62 336 ARG A C 1
ATOM 2732 O O . ARG A 1 336 ? 13.683 -11.741 -16.962 1.00 93.62 336 ARG A O 1
ATOM 2739 N N . ASP A 1 337 ? 12.444 -11.093 -18.699 1.00 93.88 337 ASP A N 1
ATOM 2740 C CA . ASP A 1 337 ? 13.431 -11.528 -19.691 1.00 93.88 337 ASP A CA 1
ATOM 2741 C C . ASP A 1 337 ? 14.754 -10.745 -19.567 1.00 93.88 337 ASP A C 1
ATOM 2743 O O . ASP A 1 337 ? 15.839 -11.292 -19.786 1.00 93.88 337 ASP A O 1
ATOM 2747 N N . LEU A 1 338 ? 14.675 -9.467 -19.177 1.00 94.75 338 LEU A N 1
ATOM 2748 C CA . LEU A 1 338 ? 15.818 -8.570 -18.982 1.00 94.75 338 LEU A CA 1
ATOM 2749 C C . LEU A 1 338 ? 16.537 -8.741 -17.642 1.00 94.75 338 LEU A C 1
ATOM 2751 O O . LEU A 1 338 ? 17.624 -8.175 -17.468 1.00 94.75 338 LEU A O 1
ATOM 2755 N N . GLU A 1 339 ? 15.978 -9.518 -16.715 1.00 91.50 339 GLU A N 1
ATOM 2756 C CA . GLU A 1 339 ? 16.698 -9.960 -15.521 1.00 91.50 339 GLU A CA 1
ATOM 2757 C C . GLU A 1 339 ? 17.815 -10.937 -15.898 1.00 91.50 339 GLU A C 1
ATOM 2759 O O . GLU A 1 339 ? 18.834 -10.968 -15.214 1.00 91.50 339 GLU A O 1
ATOM 2764 N N . PHE A 1 340 ? 17.707 -11.648 -17.031 1.00 90.75 340 PHE A N 1
ATOM 2765 C CA . PHE A 1 340 ? 18.698 -12.620 -17.517 1.00 90.75 340 PHE A CA 1
ATOM 2766 C C . PHE A 1 340 ? 19.082 -13.663 -16.455 1.00 90.75 340 PHE A C 1
ATOM 2768 O O . PHE A 1 340 ? 20.258 -13.991 -16.278 1.00 90.75 340 PHE A O 1
ATOM 2775 N N . ASP A 1 341 ? 18.103 -14.164 -15.706 1.00 88.69 341 ASP A N 1
ATOM 2776 C CA . ASP A 1 341 ? 18.342 -15.063 -14.568 1.00 88.69 341 ASP A CA 1
ATOM 2777 C C . ASP A 1 341 ? 18.827 -16.462 -14.959 1.00 88.69 341 ASP A C 1
ATOM 2779 O O . ASP A 1 341 ? 19.414 -17.171 -14.142 1.00 88.69 341 ASP A O 1
ATOM 2783 N N . TYR A 1 342 ? 18.692 -16.821 -16.236 1.00 87.88 342 TYR A N 1
ATOM 2784 C CA . TYR A 1 342 ? 19.288 -18.024 -16.815 1.00 87.88 342 TYR A CA 1
ATOM 2785 C C . TYR A 1 342 ? 20.816 -17.924 -16.999 1.00 87.88 342 TYR A C 1
ATOM 2787 O O . TYR A 1 342 ? 21.463 -18.939 -17.252 1.00 87.88 342 TYR A O 1
ATOM 2795 N N . LEU A 1 343 ? 21.414 -16.733 -16.848 1.00 89.88 343 LEU A N 1
ATOM 2796 C CA . LEU A 1 343 ? 22.854 -16.494 -16.996 1.00 89.88 343 LEU A CA 1
ATOM 2797 C C . LEU A 1 343 ? 23.510 -16.095 -15.674 1.00 89.88 343 LEU A C 1
ATOM 2799 O O . LEU A 1 343 ? 22.885 -15.525 -14.778 1.00 89.88 343 LEU A O 1
ATOM 2803 N N . LYS A 1 344 ? 24.824 -16.322 -15.565 1.00 90.12 344 LYS A N 1
ATOM 2804 C CA . LYS A 1 344 ? 25.622 -15.939 -14.388 1.00 90.12 344 LYS A CA 1
ATOM 2805 C C . LYS A 1 344 ? 26.913 -15.219 -14.778 1.00 90.12 344 LYS A C 1
ATOM 2807 O O . LYS A 1 344 ? 27.435 -15.369 -15.879 1.00 90.12 344 LYS A O 1
ATOM 2812 N N . GLY A 1 345 ? 27.440 -14.429 -13.843 1.00 91.31 345 GLY A N 1
ATOM 2813 C CA . GLY A 1 345 ? 28.771 -13.827 -13.943 1.00 91.31 345 GLY A CA 1
ATOM 2814 C C . GLY A 1 345 ? 28.982 -12.953 -15.186 1.00 91.31 345 GLY A C 1
ATOM 2815 O O . GLY A 1 345 ? 28.156 -12.101 -15.521 1.00 91.31 345 GLY A O 1
ATOM 2816 N N . ALA A 1 346 ? 30.123 -13.143 -15.851 1.00 91.56 346 ALA A N 1
ATOM 2817 C CA . ALA A 1 346 ? 30.557 -12.308 -16.972 1.00 91.56 346 ALA A CA 1
ATOM 2818 C C . ALA A 1 346 ? 29.610 -12.372 -18.181 1.00 91.56 346 ALA A C 1
ATOM 2820 O O . ALA A 1 346 ? 29.409 -11.359 -18.847 1.00 91.56 346 ALA A O 1
ATOM 2821 N N . GLU A 1 347 ? 28.999 -13.529 -18.437 1.00 90.75 347 GLU A N 1
ATOM 2822 C CA . GLU A 1 347 ? 28.093 -13.736 -19.568 1.00 90.75 347 GLU A CA 1
ATOM 2823 C C . GLU A 1 347 ? 26.828 -12.875 -19.443 1.00 90.75 347 GLU A C 1
ATOM 2825 O O . GLU A 1 347 ? 26.501 -12.110 -20.355 1.00 90.75 347 GLU A O 1
ATOM 2830 N N . LYS A 1 348 ? 26.195 -12.890 -18.259 1.00 92.56 348 LYS A N 1
ATOM 2831 C CA . LYS A 1 348 ? 25.074 -11.998 -17.913 1.00 92.56 348 LYS A CA 1
ATOM 2832 C C . LYS A 1 348 ? 25.455 -10.530 -18.121 1.00 92.56 348 LYS A C 1
ATOM 2834 O O . LYS A 1 348 ? 24.710 -9.764 -18.732 1.00 92.56 348 LYS A O 1
ATOM 2839 N N . GLY A 1 349 ? 26.650 -10.143 -17.669 1.00 91.38 349 GLY A N 1
ATOM 2840 C CA . GLY A 1 349 ? 27.173 -8.784 -17.831 1.00 91.38 349 GLY A CA 1
ATOM 2841 C C . GLY A 1 349 ? 27.366 -8.365 -19.294 1.00 91.38 349 GLY A C 1
ATOM 2842 O O . GLY A 1 349 ? 27.008 -7.244 -19.668 1.00 91.38 349 GLY A O 1
ATOM 2843 N N . GLN A 1 350 ? 27.894 -9.256 -20.138 1.00 92.31 350 GLN A N 1
ATOM 2844 C CA . GLN A 1 350 ? 28.082 -9.009 -21.571 1.00 92.31 350 GLN A CA 1
ATOM 2845 C C . GLN A 1 350 ? 26.746 -8.891 -22.308 1.00 92.31 350 GLN A C 1
ATOM 2847 O O . GLN A 1 350 ? 26.579 -7.984 -23.129 1.00 92.31 350 GLN A O 1
ATOM 2852 N N . LEU A 1 351 ? 25.781 -9.764 -22.001 1.00 92.62 351 LEU A N 1
ATOM 2853 C CA . LEU A 1 351 ? 24.448 -9.696 -22.593 1.00 92.62 351 LEU A CA 1
ATOM 2854 C C . LEU A 1 351 ? 23.739 -8.396 -22.212 1.00 92.62 351 LEU A C 1
ATOM 2856 O O . LEU A 1 351 ? 23.277 -7.679 -23.098 1.00 92.62 351 LEU A O 1
ATOM 2860 N N . ALA A 1 352 ? 23.743 -8.041 -20.925 1.00 93.19 352 ALA A N 1
ATOM 2861 C CA . ALA A 1 352 ? 23.164 -6.792 -20.447 1.00 93.19 352 ALA A CA 1
ATOM 2862 C C . ALA A 1 352 ? 23.849 -5.563 -21.058 1.00 93.19 352 ALA A C 1
ATOM 2864 O O . ALA A 1 352 ? 23.198 -4.568 -21.362 1.00 93.19 352 ALA A O 1
ATOM 2865 N N . ARG A 1 353 ? 25.167 -5.598 -21.278 1.00 92.88 353 ARG A N 1
ATOM 2866 C CA . ARG A 1 353 ? 25.862 -4.518 -21.991 1.00 92.88 353 ARG A CA 1
ATOM 2867 C C . ARG A 1 353 ? 25.388 -4.399 -23.440 1.00 92.88 353 ARG A C 1
ATOM 2869 O O . ARG A 1 353 ? 25.017 -3.299 -23.839 1.00 92.88 353 ARG A O 1
ATOM 2876 N N . ARG A 1 354 ? 25.351 -5.505 -24.190 1.00 93.56 354 ARG A N 1
ATOM 2877 C CA . ARG A 1 354 ? 24.884 -5.498 -25.586 1.00 93.56 354 ARG A CA 1
ATOM 2878 C C . ARG A 1 354 ? 23.433 -5.036 -25.690 1.00 93.56 354 ARG A C 1
ATOM 2880 O O . ARG A 1 354 ? 23.136 -4.221 -26.552 1.00 93.56 354 ARG A O 1
ATOM 2887 N N . PHE A 1 355 ? 22.566 -5.506 -24.789 1.00 94.94 355 PHE A N 1
ATOM 2888 C CA . PHE A 1 355 ? 21.176 -5.059 -24.713 1.00 94.94 355 PHE A CA 1
ATOM 2889 C C . PHE A 1 355 ? 21.111 -3.538 -24.631 1.00 94.94 355 PHE A C 1
ATOM 2891 O O . PHE A 1 355 ? 20.478 -2.910 -25.466 1.00 94.94 355 PHE A O 1
ATOM 2898 N N . ARG A 1 356 ? 21.820 -2.935 -23.671 1.00 92.81 356 ARG A N 1
ATOM 2899 C CA . ARG A 1 356 ? 21.804 -1.480 -23.473 1.00 92.81 356 ARG A CA 1
ATOM 2900 C C . ARG A 1 356 ? 22.297 -0.723 -24.704 1.00 92.81 356 ARG A C 1
ATOM 2902 O O . ARG A 1 356 ? 21.706 0.281 -25.070 1.00 92.81 356 ARG A O 1
ATOM 2909 N N . GLU A 1 357 ? 23.357 -1.204 -25.348 1.00 91.44 357 GLU A N 1
ATOM 2910 C CA . GLU A 1 357 ? 23.920 -0.567 -26.544 1.00 91.44 357 GLU A CA 1
ATOM 2911 C C . GLU A 1 357 ? 22.980 -0.645 -27.759 1.00 91.44 357 GLU A C 1
ATOM 2913 O O . GLU A 1 357 ? 22.845 0.340 -28.483 1.00 91.44 357 GLU A O 1
ATOM 2918 N N . GLU A 1 358 ? 22.336 -1.790 -28.000 1.00 93.69 358 GLU A N 1
ATOM 2919 C CA . GLU A 1 358 ? 21.408 -1.971 -29.125 1.00 93.69 358 GLU A CA 1
ATOM 2920 C C . GLU A 1 358 ? 20.048 -1.311 -28.855 1.00 93.69 358 GLU A C 1
ATOM 2922 O O . GLU A 1 358 ? 19.540 -0.579 -29.700 1.00 93.69 358 GLU A O 1
ATOM 2927 N N . PHE A 1 359 ? 19.499 -1.485 -27.652 1.00 94.12 359 PHE A N 1
ATOM 2928 C CA . PHE A 1 359 ? 18.202 -0.931 -27.268 1.00 94.12 359 PHE A CA 1
ATOM 2929 C C . PHE A 1 359 ? 18.211 0.600 -27.273 1.00 94.12 359 PHE A C 1
ATOM 2931 O O . PHE A 1 359 ? 17.289 1.220 -27.805 1.00 94.12 359 PHE A O 1
ATOM 2938 N N . SER A 1 360 ? 19.271 1.233 -26.750 1.00 90.56 360 SER A N 1
ATOM 2939 C CA . SER A 1 360 ? 19.398 2.694 -26.793 1.00 90.56 360 SER A CA 1
ATOM 2940 C C . SER A 1 360 ? 19.426 3.226 -28.229 1.00 90.56 360 SER A C 1
ATOM 2942 O O . SER A 1 360 ? 18.755 4.214 -28.509 1.00 90.56 360 SER A O 1
ATOM 2944 N N . LYS A 1 361 ? 20.112 2.562 -29.171 1.00 89.62 361 LYS A N 1
ATOM 2945 C CA . LYS A 1 361 ? 20.132 3.005 -30.581 1.00 89.62 361 LYS A CA 1
ATOM 2946 C C . LYS A 1 361 ? 18.732 3.068 -31.195 1.00 89.62 361 LYS A C 1
ATOM 2948 O O . LYS A 1 361 ? 18.438 3.999 -31.942 1.00 89.62 361 LYS A O 1
ATOM 2953 N N . ASP A 1 362 ? 17.877 2.107 -30.858 1.00 90.69 362 ASP A N 1
ATOM 2954 C CA . ASP A 1 362 ? 16.568 1.955 -31.494 1.00 90.69 362 ASP A CA 1
ATOM 2955 C C . ASP A 1 362 ? 15.449 2.734 -30.780 1.00 90.69 362 ASP A C 1
ATOM 2957 O O . ASP A 1 362 ? 14.506 3.205 -31.437 1.00 90.69 362 ASP A O 1
ATOM 2961 N N . PHE A 1 363 ? 15.546 2.897 -29.452 1.00 91.44 363 PHE A N 1
ATOM 2962 C CA . PHE A 1 363 ? 14.436 3.378 -28.620 1.00 91.44 363 PHE A CA 1
ATOM 2963 C C . PHE A 1 363 ? 14.709 4.620 -27.771 1.00 91.44 363 PHE A C 1
ATOM 2965 O O . PHE A 1 363 ? 13.759 5.212 -27.264 1.00 91.44 363 PHE A O 1
ATOM 2972 N N . GLU A 1 364 ? 15.949 5.092 -27.653 1.00 85.56 364 GLU A N 1
ATOM 2973 C CA . GLU A 1 364 ? 16.263 6.267 -26.824 1.00 85.56 364 GLU A CA 1
ATOM 2974 C C . GLU A 1 364 ? 15.554 7.544 -27.289 1.00 85.56 364 GLU A C 1
ATOM 2976 O O . GLU A 1 364 ? 15.232 8.400 -26.476 1.00 85.56 364 GLU A O 1
ATOM 2981 N N . LYS A 1 365 ? 15.207 7.646 -28.576 1.00 87.75 365 LYS A N 1
ATOM 2982 C CA . LYS A 1 365 ? 14.400 8.755 -29.114 1.00 87.75 365 LYS A CA 1
ATOM 2983 C C . LYS A 1 365 ? 12.989 8.867 -28.521 1.00 87.75 365 LYS A C 1
ATOM 2985 O O . LYS A 1 365 ? 12.352 9.897 -28.699 1.00 87.75 365 LYS A O 1
ATOM 2990 N N . TYR A 1 366 ? 12.485 7.800 -27.896 1.00 88.50 366 TYR A N 1
ATOM 2991 C CA . TYR A 1 366 ? 11.196 7.792 -27.198 1.00 88.50 366 TYR A CA 1
ATOM 2992 C C . TYR A 1 366 ? 11.335 8.112 -25.707 1.00 88.50 366 TYR A C 1
ATOM 2994 O O . TYR A 1 366 ? 10.331 8.202 -25.007 1.00 88.50 366 TYR A O 1
ATOM 3002 N N . SER A 1 367 ? 12.569 8.245 -25.217 1.00 84.75 367 SER A N 1
ATOM 3003 C CA . SER A 1 367 ? 12.839 8.745 -23.879 1.00 84.75 367 SER A CA 1
ATOM 3004 C C . SER A 1 367 ? 12.513 10.232 -23.825 1.00 84.75 367 SER A C 1
ATOM 3006 O O . SER A 1 367 ? 13.023 11.010 -24.630 1.00 84.75 367 SER A O 1
ATOM 3008 N N . ASP A 1 368 ? 11.785 10.650 -22.795 1.00 78.94 368 ASP A N 1
ATOM 3009 C CA . ASP A 1 368 ? 11.677 12.074 -22.450 1.00 78.94 368 ASP A CA 1
ATOM 3010 C C . ASP A 1 368 ? 12.987 12.627 -21.846 1.00 78.94 368 ASP A C 1
ATOM 3012 O O . ASP A 1 368 ? 13.081 13.805 -21.502 1.00 78.94 368 ASP A O 1
ATOM 3016 N N . TYR A 1 369 ? 14.008 11.777 -21.691 1.00 79.44 369 TYR A N 1
ATOM 3017 C CA . TYR A 1 369 ? 15.280 12.089 -21.042 1.00 79.44 369 TYR A CA 1
ATOM 3018 C C . TYR A 1 369 ? 16.468 11.989 -21.998 1.00 79.44 369 TYR A C 1
ATOM 3020 O O . TYR A 1 369 ? 16.531 11.051 -22.798 1.00 79.44 369 TYR A O 1
ATOM 3028 N N . PRO A 1 370 ? 17.475 12.876 -21.862 1.00 75.00 370 PRO A N 1
ATOM 3029 C CA . PRO A 1 370 ? 18.656 12.848 -22.710 1.00 75.00 370 PRO A CA 1
ATOM 3030 C C . PRO A 1 370 ? 19.448 11.546 -22.584 1.00 75.00 370 PRO A C 1
ATOM 3032 O O . PRO A 1 370 ? 19.700 11.059 -21.481 1.00 75.00 370 PRO A O 1
ATOM 3035 N N . ALA A 1 371 ? 19.985 11.083 -23.709 1.00 74.94 371 ALA A N 1
ATOM 3036 C CA . ALA A 1 371 ? 20.782 9.864 -23.817 1.00 74.94 371 ALA A CA 1
ATOM 3037 C C . ALA A 1 371 ? 21.888 9.709 -22.761 1.00 74.94 371 ALA A C 1
ATOM 3039 O O . ALA A 1 371 ? 22.072 8.680 -22.106 1.00 74.94 371 ALA A O 1
ATOM 3040 N N . ARG A 1 372 ? 22.608 10.811 -22.530 1.00 77.00 372 ARG A N 1
ATOM 3041 C CA . ARG A 1 372 ? 23.697 10.900 -21.549 1.00 77.00 372 ARG A CA 1
ATOM 3042 C C . ARG A 1 372 ? 23.267 10.547 -20.120 1.00 77.00 372 ARG A C 1
ATOM 3044 O O . ARG A 1 372 ? 24.110 10.116 -19.345 1.00 77.00 372 ARG A O 1
ATOM 3051 N N . VAL A 1 373 ? 21.992 10.749 -19.784 1.00 78.94 373 VAL A N 1
ATOM 3052 C CA . VAL A 1 373 ? 21.428 10.548 -18.442 1.00 78.94 373 VAL A CA 1
ATOM 3053 C C . VAL A 1 373 ? 21.033 9.083 -18.222 1.00 78.94 373 VAL A C 1
ATOM 3055 O O . VAL A 1 373 ? 21.158 8.560 -17.116 1.00 78.94 373 VAL A O 1
ATOM 3058 N N . LEU A 1 374 ? 20.613 8.398 -19.287 1.00 80.56 374 LEU A N 1
ATOM 3059 C CA . LEU A 1 374 ? 20.269 6.976 -19.259 1.00 80.56 374 LEU A CA 1
ATOM 3060 C C . LEU A 1 374 ? 21.489 6.058 -19.424 1.00 80.56 374 LEU A C 1
ATOM 3062 O O . LEU A 1 374 ? 21.434 4.868 -19.099 1.00 80.56 374 LEU A O 1
ATOM 3066 N N . LYS A 1 375 ? 22.620 6.603 -19.884 1.00 81.50 375 LYS A N 1
ATOM 3067 C CA . LYS A 1 375 ? 23.866 5.858 -20.069 1.00 81.50 375 LYS A CA 1
ATOM 3068 C C . LYS A 1 375 ? 24.281 5.126 -18.786 1.00 81.50 375 LYS A C 1
ATOM 3070 O O . LYS A 1 375 ? 24.505 5.729 -17.743 1.00 81.50 375 LYS A O 1
ATOM 3075 N N . GLY A 1 376 ? 24.442 3.807 -18.890 1.00 82.00 376 GLY A N 1
ATOM 3076 C CA . GLY A 1 376 ? 24.922 2.955 -17.795 1.00 82.00 376 GLY A CA 1
ATOM 3077 C C . GLY A 1 376 ? 23.844 2.456 -16.828 1.00 82.00 376 GLY A C 1
ATOM 3078 O O . GLY A 1 376 ? 24.153 1.598 -16.000 1.00 82.00 376 GLY A O 1
ATOM 3079 N N . LYS A 1 377 ? 22.585 2.902 -16.959 1.00 89.88 377 LYS A N 1
ATOM 3080 C CA . LYS A 1 377 ? 21.450 2.342 -16.205 1.00 89.88 377 LYS A CA 1
ATOM 3081 C C . LYS A 1 377 ? 21.244 0.861 -16.549 1.00 89.88 377 LYS A C 1
ATOM 3083 O O . LYS A 1 377 ? 21.770 0.370 -17.549 1.00 89.88 377 LYS A O 1
ATOM 3088 N N . ASN A 1 378 ? 20.564 0.109 -15.685 1.00 91.94 378 ASN A N 1
ATOM 3089 C CA . ASN A 1 378 ? 20.300 -1.312 -15.935 1.00 91.94 378 ASN A CA 1
ATOM 3090 C C . ASN A 1 378 ? 19.217 -1.499 -17.023 1.00 91.94 378 ASN A C 1
ATOM 3092 O O . ASN A 1 378 ? 18.525 -0.548 -17.388 1.00 91.94 378 ASN A O 1
ATOM 3096 N N . SER A 1 379 ? 19.096 -2.716 -17.559 1.00 94.62 379 SER A N 1
ATOM 3097 C CA . SER A 1 379 ? 18.203 -3.026 -18.684 1.00 94.62 379 SER A CA 1
ATOM 3098 C C . SER A 1 379 ? 16.735 -2.695 -18.392 1.00 94.62 379 SER A C 1
ATOM 3100 O O . SER A 1 379 ? 16.084 -2.037 -19.198 1.00 94.62 379 SER A O 1
ATOM 3102 N N . VAL A 1 380 ? 16.242 -3.078 -17.210 1.00 95.06 380 VAL A N 1
ATOM 3103 C CA . VAL A 1 380 ? 14.862 -2.819 -16.768 1.00 95.06 380 VAL A CA 1
ATOM 3104 C C . VAL A 1 380 ? 14.591 -1.317 -16.647 1.00 95.06 380 VAL A C 1
ATOM 3106 O O . VAL A 1 380 ? 13.570 -0.816 -17.112 1.00 95.06 380 VAL A O 1
ATOM 3109 N N . ARG A 1 381 ? 15.529 -0.558 -16.079 1.00 93.81 381 ARG A N 1
ATOM 3110 C CA . ARG A 1 381 ? 15.413 0.896 -15.942 1.00 93.81 381 ARG A CA 1
ATOM 3111 C C . ARG A 1 381 ? 15.363 1.596 -17.298 1.00 93.81 381 ARG A C 1
ATOM 3113 O O . ARG A 1 381 ? 14.624 2.572 -17.415 1.00 93.81 381 ARG A O 1
ATOM 3120 N N . LEU A 1 382 ? 16.125 1.120 -18.292 1.00 94.06 382 LEU A N 1
ATOM 3121 C CA . LEU A 1 382 ? 16.071 1.639 -19.664 1.00 94.06 382 LEU A CA 1
ATOM 3122 C C . LEU A 1 382 ? 14.729 1.346 -20.329 1.00 94.06 382 LEU A C 1
ATOM 3124 O O . LEU A 1 382 ? 14.145 2.263 -20.897 1.00 94.06 382 LEU A O 1
ATOM 3128 N N . LEU A 1 383 ? 14.23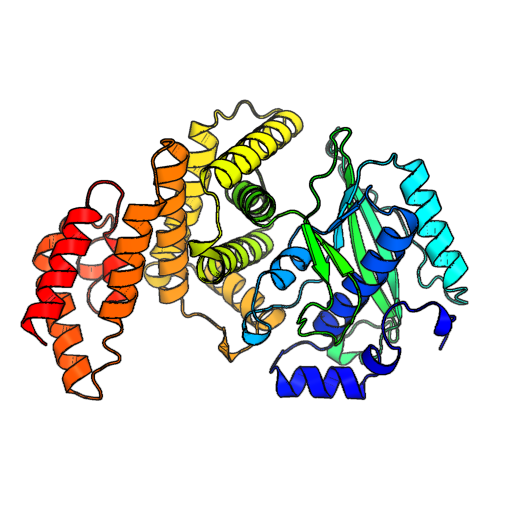2 0.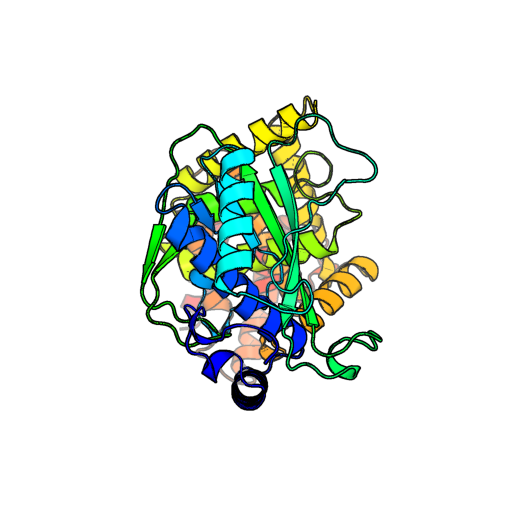109 -20.221 1.00 95.44 383 LEU A N 1
ATOM 3129 C CA . LEU A 1 383 ? 12.912 -0.284 -20.721 1.00 95.44 383 LEU A CA 1
ATOM 3130 C C . LEU A 1 383 ? 11.834 0.692 -20.233 1.00 95.44 383 LEU A C 1
ATOM 3132 O O . LEU A 1 383 ? 11.143 1.321 -21.032 1.00 95.44 383 LEU A O 1
ATOM 3136 N N . TRP A 1 384 ? 11.749 0.883 -18.918 1.00 95.50 384 TRP A N 1
ATOM 3137 C CA . TRP A 1 384 ? 10.743 1.753 -18.311 1.00 95.50 384 TRP A CA 1
ATOM 3138 C C . TRP A 1 384 ? 11.004 3.253 -18.516 1.00 95.50 384 TRP A C 1
ATOM 3140 O O . TRP A 1 384 ? 10.094 4.051 -18.326 1.00 95.50 384 TRP A O 1
ATOM 3150 N N . ALA A 1 385 ? 12.209 3.662 -18.930 1.00 93.31 385 ALA A N 1
ATOM 3151 C CA . ALA A 1 385 ? 12.488 5.056 -19.290 1.00 93.31 385 ALA A CA 1
ATOM 3152 C C . ALA A 1 385 ? 11.904 5.457 -20.654 1.00 93.31 385 ALA A C 1
ATOM 3154 O O . ALA A 1 385 ? 11.672 6.642 -20.881 1.00 93.31 385 ALA A O 1
ATOM 3155 N N . VAL A 1 386 ? 11.713 4.490 -21.558 1.00 93.25 386 VAL A N 1
ATOM 3156 C CA . VAL A 1 386 ? 11.287 4.739 -22.946 1.00 93.25 386 VAL A CA 1
ATOM 3157 C C . VAL A 1 386 ? 9.875 4.239 -23.244 1.00 93.25 386 VAL A C 1
ATOM 3159 O O . VAL A 1 386 ? 9.282 4.666 -24.234 1.00 93.25 386 VAL A O 1
ATOM 3162 N N . ALA A 1 387 ? 9.346 3.319 -22.433 1.00 94.81 387 ALA A N 1
ATOM 3163 C CA . ALA A 1 387 ? 8.025 2.742 -22.638 1.00 94.81 387 ALA A CA 1
ATOM 3164 C C . ALA A 1 387 ? 6.924 3.799 -22.475 1.00 94.81 387 ALA A C 1
ATOM 3166 O O . ALA A 1 387 ? 6.810 4.463 -21.445 1.00 94.81 387 ALA A O 1
ATOM 3167 N N . ASN A 1 388 ? 6.085 3.926 -23.495 1.00 92.50 388 ASN A N 1
ATOM 3168 C CA . ASN A 1 388 ? 4.911 4.783 -23.509 1.00 92.50 388 ASN A CA 1
ATOM 3169 C C . ASN A 1 388 ? 3.789 4.108 -24.320 1.00 92.50 388 ASN A C 1
ATOM 3171 O O . ASN A 1 388 ? 4.057 3.143 -25.039 1.00 92.50 388 ASN A O 1
ATOM 3175 N N . PRO A 1 389 ? 2.536 4.592 -24.241 1.00 91.19 389 PRO A N 1
ATOM 3176 C CA . PRO A 1 389 ? 1.402 3.931 -24.889 1.00 91.19 389 PRO A CA 1
ATOM 3177 C C . PRO A 1 389 ? 1.532 3.723 -26.404 1.00 91.19 389 PRO A C 1
ATOM 3179 O O . PRO A 1 389 ? 0.834 2.870 -26.945 1.00 91.19 389 PRO A O 1
ATOM 3182 N N . ASP A 1 390 ? 2.403 4.476 -27.081 1.00 90.62 390 ASP A N 1
ATOM 3183 C CA . ASP A 1 390 ? 2.547 4.458 -28.537 1.00 90.62 390 ASP A CA 1
ATOM 3184 C C . ASP A 1 390 ? 3.662 3.512 -29.021 1.00 90.62 390 ASP A C 1
ATOM 3186 O O . ASP A 1 390 ? 3.797 3.283 -30.224 1.00 90.62 390 ASP A O 1
ATOM 3190 N N . ASN A 1 391 ? 4.485 2.961 -28.119 1.00 93.69 391 ASN A N 1
ATOM 3191 C CA . ASN A 1 391 ? 5.626 2.119 -28.495 1.00 93.69 391 ASN A CA 1
ATOM 3192 C C . ASN A 1 391 ? 5.726 0.769 -27.765 1.00 93.69 391 ASN A C 1
ATOM 3194 O O . ASN A 1 391 ? 6.650 0.013 -28.077 1.00 93.69 391 ASN A O 1
ATOM 3198 N N . VAL A 1 392 ? 4.792 0.439 -26.860 1.00 94.88 392 VAL A N 1
ATOM 3199 C CA . VAL A 1 392 ? 4.827 -0.807 -26.069 1.00 94.88 392 VAL A CA 1
ATOM 3200 C C . VAL A 1 392 ? 4.986 -2.051 -26.943 1.00 94.88 392 VAL A C 1
ATOM 3202 O O . VAL A 1 392 ? 5.904 -2.835 -26.720 1.00 94.88 392 VAL A O 1
ATOM 3205 N N . GLU A 1 393 ? 4.143 -2.221 -27.964 1.00 93.94 393 GLU A N 1
ATOM 3206 C CA . GLU A 1 393 ? 4.165 -3.415 -28.825 1.00 93.94 393 GLU A CA 1
ATOM 3207 C C . GLU A 1 393 ? 5.502 -3.566 -29.558 1.00 93.94 393 GLU A C 1
ATOM 3209 O O . GLU A 1 393 ? 6.086 -4.649 -29.617 1.00 93.94 393 GLU A O 1
ATOM 3214 N N . LYS A 1 394 ? 6.034 -2.449 -30.068 1.00 96.31 394 LYS A N 1
ATOM 3215 C CA . LYS A 1 394 ? 7.318 -2.416 -30.772 1.00 96.31 394 LYS A CA 1
ATOM 3216 C C . LYS A 1 394 ? 8.478 -2.776 -29.844 1.00 96.31 394 LYS A C 1
ATOM 3218 O O . LYS A 1 394 ? 9.374 -3.511 -30.255 1.00 96.31 394 LYS A O 1
ATOM 3223 N N . ILE A 1 395 ? 8.471 -2.251 -28.618 1.00 96.88 395 ILE A N 1
ATOM 3224 C CA . ILE A 1 395 ? 9.463 -2.579 -27.589 1.00 96.88 395 ILE A CA 1
ATOM 3225 C C . ILE A 1 395 ? 9.380 -4.066 -27.245 1.00 96.88 395 ILE A C 1
ATOM 3227 O O . ILE A 1 395 ? 10.402 -4.748 -27.273 1.00 96.88 395 ILE A O 1
ATOM 3231 N N . ALA A 1 396 ? 8.178 -4.575 -26.967 1.00 96.69 396 ALA A N 1
ATOM 3232 C CA . ALA A 1 396 ? 7.983 -5.959 -26.554 1.00 96.69 396 ALA A CA 1
ATOM 3233 C C . ALA A 1 396 ? 8.448 -6.952 -27.626 1.00 96.69 396 ALA A C 1
ATOM 3235 O O . ALA A 1 396 ? 9.202 -7.882 -27.334 1.00 96.69 396 ALA A O 1
ATOM 3236 N N . TYR A 1 397 ? 8.082 -6.703 -28.887 1.00 96.62 397 TYR A N 1
ATOM 3237 C CA . TYR A 1 397 ? 8.559 -7.493 -30.018 1.00 96.62 397 TYR A CA 1
ATOM 3238 C C . TYR A 1 397 ? 10.088 -7.469 -30.125 1.00 96.62 397 TYR A C 1
ATOM 3240 O O . TYR A 1 397 ? 10.724 -8.516 -30.238 1.00 96.62 397 TYR A O 1
ATOM 3248 N N . TRP A 1 398 ? 10.696 -6.282 -30.047 1.00 97.12 398 TRP A N 1
ATOM 3249 C CA . TRP A 1 398 ? 12.146 -6.143 -30.155 1.00 97.12 398 TRP A CA 1
ATOM 3250 C C . TRP A 1 398 ? 12.885 -6.897 -29.046 1.00 97.12 398 TRP A C 1
ATOM 3252 O O . TRP A 1 398 ? 13.867 -7.584 -29.327 1.00 97.12 398 TRP A O 1
ATOM 3262 N N . ILE A 1 399 ? 12.407 -6.806 -27.800 1.00 96.31 399 ILE A N 1
ATOM 3263 C CA . ILE A 1 399 ? 13.015 -7.494 -26.652 1.00 96.31 399 ILE A CA 1
ATOM 3264 C C . ILE A 1 399 ? 12.893 -9.007 -26.818 1.00 96.31 399 ILE A C 1
ATOM 3266 O O . ILE A 1 399 ? 13.890 -9.710 -26.657 1.00 96.31 399 ILE A O 1
ATOM 3270 N N . SER A 1 400 ? 11.719 -9.499 -27.222 1.00 94.50 400 SER A N 1
ATOM 3271 C CA . SER A 1 400 ? 11.514 -10.921 -27.504 1.00 94.50 400 SER A CA 1
ATOM 3272 C C . SER A 1 400 ? 12.507 -11.436 -28.552 1.00 94.50 400 SER A C 1
ATOM 3274 O O . SER A 1 400 ? 13.170 -12.450 -28.340 1.00 94.50 400 SER A O 1
ATOM 3276 N N . GLU A 1 401 ? 12.694 -10.705 -29.653 1.00 95.38 401 GLU A N 1
ATOM 3277 C CA . GLU A 1 401 ? 13.646 -11.080 -30.703 1.00 95.38 401 GLU A CA 1
ATOM 3278 C C . GLU A 1 401 ? 15.111 -10.982 -30.250 1.00 95.38 401 GLU A C 1
ATOM 3280 O O . GLU A 1 401 ? 15.938 -11.811 -30.635 1.00 95.38 401 GLU A O 1
ATOM 3285 N N . PHE A 1 402 ? 15.453 -9.996 -29.416 1.00 94.69 402 PHE A N 1
ATOM 3286 C CA . PHE A 1 402 ? 16.790 -9.876 -28.831 1.00 94.69 402 PHE A CA 1
ATOM 3287 C C . PHE A 1 402 ? 17.131 -11.085 -27.947 1.00 94.69 402 PHE A C 1
ATOM 3289 O O . PHE A 1 402 ? 18.240 -11.618 -28.034 1.00 94.69 402 PHE A O 1
ATOM 3296 N N . VAL A 1 403 ? 16.177 -11.530 -27.124 1.00 91.06 403 VAL A N 1
ATOM 3297 C CA . VAL A 1 403 ? 16.339 -12.664 -26.201 1.00 91.06 403 VAL A CA 1
ATOM 3298 C C . VAL A 1 403 ? 16.379 -13.994 -26.962 1.00 91.06 403 VAL A C 1
ATOM 3300 O O . VAL A 1 403 ? 17.243 -14.827 -26.686 1.00 91.06 403 VAL A O 1
ATOM 3303 N N . LYS A 1 404 ? 15.532 -14.177 -27.985 1.00 88.25 404 LYS A N 1
ATOM 3304 C CA . LYS A 1 404 ? 15.538 -15.385 -28.834 1.00 88.25 404 LYS A CA 1
ATOM 3305 C C . LYS A 1 404 ? 16.834 -15.581 -29.610 1.00 88.25 404 LYS A C 1
ATOM 3307 O O . LYS A 1 404 ? 17.281 -16.702 -29.760 1.00 88.25 404 LYS A O 1
ATOM 3312 N N . LYS A 1 405 ? 17.485 -14.514 -30.085 1.00 82.88 405 LYS A N 1
ATOM 3313 C CA . LYS A 1 405 ? 18.777 -14.607 -30.806 1.00 82.88 405 LYS A CA 1
ATOM 3314 C C . LYS A 1 405 ? 19.952 -15.074 -29.926 1.00 82.88 405 LYS A C 1
ATOM 3316 O O . LYS A 1 405 ? 21.096 -15.073 -30.384 1.00 82.88 405 LYS A O 1
ATOM 3321 N N . ARG A 1 406 ? 19.698 -15.360 -28.648 1.00 66.25 406 ARG A N 1
ATOM 3322 C CA . ARG A 1 406 ? 20.680 -15.662 -27.597 1.00 66.25 406 ARG A CA 1
ATOM 3323 C C . ARG A 1 406 ? 20.371 -16.955 -26.831 1.00 66.25 406 ARG A C 1
ATOM 3325 O O . ARG A 1 406 ? 21.237 -17.385 -26.075 1.00 66.25 406 ARG A O 1
ATOM 3332 N N . THR A 1 407 ? 19.173 -17.514 -27.012 1.00 53.94 407 THR A N 1
ATOM 3333 C CA . THR A 1 407 ? 18.829 -18.905 -26.670 1.00 53.94 407 THR A CA 1
ATOM 3334 C C . THR A 1 407 ? 19.126 -19.778 -27.877 1.00 53.94 407 THR A C 1
ATOM 3336 O O . THR A 1 407 ? 19.544 -20.933 -27.655 1.00 53.94 407 THR A O 1
#

Radius of gyration: 23.05 Å; Cα contacts (8 Å, |Δi|>4): 598; chains: 1; bounding box: 56×43×67 Å

pLDDT: mean 91.88, std 7.78, range [48.38, 98.75]

Mean predicted aligned error: 5.11 Å

Solvent-accessible surface area (backbone atoms only — not comparable to full-atom values): 22292 Å² total; per-residue (Å²): 125,71,46,45,69,85,61,51,90,60,64,65,65,56,70,34,55,69,51,46,50,51,43,32,62,78,66,43,49,77,41,68,50,42,40,52,40,33,42,50,41,54,48,54,48,51,57,50,38,71,73,50,44,86,38,44,26,33,28,66,68,48,41,52,33,75,65,35,61,48,95,73,42,55,57,34,66,52,38,36,31,45,27,56,62,56,69,72,56,53,53,52,50,44,50,52,51,23,58,59,30,57,40,82,75,66,43,47,43,71,41,76,63,77,66,96,74,73,70,75,77,63,60,59,53,44,31,36,29,36,40,82,38,77,51,50,39,75,64,55,76,65,40,89,68,63,48,52,44,75,44,41,41,35,42,34,54,44,94,60,86,75,71,74,33,76,46,64,44,54,70,46,75,61,45,85,53,78,56,71,45,46,24,46,37,69,35,47,46,51,9,57,49,57,35,34,42,10,45,92,67,36,61,46,39,72,94,46,48,61,59,43,54,54,45,56,52,49,51,54,49,47,47,68,73,35,53,94,77,54,49,66,68,52,18,48,52,37,22,54,55,51,44,51,55,50,23,57,56,67,72,48,86,73,48,72,67,53,36,49,50,40,27,37,51,50,22,51,55,38,38,38,47,61,76,46,90,54,62,67,62,53,46,42,52,50,54,46,37,56,64,36,33,30,71,89,73,58,72,53,52,57,56,47,13,40,48,15,30,54,54,28,49,48,49,59,22,56,74,68,75,44,88,46,61,70,59,49,51,42,50,55,50,46,42,58,63,56,65,40,80,93,46,62,70,68,60,35,53,53,52,53,49,51,48,48,62,54,50,45,74,77,41,44,89,57,25,93,56,62,67,82,76,56,62,87,60,55,58,53,50,50,51,47,53,32,59,42,96,91,44,41,69,62,51,37,53,50,51,53,54,59,53,56,79,73,110

Secondary structure (DSSP, 8-state):
--S-GGG-SS-GGGGSHHHHHHHHHHHT-S-HHHHHHHHHHHHHHHHHHHHHGGGEEEEHHHHHHTTS-GGG-----EEEEEESS-HHHHHHHHHHHHHHHT-SSSTT-EEE---SS--TT-SEEEEEEEEE----TTTTTT-S--SEEEEEEEEEE-SSPPP-EEEES--BTTB----EEEE--HHHHHHHHHGGG-TTTSSS-GGGHHHHHHHHHHHHHHHHHHGGG--HHHHHHHHHHHHHHHHHHTT----HHHHHHHHHHHHHHHTTTTTS--HHHHHHHHHHHHHHS-GGG---HHHHHHHHHHHHHHHHHHHTT---HHHHHHHHHHHHHHH-TT--HHHHHHHHHHHHHHHHHHHGGG-SS-HHHHTT--HHHHHHHH--TTTHHHHHHHHHHHHHTT-

Foldseek 3Di:
DQWDPVLWPADPVLQDPVNLVVLCVVLQAQASPLLNLLVVLVRVQVLLCVQQPQFKAWADLSLLQLLFAQNLRWGDQATAMEGQDDPVVVQVSQVVSCVSGVGDPQASPWAWDDDPDDLPDQQKTKTKGKHFHPDDCVSVVNPPDHGIDIGIYMYRYDNDRADWDKDAQGDYSSDGDRHIHTHRDLLLNLLVLLQQQQQVQGRPHPVVVLSNLSSLSSNLRSCVRCVVPHDLVSSLVSNVVVSVVRNVSVVHPQDVLSSLVSSLVSLQVLLCQVLDPPVVNVVSLVVNCNNIHRPVPRDDSLVSSLSSLLVSQSSVCSSVVHDPNVLVVLLVVLLVLQVVPVDDDPVNVVLQVVLLVVVCVVFVVQAPDDPVSCPPPTNNSSSSRRDHPVCSVVSSVVSVVSSVVVD

Sequence (407 aa):
MNFDDTALIHDRKCFDRDTLMERLEQLKFNSLARMELFLWDLEIFLQIQAILKDKIVLKGGAAAQFYLPIEYQRTSVDIDMICAVGVEEVEKVLAAIEQKFNSMDDLFRARPHKPKDPKANLPMITYYMDVPSVCTEKELFGKKITGTQEIKIEFHFTDEPLVIHRISSPDIFALETHQTYQLLPLDDLIGDKLTTLGPNTIGITTDRADEQIKQIYDISWLLKFNWENIDLQRVRKSFLARAKSEAHQRSLTAKMMDIFSDMMAQMKQLSIMDLENDKSLLKLINDFQSLYVRKELNRSPAEWAVIGAKIHLLLGYLSRNRDAKSPLDSLFQCERDLEFDYLKGAEKGQLARRFREEFSKDFEKYSDYPARVLKGKNSVRLLWAVANPDNVEKIAYWISEFVKKRT